Protein 1M40 (pdb70)

Solvent-accessible surface area: 11118 Å² total; per-residue (Å²): 97,83,95,3,47,93,33,0,110,49,0,24,87,103,9,69,8,134,2,0,0,0,8,4,36,14,132,72,28,137,77,69,33,37,42,66,43,140,77,78,3,13,0,0,11,0,0,0,0,0,0,0,0,3,0,0,30,60,36,57,68,63,102,5,97,25,47,96,110,23,125,15,51,124,130,56,36,38,146,94,7,27,35,0,95,159,78,54,123,98,4,5,15,0,108,77,0,0,40,4,0,4,23,48,13,0,19,1,0,0,20,21,0,0,87,28,18,45,4,10,144,58,0,39,50,32,0,99,134,20,45,8,127,46,3,78,2,51,34,93,4,72,94,2,21,72,8,60,81,156,34,86,91,1,4,0,8,0,17,14,0,0,57,0,0,65,62,0,10,65,25,175,63,0,70,118,75,11,44,84,44,0,18,59,16,0,82,48,34,158,45,1,35,70,0,4,59,73,25,38,47,107,57,53,25,7,0,3,2,6,2,40,21,108,138,11,0,17,0,0,0,0,0,2,0,47,134,47,136,22,37,41,0,0,0,0,0,2,35,46,6,187,18,78,81,92,72,17,12,130,24,3,17,89,1,1,43,15,4,28,162,58,84

Organism: Escherichia coli (NCBI:txid562)

B-factor: mean 12.16, std 5.5, range [5.38, 54.33]

Structure (mmCIF, N/CA/C/O backbone):
data_1M40
#
_entry.id   1M40
#
_cell.length_a   41.313
_cell.length_b   61.641
_cell.length_c   89.252
_cell.angle_alpha   90.00
_cell.angle_beta   90.00
_cell.angle_gamma   90.00
#
_symmetry.space_group_name_H-M   'P 21 21 21'
#
loop_
_entity.id
_entity.type
_entity.pdbx_description
1 polymer 'BETA-LACTAMASE TEM'
2 non-polymer 'PHOSPHATE ION'
3 non-polymer 'POTASSIUM ION'
4 non-polymer PINACOL[[2-AMINO-ALPHA-(1-CARBOXY-1-METHYLETHOXYIMINO)-4-THIAZOLEACETYL]AMINO]METHANEBORONATE
5 water water
#
loop_
_atom_site.group_PDB
_atom_site.id
_atom_site.type_symbol
_atom_site.label_atom_id
_atom_site.label_alt_id
_atom_site.label_comp_id
_atom_site.label_asym_id
_atom_site.label_entity_id
_atom_site.label_seq_id
_atom_site.pdbx_PDB_ins_code
_atom_site.Cartn_x
_atom_site.Cartn_y
_atom_site.Cartn_z
_atom_site.occupancy
_atom_site.B_iso_or_equiv
_atom_site.auth_seq_id
_atom_site.auth_comp_id
_atom_site.auth_asym_id
_atom_site.auth_atom_id
_atom_site.pdbx_PDB_model_num
ATOM 1 N N A HIS A 1 1 ? 2.396 0.942 9.440 0.43 9.22 26 HIS A N 1
ATOM 2 N N B HIS A 1 1 ? 2.715 1.029 9.990 0.57 10.65 26 HIS A N 1
ATOM 3 C CA A HIS A 1 1 ? 2.834 1.382 8.094 0.43 8.69 26 HIS A CA 1
ATOM 4 C CA B HIS A 1 1 ? 2.990 1.411 8.588 0.57 9.70 26 HIS A CA 1
ATOM 5 C C A HIS A 1 1 ? 4.331 1.642 8.209 0.43 8.77 26 HIS A C 1
ATOM 6 C C B HIS A 1 1 ? 4.488 1.653 8.431 0.57 9.25 26 HIS A C 1
ATOM 7 O O A HIS A 1 1 ? 4.787 2.222 9.200 0.43 8.93 26 HIS A O 1
ATOM 8 O O B HIS A 1 1 ? 5.095 2.231 9.329 0.57 9.02 26 HIS A O 1
ATOM 31 N N A PRO A 1 2 ? 5.101 1.284 7.178 0.43 8.16 27 PRO A N 1
ATOM 32 N N B PRO A 1 2 ? 5.062 1.281 7.286 0.57 10.18 27 PRO A N 1
ATOM 33 C CA A PRO A 1 2 ? 6.528 1.606 7.242 0.43 11.12 27 PRO A CA 1
ATOM 34 C CA B PRO A 1 2 ? 6.507 1.463 7.110 0.57 8.00 27 PRO A CA 1
ATOM 35 C C A PRO A 1 2 ? 6.867 3.095 7.294 0.43 8.71 27 PRO A C 1
ATOM 36 C C B PRO A 1 2 ? 6.910 2.926 7.205 0.57 8.21 27 PRO A C 1
ATOM 37 O O A PRO A 1 2 ? 8.046 3.364 7.586 0.43 10.17 27 PRO A O 1
ATOM 38 O O B PRO A 1 2 ? 7.998 3.269 7.669 0.57 8.40 27 PRO A O 1
ATOM 59 N N A GLU A 1 3 ? 5.973 4.064 7.039 0.43 8.71 28 GLU A N 1
ATOM 60 N N B GLU A 1 3 ? 6.018 3.835 6.825 0.57 8.04 28 GLU A N 1
ATOM 61 C CA A GLU A 1 3 ? 6.353 5.471 7.136 0.43 9.52 28 GLU A CA 1
ATOM 62 C CA B GLU A 1 3 ? 6.330 5.226 7.019 0.57 8.31 28 GLU A CA 1
ATOM 63 C C A GLU A 1 3 ? 6.778 5.813 8.580 0.43 8.21 28 GLU A C 1
ATOM 64 C C B GLU A 1 3 ? 6.536 5.562 8.493 0.57 8.06 28 GLU A C 1
ATOM 65 O O A GLU A 1 3 ? 7.605 6.671 8.826 0.43 8.59 28 GLU A O 1
ATOM 66 O O B GLU A 1 3 ? 7.262 6.505 8.834 0.57 8.99 28 GLU A O 1
ATOM 89 N N A THR A 1 4 ? 6.181 5.092 9.514 0.43 8.58 29 THR A N 1
ATOM 90 N N B THR A 1 4 ? 5.927 4.872 9.439 0.57 7.05 29 THR A N 1
ATOM 91 C CA A THR A 1 4 ? 6.468 5.266 10.949 0.43 7.84 29 THR A CA 1
ATOM 92 C CA B THR A 1 4 ? 6.248 5.184 10.828 0.57 7.87 29 THR A CA 1
ATOM 93 C C A THR A 1 4 ? 7.841 4.692 11.260 0.43 8.17 29 THR A C 1
ATOM 94 C C B THR A 1 4 ? 7.643 4.714 11.154 0.57 7.23 29 THR A C 1
ATOM 95 O O A THR A 1 4 ? 8.580 5.261 12.084 0.43 6.85 29 THR A O 1
ATOM 96 O O B THR A 1 4 ? 8.302 5.410 11.933 0.57 8.35 29 THR A O 1
ATOM 117 N N A LEU A 1 5 ? 8.239 3.601 10.608 0.43 6.48 30 LEU A N 1
ATOM 118 N N B LEU A 1 5 ? 8.029 3.584 10.572 0.57 8.80 30 LEU A N 1
ATOM 119 C CA A LEU A 1 5 ? 9.599 3.104 10.772 0.43 6.31 30 LEU A CA 1
ATOM 120 C CA B LEU A 1 5 ? 9.403 3.155 10.776 0.57 8.93 30 LEU A CA 1
ATOM 121 C C A LEU A 1 5 ? 10.659 4.114 10.299 0.43 6.77 30 LEU A C 1
ATOM 122 C C B LEU A 1 5 ? 10.425 4.106 10.164 0.57 8.11 30 LEU A C 1
ATOM 123 O O A LEU A 1 5 ? 11.783 4.171 10.848 0.43 8.32 30 LEU A O 1
ATOM 124 O O B LEU A 1 5 ? 11.538 4.209 10.724 0.57 7.25 30 LEU A O 1
ATOM 155 N N A VAL A 1 6 ? 10.357 4.884 9.265 0.43 7.70 31 VAL A N 1
ATOM 156 N N B VAL A 1 6 ? 10.071 4.833 9.096 0.57 7.04 31 VAL A N 1
ATOM 157 C CA A VAL A 1 6 ? 11.216 5.985 8.833 0.43 8.50 31 VAL A CA 1
ATOM 158 C CA B VAL A 1 6 ? 10.967 5.921 8.659 0.57 7.78 31 VAL A CA 1
ATOM 159 C C A VAL A 1 6 ? 11.494 6.906 10.008 0.43 9.09 31 VAL A C 1
ATOM 160 C C B VAL A 1 6 ? 11.259 6.838 9.851 0.57 7.37 31 VAL A C 1
ATOM 161 O O A VAL A 1 6 ? 12.605 7.229 10.319 0.43 7.82 31 VAL A O 1
ATOM 162 O O B VAL A 1 6 ? 12.396 7.213 10.021 0.57 9.21 31 VAL A O 1
ATOM 187 N N A LYS A 1 7 ? 10.388 7.311 10.639 0.43 8.35 32 LYS A N 1
ATOM 188 N N B LYS A 1 7 ? 10.236 7.192 10.631 0.57 7.73 32 LYS A N 1
ATOM 189 C CA A LYS A 1 7 ? 10.571 8.226 11.743 0.43 8.07 32 LYS A CA 1
ATOM 190 C CA B LYS A 1 7 ? 10.435 8.081 11.772 0.57 8.14 32 LYS A CA 1
ATOM 191 C C A LYS A 1 7 ? 11.319 7.567 12.883 0.43 8.10 32 LYS A C 1
ATOM 192 C C B LYS A 1 7 ? 11.128 7.444 12.946 0.57 7.99 32 LYS A C 1
ATOM 193 O O A LYS A 1 7 ? 12.136 8.240 13.478 0.43 8.78 32 LYS A O 1
ATOM 194 O O B LYS A 1 7 ? 11.993 8.015 13.626 0.57 8.41 32 LYS A O 1
ATOM 231 N N A VAL A 1 8 ? 11.048 6.287 13.102 0.43 8.37 33 VAL A N 1
ATOM 232 N N B VAL A 1 8 ? 10.834 6.199 13.315 0.57 6.83 33 VAL A N 1
ATOM 233 C CA A VAL A 1 8 ? 11.774 5.629 14.199 0.43 8.75 33 VAL A CA 1
ATOM 234 C CA B VAL A 1 8 ? 11.489 5.491 14.417 0.57 7.15 33 VAL A CA 1
ATOM 235 C C A VAL A 1 8 ? 13.250 5.627 13.845 0.43 8.56 33 VAL A C 1
ATOM 236 C C B VAL A 1 8 ? 12.998 5.356 14.230 0.57 7.45 33 VAL A C 1
ATOM 237 O O A VAL A 1 8 ? 14.096 5.976 14.669 0.43 9.94 33 VAL A O 1
ATOM 238 O O B VAL A 1 8 ? 13.808 5.604 15.107 0.57 7.85 33 VAL A O 1
ATOM 263 N N A LYS A 1 9 ? 13.580 5.298 12.589 0.43 9.16 34 LYS A N 1
ATOM 264 N N B LYS A 1 9 ? 13.378 4.927 13.004 0.57 7.56 34 LYS A N 1
ATOM 265 C CA A LYS A 1 9 ? 14.975 5.375 12.168 0.43 11.54 34 LYS A CA 1
ATOM 266 C CA B LYS A 1 9 ? 14.796 4.741 12.722 0.57 7.35 34 LYS A CA 1
ATOM 267 C C A LYS A 1 9 ? 15.545 6.763 12.241 0.43 9.54 34 LYS A C 1
ATOM 268 C C B LYS A 1 9 ? 15.503 6.064 12.612 0.57 7.79 34 LYS A C 1
ATOM 269 O O A LYS A 1 9 ? 16.663 7.001 12.681 0.43 10.78 34 LYS A O 1
ATOM 270 O O B LYS A 1 9 ? 16.655 6.210 12.994 0.57 8.33 34 LYS A O 1
ATOM 294 N N A ASP A 1 10 ? 14.736 7.734 11.867 0.43 9.54 35 ASP A N 1
ATOM 295 N N B ASP A 1 10 ? 14.821 7.108 12.117 0.57 7.45 35 ASP A N 1
ATOM 296 C CA A ASP A 1 10 ? 15.223 9.122 11.962 0.43 9.78 35 ASP A CA 1
ATOM 297 C 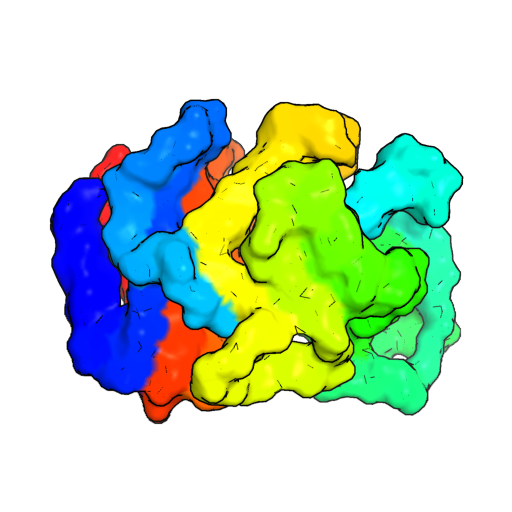CA B ASP A 1 10 ? 15.391 8.454 12.145 0.57 8.32 35 ASP A CA 1
ATOM 298 C C A ASP A 1 10 ? 15.477 9.457 13.428 0.43 10.05 35 ASP A C 1
ATOM 299 C C B ASP A 1 10 ? 15.637 8.887 13.587 0.57 8.10 35 ASP A C 1
ATOM 300 O O A ASP A 1 10 ? 16.433 10.173 13.737 0.43 10.49 35 ASP A O 1
ATOM 301 O O B ASP A 1 10 ? 16.684 9.529 13.838 0.57 8.54 35 ASP A O 1
ATOM 316 N N A ALA A 1 11 ? 14.621 8.972 14.338 0.43 8.84 36 ALA A N 1
ATOM 317 N N B ALA A 1 11 ? 14.734 8.561 14.513 0.57 8.24 36 ALA A N 1
ATOM 318 C CA A ALA A 1 11 ? 14.837 9.267 15.748 0.43 8.54 36 ALA A CA 1
ATOM 319 C CA B ALA A 1 11 ? 14.942 8.924 15.905 0.57 8.00 36 ALA A CA 1
ATOM 320 C C A ALA A 1 11 ? 16.177 8.699 16.179 0.43 9.22 36 ALA A C 1
ATOM 321 C C B ALA A 1 11 ? 16.232 8.312 16.437 0.57 7.53 36 ALA A C 1
ATOM 322 O O A ALA A 1 11 ? 16.874 9.351 16.930 0.43 9.36 36 ALA A O 1
ATOM 323 O O B ALA A 1 11 ? 16.981 8.951 17.135 0.57 7.89 36 ALA A O 1
ATOM 336 N N A GLU A 1 12 ? 16.530 7.469 15.762 0.43 9.53 37 GLU A N 1
ATOM 337 N N B GLU A 1 12 ? 16.441 7.015 16.122 0.57 7.37 37 GLU A N 1
ATOM 338 C CA A GLU A 1 12 ? 17.856 6.986 16.070 0.43 9.68 37 GLU A CA 1
ATOM 339 C CA B GLU A 1 12 ? 17.673 6.386 16.535 0.57 7.21 37 GLU A CA 1
ATOM 340 C C A GLU A 1 12 ? 18.954 7.913 15.521 0.43 11.08 37 GLU A C 1
ATOM 341 C C B GLU A 1 12 ? 18.899 7.087 15.965 0.57 7.39 37 GLU A C 1
ATOM 342 O O A GLU A 1 12 ? 19.960 8.105 16.225 0.43 13.27 37 GLU A O 1
ATOM 343 O O B GLU A 1 12 ? 19.895 7.277 16.675 0.57 7.42 37 GLU A O 1
ATOM 357 N N A ASP A 1 13 ? 18.771 8.396 14.287 0.43 12.00 38 ASP A N 1
ATOM 358 N N B ASP A 1 13 ? 18.848 7.502 14.705 0.57 7.84 38 ASP A N 1
ATOM 359 C CA A ASP A 1 13 ? 19.707 9.316 13.638 0.43 13.00 38 ASP A CA 1
ATOM 360 C CA B ASP A 1 13 ? 19.938 8.260 14.099 0.57 8.82 38 ASP A CA 1
ATOM 361 C C A ASP A 1 13 ? 19.931 10.558 14.542 0.43 12.94 38 ASP A C 1
ATOM 362 C C B ASP A 1 13 ? 20.157 9.596 14.872 0.57 9.15 38 ASP A C 1
ATOM 363 O O A ASP A 1 13 ? 20.978 11.094 14.813 0.43 14.95 38 ASP A O 1
ATOM 364 O O B ASP A 1 13 ? 21.242 9.912 15.286 0.57 10.41 38 ASP A O 1
ATOM 375 N N A GLN A 1 14 ? 18.828 11.109 14.994 0.43 11.00 39 GLN A N 1
ATOM 376 N N B GLN A 1 14 ? 19.066 10.342 15.035 0.57 8.77 39 GLN A N 1
ATOM 377 C CA A GLN A 1 14 ? 18.853 12.325 15.768 0.43 11.27 39 GLN A CA 1
ATOM 378 C CA B GLN A 1 14 ? 19.213 11.654 15.609 0.57 9.82 39 GLN A CA 1
ATOM 379 C C A GLN A 1 14 ? 19.418 12.161 17.163 0.43 11.03 39 GLN A C 1
ATOM 380 C C B GLN A 1 14 ? 19.684 11.577 17.066 0.57 8.45 39 GLN A C 1
ATOM 381 O O A GLN A 1 14 ? 20.131 13.003 17.654 0.43 12.87 39 GLN A O 1
ATOM 382 O O B GLN A 1 14 ? 20.451 12.429 17.495 0.57 9.64 39 GLN A O 1
ATOM 397 N N A LEU A 1 15 ? 19.015 11.062 17.796 0.43 9.92 40 LEU A N 1
ATOM 398 N N B LEU A 1 15 ? 19.181 10.604 17.795 0.57 7.61 40 LEU A N 1
ATOM 399 C CA A LEU A 1 15 ? 19.403 10.854 19.185 0.43 12.36 40 LEU A CA 1
ATOM 400 C CA B LEU A 1 15 ? 19.532 10.496 19.217 0.57 7.53 40 LEU A CA 1
ATOM 401 C C A LEU A 1 15 ? 20.754 10.196 19.331 0.43 11.19 40 LEU A C 1
ATOM 402 C C B LEU A 1 15 ? 20.881 9.842 19.419 0.57 7.67 40 LEU A C 1
ATOM 403 O O A LEU A 1 15 ? 21.310 10.172 20.439 0.43 12.09 40 LEU A O 1
ATOM 404 O O B LEU A 1 15 ? 21.399 9.868 20.548 0.57 8.03 40 LEU A O 1
ATOM 435 N N A GLY A 1 16 ? 21.340 9.644 18.276 0.43 12.71 41 GLY A N 1
ATOM 436 N N B GLY A 1 16 ? 21.456 9.257 18.381 0.57 7.86 41 GLY A N 1
ATOM 437 C CA A GLY A 1 16 ? 22.654 9.000 18.461 0.43 13.58 41 GLY A CA 1
ATOM 438 C CA B GLY A 1 16 ? 22.719 8.566 18.581 0.57 8.01 41 GLY A CA 1
ATOM 439 C C A GLY A 1 16 ? 22.520 7.742 19.296 0.43 11.21 41 GLY A C 1
ATOM 440 C C B GLY A 1 16 ? 22.673 7.407 19.541 0.57 7.85 41 GLY A C 1
ATOM 441 O O A GLY A 1 16 ? 23.439 7.344 20.017 0.43 19.12 41 GLY A O 1
ATOM 442 O O B GLY A 1 16 ? 23.626 7.207 20.291 0.57 8.54 41 GLY A O 1
ATOM 449 N N A ALA A 1 17 ? 21.352 7.080 19.308 0.43 12.63 42 ALA A N 1
ATOM 450 N N B ALA A 1 17 ? 21.544 6.685 19.549 0.57 7.45 42 ALA A N 1
ATOM 451 C CA A ALA A 1 17 ? 21.076 6.025 20.277 0.43 12.10 42 ALA A CA 1
ATOM 452 C CA B ALA A 1 17 ? 21.294 5.668 20.561 0.57 7.80 42 ALA A CA 1
ATOM 453 C C A ALA A 1 17 ? 20.032 5.086 19.710 0.43 10.57 42 ALA A C 1
ATOM 454 C C B ALA A 1 17 ? 20.160 4.773 20.105 0.57 7.20 42 ALA A C 1
ATOM 455 O O A ALA A 1 17 ? 19.310 5.428 18.761 0.43 13.84 42 ALA A O 1
ATOM 456 O O B ALA A 1 17 ? 19.265 5.213 19.364 0.57 7.68 42 ALA A O 1
ATOM 464 N N A ARG A 1 18 ? 19.888 3.942 20.360 0.43 10.71 43 ARG A N 1
ATOM 465 N N B ARG A 1 18 ? 20.177 3.518 20.596 0.57 6.85 43 ARG A N 1
ATOM 466 C CA A ARG A 1 18 ? 18.958 2.925 19.886 0.43 10.58 43 ARG A CA 1
ATOM 467 C CA B ARG A 1 18 ? 19.103 2.588 20.259 0.57 7.16 43 ARG A CA 1
ATOM 468 C C A ARG A 1 18 ? 17.565 3.323 20.370 0.43 9.52 43 ARG A C 1
ATOM 469 C C B ARG A 1 18 ? 17.725 3.119 20.649 0.57 7.16 43 ARG A C 1
ATOM 470 O O A ARG A 1 18 ? 17.382 3.831 21.498 0.43 8.95 43 ARG A O 1
ATOM 471 O O B ARG A 1 18 ? 17.521 3.702 21.737 0.57 7.47 43 ARG A O 1
ATOM 499 N N A VAL A 1 19 ? 16.602 3.060 19.523 0.43 9.12 44 VAL A N 1
ATOM 500 N N B VAL A 1 19 ? 16.771 2.820 19.781 0.57 6.76 44 VAL A N 1
ATOM 501 C CA A VAL A 1 19 ? 15.172 3.234 19.836 0.43 9.84 44 VAL A CA 1
ATOM 502 C CA B VAL A 1 19 ? 15.333 3.009 19.951 0.57 6.54 44 VAL A CA 1
ATOM 503 C C A VAL A 1 19 ? 14.528 1.863 19.603 0.43 8.93 44 VAL A C 1
ATOM 504 C C B VAL A 1 19 ? 14.676 1.636 19.754 0.57 6.81 44 VAL A C 1
ATOM 505 O O A VAL A 1 19 ? 14.788 1.179 18.619 0.43 12.79 44 VAL A O 1
ATOM 506 O O B VAL A 1 19 ? 15.033 0.916 18.818 0.57 8.03 44 VAL A O 1
ATOM 531 N N A GLY A 1 20 ? 13.700 1.512 20.578 0.43 7.52 45 GLY A N 1
ATOM 532 N N B GLY A 1 20 ? 13.724 1.305 20.606 0.57 6.39 45 GLY A N 1
ATOM 533 C CA A GLY A 1 20 ? 12.932 0.259 20.501 0.43 6.29 45 GLY A CA 1
ATOM 534 C CA B GLY A 1 20 ? 12.839 0.132 20.465 0.57 8.10 45 GLY A CA 1
ATOM 535 C C A GLY A 1 20 ? 11.474 0.631 20.342 0.43 7.92 45 GLY A C 1
ATOM 536 C C B GLY A 1 20 ? 11.387 0.596 20.438 0.57 6.73 45 GLY A C 1
ATOM 537 O O A GLY A 1 20 ? 11.006 1.628 20.848 0.43 7.06 45 GLY A O 1
ATOM 538 O O B GLY A 1 20 ? 10.990 1.496 21.162 0.57 7.10 45 GLY A O 1
ATOM 545 N N A TYR A 1 21 ? 10.762 -0.230 19.575 0.43 7.62 46 TYR A N 1
ATOM 546 N N B TYR A 1 21 ? 10.629 -0.051 19.526 0.57 6.81 46 TYR A N 1
ATOM 547 C CA A TYR A 1 21 ? 9.393 0.178 19.284 0.43 7.08 46 TYR A CA 1
ATOM 548 C CA B TYR A 1 21 ? 9.263 0.343 19.190 0.57 6.89 46 TYR A CA 1
ATOM 549 C C A TYR A 1 21 ? 8.558 -1.056 18.991 0.43 6.13 46 TYR A C 1
ATOM 550 C C B TYR A 1 21 ? 8.385 -0.863 18.902 0.57 7.32 46 TYR A C 1
ATOM 551 O O A TYR A 1 21 ? 8.971 -1.989 18.310 0.43 6.65 46 TYR A O 1
ATOM 552 O O B TYR A 1 21 ? 8.820 -1.765 18.167 0.57 8.33 46 TYR A O 1
ATOM 587 N N A ILE A 1 22 ? 7.324 -0.956 19.480 0.43 5.55 47 ILE A N 1
ATOM 588 N N B ILE A 1 22 ? 7.143 -0.908 19.347 0.57 8.26 47 ILE A N 1
ATOM 589 C CA A ILE A 1 22 ? 6.356 -1.872 18.872 0.43 5.96 47 ILE A CA 1
ATOM 590 C CA B ILE A 1 22 ? 6.102 -1.891 19.083 0.57 7.56 47 ILE A CA 1
ATOM 591 C C A ILE A 1 22 ? 4.970 -1.270 18.943 0.43 6.38 47 ILE A C 1
ATOM 592 C C B ILE A 1 22 ? 4.799 -1.106 18.942 0.57 7.26 47 ILE A C 1
ATOM 593 O O A ILE A 1 22 ? 4.613 -0.533 19.869 0.43 6.75 47 ILE A O 1
ATOM 594 O O B ILE A 1 22 ? 4.479 -0.246 19.759 0.57 7.43 47 ILE A O 1
ATOM 617 N N A GLU A 1 23 ? 4.183 -1.677 17.927 0.43 8.53 48 GLU A N 1
ATOM 618 N N B GLU A 1 23 ? 4.029 -1.492 17.910 0.57 6.59 48 GLU A N 1
ATOM 619 C CA A GLU A 1 23 ? 2.782 -1.342 17.769 0.43 8.84 48 GLU A CA 1
ATOM 620 C CA B GLU A 1 23 ? 2.627 -1.161 17.832 0.57 6.41 48 GLU A CA 1
ATOM 621 C C A GLU A 1 23 ? 2.021 -2.684 17.712 0.43 9.00 48 GLU A C 1
ATOM 622 C C B GLU A 1 23 ? 1.875 -2.490 17.750 0.57 6.52 48 GLU A C 1
ATOM 623 O O A GLU A 1 23 ? 2.339 -3.506 16.861 0.43 10.53 48 GLU A O 1
ATOM 624 O O B GLU A 1 23 ? 2.142 -3.280 16.833 0.57 6.46 48 GLU A O 1
ATOM 647 N N A LEU A 1 24 ? 1.063 -2.773 18.626 0.43 7.95 49 LEU A N 1
ATOM 648 N N B LEU A 1 24 ? 0.950 -2.745 18.685 0.57 7.82 49 LEU A N 1
ATOM 649 C CA A LEU A 1 24 ? 0.361 -3.997 18.927 0.43 8.94 49 LEU A CA 1
ATOM 650 C CA B LEU A 1 24 ? 0.244 -4.002 18.742 0.57 8.91 49 LEU A CA 1
ATOM 651 C C A LEU A 1 24 ? -1.156 -3.798 18.866 0.43 7.99 49 LEU A C 1
ATOM 652 C C B LEU A 1 24 ? -1.259 -3.726 18.574 0.57 8.27 49 LEU A C 1
ATOM 653 O O A LEU A 1 24 ? -1.687 -2.932 19.549 0.43 10.12 49 LEU A O 1
ATOM 654 O O B LEU A 1 24 ? -1.730 -2.772 19.182 0.57 8.63 49 LEU A O 1
ATOM 673 N N A ASP A 1 25 ? -1.876 -4.637 18.115 0.43 8.21 50 ASP A N 1
ATOM 674 N N B ASP A 1 25 ? -1.980 -4.616 17.931 0.57 8.48 50 ASP A N 1
ATOM 675 C CA A ASP A 1 25 ? -3.323 -4.577 18.138 0.43 7.32 50 ASP A CA 1
ATOM 676 C CA B ASP A 1 25 ? -3.426 -4.572 17.973 0.57 9.28 50 ASP A CA 1
ATOM 677 C C A ASP A 1 25 ? -3.803 -5.089 19.490 0.43 8.39 50 ASP A C 1
ATOM 678 C C B ASP A 1 25 ? -3.888 -5.051 19.339 0.57 8.29 50 ASP A C 1
ATOM 679 O O A ASP A 1 25 ? -3.471 -6.180 19.949 0.43 8.70 50 ASP A O 1
ATOM 680 O O B ASP A 1 25 ? -3.555 -6.167 19.751 0.57 9.17 50 ASP A O 1
ATOM 697 N N . LEU A 1 26 ? -4.650 -4.250 20.112 1.00 8.14 51 LEU A N 1
ATOM 698 C CA . LEU A 1 26 ? -5.045 -4.578 21.453 1.00 8.36 51 LEU A CA 1
ATOM 699 C C . LEU A 1 26 ? -5.940 -5.823 21.488 1.00 9.05 51 LEU A C 1
ATOM 700 O O . LEU A 1 26 ? -5.806 -6.653 22.373 1.00 10.71 51 LEU A O 1
ATOM 716 N N . ASN A 1 27 ? -6.878 -5.896 20.571 1.00 9.36 52 ASN A N 1
ATOM 717 C CA . ASN A 1 27 ? -7.821 -7.018 20.537 1.00 10.06 52 ASN A CA 1
ATOM 718 C C . ASN A 1 27 ? -7.102 -8.321 20.154 1.00 9.67 52 ASN A C 1
ATOM 719 O O . ASN A 1 27 ? -7.298 -9.323 20.858 1.00 11.40 52 ASN A O 1
ATOM 730 N N . SER A 1 28 ? -6.370 -8.350 19.066 1.00 9.88 53 SER A N 1
ATOM 731 C CA . SER A 1 28 ? -5.868 -9.577 18.508 1.00 10.12 53 SER A CA 1
ATOM 732 C C . SER A 1 28 ? -4.486 -9.981 18.984 1.00 10.27 53 SER A C 1
ATOM 733 O O . SER A 1 28 ? -4.070 -11.112 18.804 1.00 11.31 53 SER A O 1
ATOM 741 N N A GLY A 1 29 ? -3.757 -9.017 19.606 0.38 8.03 54 GLY A N 1
ATOM 742 N N B GLY A 1 29 ? -3.694 -8.989 19.484 0.62 11.28 54 GLY A N 1
ATOM 743 C CA A GLY A 1 29 ? -2.414 -9.301 19.982 0.38 7.44 54 GLY A CA 1
ATOM 744 C CA B GLY A 1 29 ? -2.317 -9.123 19.754 0.62 12.22 54 GLY A CA 1
ATOM 745 C C A GLY A 1 29 ? -1.402 -9.253 18.840 0.38 8.93 54 GLY A C 1
ATOM 746 C C B GLY A 1 29 ? -1.370 -9.106 18.549 0.62 11.14 54 GLY A C 1
ATOM 747 O O A GLY A 1 29 ? -0.244 -9.639 19.030 0.38 8.99 54 GLY A O 1
ATOM 748 O O B GLY A 1 29 ? -0.162 -9.280 18.634 0.62 16.11 54 GLY A O 1
ATOM 755 N N A LYS A 1 30 ? -1.774 -8.801 17.663 0.38 7.51 55 LYS A N 1
ATOM 756 N N B LYS A 1 30 ? -1.927 -8.858 17.391 0.62 9.78 55 LYS A N 1
ATOM 757 C CA A LYS A 1 30 ? -0.865 -8.797 16.514 0.38 8.41 55 LYS A CA 1
ATOM 758 C CA B LYS A 1 30 ? -1.074 -8.844 16.197 0.62 9.49 55 LYS A CA 1
ATOM 759 C C A LYS A 1 30 ? 0.120 -7.623 16.622 0.38 7.15 55 LYS A C 1
ATOM 760 C C B LYS A 1 30 ? -0.007 -7.746 16.307 0.62 8.76 55 LYS A C 1
ATOM 761 O O A LYS A 1 30 ? -0.286 -6.479 16.822 0.38 7.27 55 LYS A O 1
ATOM 762 O O B LYS A 1 30 ? -0.283 -6.592 16.565 0.62 10.52 55 LYS A O 1
ATOM 785 N N A ILE A 1 31 ? 1.412 -7.917 16.395 0.38 8.44 56 ILE A N 1
ATOM 786 N N B ILE A 1 31 ? 1.258 -8.094 16.014 0.62 9.50 56 ILE A N 1
ATOM 787 C CA A ILE A 1 31 ? 2.398 -6.847 16.212 0.38 7.19 56 ILE A CA 1
ATOM 788 C CA B ILE A 1 31 ? 2.322 -7.092 15.897 0.62 8.60 56 ILE A CA 1
ATOM 789 C C A ILE A 1 31 ? 2.223 -6.304 14.791 0.38 8.49 56 ILE A C 1
ATOM 790 C C B ILE A 1 31 ? 2.109 -6.358 14.563 0.62 8.85 56 ILE A C 1
ATOM 791 O O A ILE A 1 31 ? 2.435 -7.058 13.827 0.38 10.01 56 ILE A O 1
ATOM 792 O O B ILE A 1 31 ? 2.211 -6.942 13.477 0.62 11.16 56 ILE A O 1
ATOM 823 N N A LEU A 1 32 ? 1.845 -5.059 14.596 0.38 7.10 57 LEU A N 1
ATOM 824 N N B LEU A 1 32 ? 1.797 -5.068 14.723 0.62 8.74 57 LEU A N 1
ATOM 825 C CA A LEU A 1 32 ? 1.635 -4.335 13.362 0.38 7.97 57 LEU A CA 1
ATOM 826 C CA B LEU A 1 32 ? 1.546 -4.290 13.507 0.62 8.44 57 LEU A CA 1
ATOM 827 C C A LEU A 1 32 ? 2.925 -3.763 12.796 0.38 7.32 57 LEU A C 1
ATOM 828 C C B LEU A 1 32 ? 2.867 -3.748 12.943 0.62 8.82 57 LEU A C 1
ATOM 829 O O A LEU A 1 32 ? 3.234 -3.797 11.599 0.38 8.17 57 LEU A O 1
ATOM 830 O O B LEU A 1 32 ? 2.954 -3.650 11.681 0.62 8.70 57 LEU A O 1
ATOM 861 N N A GLU A 1 33 ? 3.700 -3.094 13.663 0.38 8.21 58 GLU A N 1
ATOM 862 N N B GLU A 1 33 ? 3.817 -3.408 13.782 0.62 7.32 58 GLU A N 1
ATOM 863 C CA A GLU A 1 33 ? 5.042 -2.633 13.319 0.38 8.93 58 GLU A CA 1
ATOM 864 C CA B GLU A 1 33 ? 5.113 -2.825 13.334 0.62 6.80 58 GLU A CA 1
ATOM 865 C C A GLU A 1 33 ? 5.879 -2.818 14.586 0.38 8.20 58 GLU A C 1
ATOM 866 C C B GLU A 1 33 ? 6.078 -2.932 14.509 0.62 6.23 58 GLU A C 1
ATOM 867 O O A GLU A 1 33 ? 5.358 -2.819 15.687 0.38 7.73 58 GLU A O 1
ATOM 868 O O B GLU A 1 33 ? 5.663 -2.874 15.664 0.62 6.53 58 GLU A O 1
ATOM 891 N N A SER A 1 34 ? 7.150 -2.923 14.262 0.38 9.28 59 SER A N 1
ATOM 892 N N B SER A 1 34 ? 7.369 -3.024 14.249 0.62 6.93 59 SER A N 1
ATOM 893 C CA A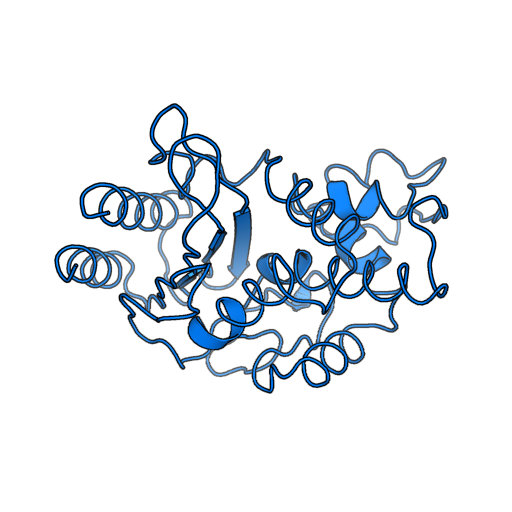 SER A 1 34 ? 8.169 -3.038 15.285 0.38 8.31 59 SER A CA 1
ATOM 894 C CA B SER A 1 34 ? 8.320 -3.066 15.361 0.62 7.22 59 SER A CA 1
ATOM 895 C C A SER A 1 34 ? 9.524 -2.563 14.781 0.38 7.37 59 SER A C 1
ATOM 896 C C B SER A 1 34 ? 9.686 -2.553 14.953 0.62 6.69 59 SER A C 1
ATOM 897 O O A SER A 1 34 ? 9.794 -2.577 13.585 0.38 7.05 59 SER A O 1
ATOM 898 O O B SER A 1 34 ? 10.050 -2.446 13.788 0.62 7.53 59 SER A O 1
ATOM 913 N N A PHE A 1 35 ? 10.345 -2.176 15.752 0.38 8.01 60 PHE A N 1
ATOM 914 N N B PHE A 1 35 ? 10.527 -2.339 15.972 0.62 6.32 60 PHE A N 1
ATOM 915 C CA A PHE A 1 35 ? 11.742 -1.783 15.602 0.38 9.24 60 PHE A CA 1
ATOM 916 C CA B PHE A 1 35 ? 11.946 -2.041 15.693 0.62 6.49 60 PHE A CA 1
ATOM 917 C C A PHE A 1 35 ? 12.471 -2.215 16.875 0.38 8.45 60 PHE A C 1
ATOM 918 C C B PHE A 1 35 ? 12.697 -2.430 16.975 0.62 6.48 60 PHE A C 1
ATOM 919 O O A PHE A 1 35 ? 12.214 -1.754 18.009 0.38 10.05 60 PHE A O 1
ATOM 920 O O B PHE A 1 35 ? 12.254 -2.035 1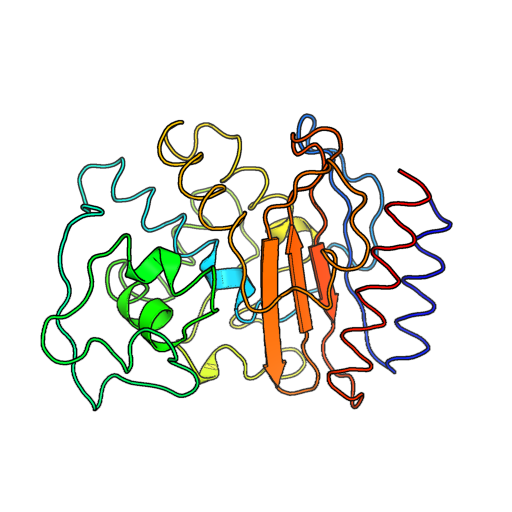8.068 0.62 6.69 60 PHE A O 1
ATOM 945 N N A ARG A 1 36 ? 13.438 -3.099 16.718 0.38 8.51 61 ARG A N 1
ATOM 946 N N B ARG A 1 36 ? 13.740 -3.224 16.846 0.62 6.47 61 ARG A N 1
ATOM 947 C CA A ARG A 1 36 ? 14.211 -3.660 17.840 0.38 8.15 61 ARG A CA 1
ATOM 948 C CA B ARG A 1 36 ? 14.454 -3.801 18.003 0.62 7.10 61 ARG A CA 1
ATOM 949 C C A ARG A 1 36 ? 13.272 -4.325 18.846 0.38 9.60 61 ARG A C 1
ATOM 950 C C B ARG A 1 36 ? 13.476 -4.344 19.058 0.62 7.12 61 ARG A C 1
ATOM 951 O O A ARG A 1 36 ? 13.414 -4.066 20.046 0.38 11.17 61 ARG A O 1
ATOM 952 O O B ARG A 1 36 ? 13.651 -4.135 20.258 0.62 7.51 61 ARG A O 1
ATOM 983 N N A PRO A 1 37 ? 12.333 -5.199 18.458 0.38 9.31 62 PRO A N 1
ATOM 984 N N B PRO A 1 37 ? 12.448 -5.110 18.644 0.62 7.38 62 PRO A N 1
ATOM 985 C CA A PRO A 1 37 ? 11.296 -5.687 19.358 0.38 8.35 62 PRO A CA 1
ATOM 986 C CA B PRO A 1 37 ? 11.421 -5.425 19.629 0.62 8.16 62 PRO A CA 1
ATOM 987 C C A PRO A 1 37 ? 11.780 -6.512 20.539 0.38 8.47 62 PRO A C 1
ATOM 988 C C B PRO A 1 37 ? 11.845 -6.420 20.715 0.62 7.82 62 PRO A C 1
ATOM 989 O O A PRO A 1 37 ? 11.083 -6.552 21.582 0.38 7.62 62 PRO A O 1
ATOM 990 O O B PRO A 1 37 ? 11.160 -6.456 21.760 0.62 8.71 62 PRO A O 1
ATOM 1011 N N . GLU A 1 38 ? 12.917 -7.187 20.464 1.00 8.75 63 GLU A N 1
ATOM 1012 C CA . GLU A 1 38 ? 13.356 -8.138 21.434 1.00 9.06 63 GLU A CA 1
ATOM 1013 C C . GLU A 1 38 ? 14.724 -7.771 22.043 1.00 9.40 63 GLU A C 1
ATOM 1014 O O . GLU A 1 38 ? 15.386 -8.579 22.646 1.00 11.75 63 GLU A O 1
ATOM 1026 N N . GLU A 1 39 ? 15.071 -6.498 21.891 1.00 9.03 64 GLU A N 1
ATOM 1027 C CA . GLU A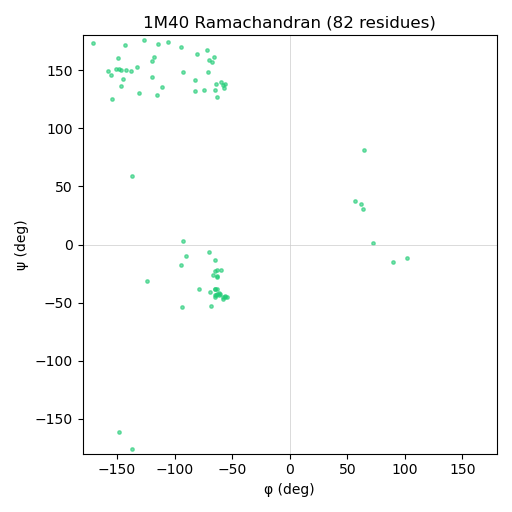 1 39 ? 16.266 -5.977 22.592 1.00 9.51 64 GLU A CA 1
ATOM 1028 C C . GLU A 1 39 ? 15.827 -5.387 23.930 1.00 8.47 64 GLU A C 1
ATOM 1029 O O . GLU A 1 39 ? 14.746 -4.820 24.058 1.00 8.73 64 GLU A O 1
ATOM 1039 N N . ARG A 1 40 ? 16.726 -5.492 24.890 1.00 9.21 65 ARG A N 1
ATOM 1040 C CA . ARG A 1 40 ? 16.441 -4.993 26.240 1.00 8.73 65 ARG A CA 1
ATOM 1041 C C . ARG A 1 40 ? 16.686 -3.505 26.347 1.00 8.04 65 ARG A C 1
ATOM 1042 O O . ARG A 1 40 ? 17.656 -2.947 25.810 1.00 9.43 65 ARG A O 1
ATOM 1063 N N . PHE A 1 41 ? 15.801 -2.865 27.107 1.00 7.46 66 PHE A N 1
ATOM 1064 C CA . PHE A 1 41 ? 15.890 -1.459 27.468 1.00 7.45 66 PHE A CA 1
ATOM 1065 C C . PHE A 1 41 ? 15.514 -1.329 28.949 1.00 7.18 66 PHE A C 1
ATOM 1066 O O . PHE A 1 41 ? 14.646 -2.057 29.433 1.00 7.44 66 PHE A O 1
ATOM 1083 N N . PRO A 1 42 ? 16.086 -0.352 29.635 1.00 7.31 67 PRO A N 1
ATOM 1084 C CA . PRO A 1 42 ? 15.631 -0.037 31.004 1.00 7.33 67 PRO A CA 1
ATOM 1085 C C . PRO A 1 42 ? 14.153 0.347 30.977 1.00 7.12 67 PRO A C 1
ATOM 1086 O O . PRO A 1 42 ? 13.727 1.203 30.207 1.00 7.71 67 PRO A O 1
ATOM 1097 N N A MET A 1 43 ? 13.357 -0.207 31.913 0.77 6.78 68 MET A N 1
ATOM 1098 N N B MET A 1 43 ? 13.407 -0.278 31.871 0.23 7.83 68 MET A N 1
ATOM 1099 C CA A MET A 1 43 ? 11.964 0.162 32.081 0.77 6.54 68 MET A CA 1
ATOM 1100 C CA B MET A 1 43 ? 12.017 0.194 31.785 0.23 7.91 68 MET A CA 1
ATOM 1101 C C A MET A 1 43 ? 11.790 1.594 32.589 0.77 6.44 68 MET A C 1
ATOM 1102 C C B MET A 1 43 ? 11.812 1.462 32.594 0.23 6.39 68 MET A C 1
ATOM 1103 O O A MET A 1 43 ? 10.815 2.293 32.235 0.77 6.15 68 MET A O 1
ATOM 1104 O O B MET A 1 43 ? 10.738 2.062 32.344 0.23 7.73 68 MET A O 1
ATOM 1122 N N . MET A 1 44 ? 12.669 1.965 33.493 1.00 6.72 69 MET A N 1
ATOM 1123 C CA . MET A 1 44 ? 12.462 3.209 34.230 1.00 6.74 69 MET A CA 1
ATOM 1124 C C . MET A 1 44 ? 11.060 3.139 34.851 1.00 6.40 69 MET A C 1
ATOM 1125 O O . MET A 1 44 ? 10.574 2.064 35.213 1.00 6.96 69 MET A O 1
ATOM 1139 N N . SER A 1 45 ? 10.378 4.279 34.947 1.00 6.39 70 SER A N 1
ATOM 1140 C CA . SER A 1 45 ? 9.116 4.323 35.650 1.00 6.49 70 SER A CA 1
ATOM 1141 C C . SER A 1 45 ? 7.967 3.608 34.946 1.00 6.29 70 SER A C 1
ATOM 1142 O O . SER A 1 45 ? 6.899 3.464 35.540 1.00 6.62 70 SER A O 1
ATOM 1149 N N . THR A 1 46 ? 8.173 3.121 33.711 1.00 6.54 71 THR A N 1
ATOM 1150 C CA . THR A 1 46 ? 7.131 2.322 33.099 1.00 6.35 71 THR A CA 1
ATOM 1151 C C . THR A 1 46 ? 6.813 1.066 33.925 1.00 6.44 71 THR A C 1
ATOM 1152 O O . THR A 1 46 ? 5.707 0.536 33.826 1.00 6.96 71 THR A O 1
ATOM 1163 N N . PHE A 1 47 ? 7.757 0.622 34.770 1.00 6.46 72 PHE A N 1
ATOM 1164 C CA . PHE A 1 47 ? 7.463 -0.530 35.613 1.00 6.81 72 PHE A CA 1
ATOM 1165 C C . PHE A 1 47 ? 6.331 -0.272 36.581 1.00 6.51 72 PHE A C 1
ATOM 1166 O O . PHE A 1 47 ? 5.746 -1.234 37.091 1.00 6.90 72 PHE A O 1
ATOM 1183 N N . LYS A 1 48 ? 6.042 0.992 36.898 1.00 6.35 73 LYS A N 1
ATOM 1184 C CA . LYS A 1 48 ? 5.064 1.294 37.931 1.00 6.39 73 LYS A CA 1
ATOM 1185 C C . LYS A 1 48 ? 3.663 0.799 37.572 1.00 6.45 73 LYS A C 1
ATOM 1186 O O . LYS A 1 48 ? 2.864 0.501 38.454 1.00 7.02 73 LYS A O 1
ATOM 1205 N N . VAL A 1 49 ? 3.358 0.698 36.261 1.00 6.37 74 VAL A N 1
ATOM 1206 C CA . VAL A 1 49 ? 2.104 0.067 35.849 1.00 6.61 74 VAL A CA 1
ATOM 1207 C C . VAL A 1 49 ? 2.077 -1.411 36.213 1.00 6.66 74 VAL A C 1
ATOM 1208 O O . VAL A 1 49 ? 1.059 -1.924 36.681 1.00 7.30 74 VAL A O 1
ATOM 1221 N N A LEU A 1 50 ? 3.216 -2.084 35.946 0.57 5.72 75 LEU A N 1
ATOM 1222 N N B LEU A 1 50 ? 3.104 -2.158 35.898 0.43 7.99 75 LEU A N 1
ATOM 1223 C CA A LEU A 1 50 ? 3.301 -3.502 36.286 0.57 6.68 75 LEU A CA 1
ATOM 1224 C CA B LEU A 1 50 ? 3.226 -3.562 36.232 0.43 6.74 75 LEU A CA 1
ATOM 1225 C C A LEU A 1 50 ? 3.109 -3.721 37.785 0.57 7.04 75 LEU A C 1
ATOM 1226 C C B LEU A 1 50 ? 3.188 -3.780 37.748 0.43 6.81 75 LEU A C 1
ATOM 1227 O O A LEU A 1 50 ? 2.359 -4.567 38.260 0.57 8.36 75 LEU A O 1
ATOM 1228 O O B LEU A 1 50 ? 2.580 -4.760 38.196 0.43 5.56 75 LEU A O 1
ATOM 1259 N N . LEU A 1 51 ? 3.802 -2.872 38.543 1.00 6.91 76 LEU A N 1
ATOM 1260 C CA . LEU A 1 51 ? 3.710 -2.891 39.989 1.00 7.01 76 LEU A CA 1
ATOM 1261 C C . LEU A 1 51 ? 2.280 -2.800 40.458 1.00 7.31 76 LEU A C 1
ATOM 1262 O O . LEU A 1 51 ? 1.839 -3.594 41.293 1.00 7.84 76 LEU A O 1
ATOM 1278 N N . CYS A 1 52 ? 1.541 -1.812 39.952 1.00 7.11 77 CYS A N 1
ATOM 1279 C CA . CYS A 1 52 ? 0.164 -1.664 40.381 1.00 7.46 77 CYS A CA 1
ATOM 1280 C C . CYS A 1 52 ? -0.719 -2.795 39.839 1.00 7.78 77 CYS A C 1
ATOM 1281 O O A CYS A 1 52 ? -1.762 -3.106 40.468 0.58 9.06 77 CYS A O 1
ATOM 1282 O O B CYS A 1 52 ? -1.664 -3.169 40.536 0.42 8.51 77 CYS A O 1
ATOM 1289 N N A GLY A 1 53 ? -0.312 -3.465 38.762 0.58 7.52 78 GLY A N 1
ATOM 1290 N N B GLY A 1 53 ? -0.426 -3.293 38.635 0.42 7.30 78 GLY A N 1
ATOM 1291 C CA A GLY A 1 53 ? -0.922 -4.719 38.351 0.58 7.35 78 GLY A CA 1
ATOM 1292 C CA B GLY A 1 53 ? -1.220 -4.448 38.241 0.42 6.81 78 GLY A CA 1
ATOM 1293 C C A GLY A 1 53 ? -0.767 -5.821 39.348 0.58 7.04 78 GLY A C 1
ATOM 1294 C C B GLY A 1 53 ? -1.081 -5.559 39.242 0.42 8.39 78 GLY A C 1
ATOM 1295 O O A GLY A 1 53 ? -1.714 -6.536 39.675 0.58 7.35 78 GLY A O 1
ATOM 1296 O O B GLY A 1 53 ? -2.057 -6.227 39.544 0.42 9.00 78 GLY A O 1
ATOM 1303 N N A ALA A 1 54 ? 0.460 -5.990 39.852 0.58 6.64 79 ALA A N 1
ATOM 1304 N N B ALA A 1 54 ? 0.137 -5.722 39.768 0.42 8.72 79 ALA A N 1
ATOM 1305 C CA A ALA A 1 54 ? 0.736 -6.986 40.864 0.58 6.76 79 ALA A CA 1
ATOM 1306 C CA B ALA A 1 54 ? 0.317 -6.761 40.782 0.42 8.87 79 ALA A CA 1
ATOM 1307 C C A ALA A 1 54 ? -0.020 -6.704 42.156 0.58 7.38 79 ALA A C 1
ATOM 1308 C C B ALA A 1 54 ? -0.400 -6.408 42.078 0.42 8.55 79 ALA A C 1
ATOM 1309 O O A ALA A 1 54 ? -0.546 -7.620 42.818 0.58 8.37 79 ALA A O 1
ATOM 1310 O O B ALA A 1 54 ? -0.963 -7.319 42.716 0.42 9.62 79 ALA A O 1
ATOM 1323 N N A VAL A 1 55 ? -0.111 -5.440 42.546 0.58 7.36 80 VAL A N 1
ATOM 1324 N N B VAL A 1 55 ? -0.423 -5.156 42.508 0.42 8.69 80 VAL A N 1
ATOM 1325 C CA A VAL A 1 55 ? -0.873 -5.048 43.703 0.58 7.58 80 VAL A CA 1
ATOM 1326 C CA B VAL A 1 55 ? -1.204 -4.746 43.649 0.42 8.35 80 VAL A CA 1
ATOM 1327 C C A VAL A 1 55 ? -2.357 -5.417 43.477 0.58 7.33 80 VAL A C 1
ATOM 1328 C C B VAL A 1 55 ? -2.688 -5.078 43.462 0.42 8.98 80 VAL A C 1
ATOM 1329 O O A VAL A 1 55 ? -2.980 -6.010 44.369 0.58 8.43 80 VAL A O 1
ATOM 1330 O O B VAL A 1 55 ? -3.303 -5.651 44.370 0.42 8.62 80 VAL A O 1
ATOM 1355 N N A LEU A 1 56 ? -2.906 -5.086 42.308 0.58 7.31 81 LEU A N 1
ATOM 1356 N N B LEU A 1 56 ? -3.238 -4.755 42.297 0.42 7.63 81 LEU A N 1
ATOM 1357 C CA A LEU A 1 56 ? -4.315 -5.354 42.046 0.58 8.10 81 LEU A CA 1
ATOM 1358 C CA B LEU A 1 56 ? -4.618 -5.062 41.997 0.42 10.03 81 LEU A CA 1
ATOM 1359 C C A LEU A 1 56 ? -4.582 -6.863 42.047 0.58 8.69 81 LEU A C 1
ATOM 1360 C C B LEU A 1 56 ? -4.932 -6.553 41.916 0.42 12.00 81 LEU A C 1
ATOM 1361 O O A LEU A 1 56 ? -5.636 -7.312 42.485 0.58 8.58 81 LEU A O 1
ATOM 1362 O O B LEU A 1 56 ? -6.042 -6.925 42.301 0.42 11.67 81 LEU A O 1
ATOM 1393 N N A SER A 1 57 ? -3.593 -7.651 41.583 0.58 8.37 82 SER A N 1
ATOM 1394 N N B SER A 1 57 ? -3.980 -7.371 41.469 0.42 10.35 82 SER A N 1
ATOM 1395 C CA A SER A 1 57 ? -3.732 -9.113 41.601 0.58 8.79 82 SER A CA 1
ATOM 1396 C CA B SER A 1 57 ? -4.141 -8.830 41.543 0.42 10.43 82 SER A CA 1
ATOM 1397 C C A SER A 1 57 ? -3.849 -9.612 43.029 0.58 8.82 82 SER A C 1
ATOM 1398 C C B SER A 1 57 ? -4.278 -9.286 42.990 0.42 11.09 82 SER A C 1
ATOM 1399 O O A SER A 1 57 ? -4.662 -10.504 43.341 0.58 10.25 82 SER A O 1
ATOM 1400 O O B SER A 1 57 ? -5.066 -10.146 43.369 0.42 14.04 82 SER A O 1
ATOM 1413 N N A ARG A 1 58 ? -3.060 -9.022 43.940 0.58 8.83 83 ARG A N 1
ATOM 1414 N N B ARG A 1 58 ? -3.474 -8.691 43.878 0.42 11.14 83 ARG A N 1
ATOM 1415 C CA A ARG A 1 58 ? -3.187 -9.345 45.360 0.58 9.64 83 ARG A CA 1
ATOM 1416 C CA B ARG A 1 58 ? -3.569 -8.983 45.310 0.42 11.93 83 ARG A CA 1
ATOM 1417 C C A ARG A 1 58 ? -4.526 -8.940 45.923 0.58 9.48 83 ARG A C 1
ATOM 1418 C C B ARG A 1 58 ? -4.892 -8.553 45.898 0.42 11.83 83 ARG A C 1
ATOM 1419 O O A ARG A 1 58 ? -5.170 -9.674 46.683 0.58 11.40 83 ARG A O 1
ATOM 1420 O O B ARG A 1 58 ? -5.530 -9.243 46.695 0.42 13.09 83 ARG A O 1
ATOM 1445 N N A VAL A 1 59 ? -5.018 -7.779 45.544 0.58 10.08 84 VAL A N 1
ATOM 1446 N N B VAL A 1 59 ? -5.352 -7.384 45.495 0.42 11.98 84 VAL A N 1
ATOM 1447 C CA A VAL A 1 59 ? -6.330 -7.355 45.979 0.58 11.27 84 VAL A CA 1
ATOM 1448 C CA B VAL A 1 59 ? -6.682 -6.986 45.881 0.42 10.24 84 VAL A CA 1
ATOM 1449 C C A VAL A 1 59 ? -7.378 -8.393 45.562 0.58 10.63 84 VAL A C 1
ATOM 1450 C C B VAL A 1 59 ? -7.725 -7.998 45.417 0.42 12.62 84 VAL A C 1
ATOM 1451 O O A VAL A 1 59 ? -8.259 -8.783 46.336 0.58 10.74 84 VAL A O 1
ATOM 1452 O O B VAL A 1 59 ? -8.668 -8.322 46.135 0.42 14.27 84 VAL A O 1
ATOM 1477 N N A ASP A 1 60 ? -7.330 -8.810 44.299 0.58 11.31 85 ASP A N 1
ATOM 1478 N N B ASP A 1 60 ? -7.645 -8.465 44.183 0.42 13.02 85 ASP A N 1
ATOM 1479 C CA A ASP A 1 60 ? -8.312 -9.747 43.784 0.58 9.81 85 ASP A CA 1
ATOM 1480 C CA B ASP A 1 60 ? -8.680 -9.326 43.630 0.42 13.09 85 ASP A CA 1
ATOM 1481 C C A ASP A 1 60 ? -8.264 -11.035 44.561 0.58 11.98 85 ASP A C 1
ATOM 1482 C C B ASP A 1 60 ? -8.700 -10.573 44.485 0.42 14.36 85 ASP A C 1
ATOM 1483 O O A ASP A 1 60 ? -9.337 -11.658 44.685 0.58 12.83 85 ASP A O 1
ATOM 1484 O O B ASP A 1 60 ? -9.795 -11.102 44.685 0.42 18.04 85 ASP A O 1
ATOM 1501 N N A ALA A 1 61 ? -7.080 -11.392 45.006 0.58 10.39 86 ALA A N 1
ATOM 1502 N N B ALA A 1 61 ? -7.471 -10.940 44.899 0.42 16.93 86 ALA A N 1
ATOM 1503 C CA A ALA A 1 61 ? -6.855 -12.639 45.720 0.58 12.39 86 ALA A CA 1
ATOM 1504 C CA B ALA A 1 61 ? -7.314 -12.202 45.612 0.42 14.98 86 ALA A CA 1
ATOM 1505 C C A ALA A 1 61 ? -7.172 -12.520 47.217 0.58 11.98 86 ALA A C 1
ATOM 1506 C C B ALA A 1 61 ? -7.646 -12.039 47.099 0.42 18.06 86 ALA A C 1
ATOM 1507 O O A ALA A 1 61 ? -7.005 -13.484 47.951 0.58 13.59 86 ALA A O 1
ATOM 1508 O O B ALA A 1 61 ? -7.640 -13.031 47.841 0.42 20.00 86 ALA A O 1
ATOM 1517 N N A GLY A 1 62 ? -7.628 -11.351 47.683 0.58 12.41 87 GLY A N 1
ATOM 1518 N N B GLY A 1 62 ? -7.909 -10.801 47.507 0.42 17.83 87 GLY A N 1
ATOM 1519 C CA A GLY A 1 62 ? -7.927 -11.139 49.098 0.58 13.49 87 GLY A CA 1
ATOM 1520 C CA B GLY A 1 62 ? -8.244 -10.555 48.911 0.42 18.51 87 GLY A CA 1
ATOM 1521 C C A GLY A 1 62 ? -6.706 -11.021 49.981 0.58 12.15 87 GLY A C 1
ATOM 1522 C C B GLY A 1 62 ? -7.038 -10.482 49.794 0.42 16.52 87 GLY A C 1
ATOM 1523 O O A GLY A 1 62 ? -6.755 -11.267 51.182 0.58 13.97 87 GLY A O 1
ATOM 1524 O O B GLY A 1 62 ? -7.097 -10.630 51.028 0.42 19.98 87 GLY A O 1
ATOM 1530 N N A GLN A 1 63 ? -5.558 -10.611 49.402 0.58 11.55 88 GLN A N 1
ATOM 1531 N N B GLN A 1 63 ? -5.856 -10.268 49.176 0.42 15.25 88 GLN A N 1
ATOM 1532 C CA A GLN A 1 63 ? -4.271 -10.446 50.024 0.58 12.36 88 GLN A CA 1
ATOM 1533 C CA B GLN A 1 63 ? -4.708 -10.036 50.020 0.42 15.47 88 GLN A CA 1
ATOM 1534 C C A GLN A 1 63 ? -3.835 -8.973 50.232 0.58 12.03 88 GLN A C 1
ATOM 1535 C C B GLN A 1 63 ? -4.318 -8.563 50.235 0.42 13.78 88 GLN A C 1
ATOM 1536 O O A GLN A 1 63 ? -2.755 -8.732 50.770 0.58 14.81 88 GLN A O 1
ATOM 1537 O O B GLN A 1 63 ? -3.395 -8.352 51.022 0.42 16.50 88 GLN A O 1
ATOM 1552 N N A GLU A 1 64 ? -4.691 -8.064 49.766 0.58 11.85 89 GLU A N 1
ATOM 1553 N N B GLU A 1 64 ? -5.011 -7.659 49.572 0.42 14.44 89 GLU A N 1
ATOM 1554 C CA A GLU A 1 64 ? -4.420 -6.623 49.854 0.58 9.73 89 GLU A CA 1
ATOM 1555 C CA B GLU A 1 64 ? -4.807 -6.222 49.700 0.42 12.82 89 GLU A CA 1
ATOM 1556 C C A GLU A 1 64 ? -5.745 -5.923 49.738 0.58 9.93 89 GLU A C 1
ATOM 1557 C C B GLU A 1 64 ? -6.146 -5.530 49.615 0.42 12.53 89 GLU A C 1
ATOM 1558 O O A GLU A 1 64 ? -6.700 -6.484 49.198 0.58 9.70 89 GLU A O 1
ATOM 1559 O O B GLU A 1 64 ? -7.125 -6.039 49.066 0.42 12.82 89 GLU A O 1
ATOM 1582 N N A GLN A 1 65 ? -5.766 -4.713 50.235 0.58 10.10 90 GLN A N 1
ATOM 1583 N N B GLN A 1 65 ? -6.131 -4.322 50.154 0.42 11.49 90 GLN A N 1
ATOM 1584 C CA A GLN A 1 65 ? -6.944 -3.860 50.140 0.58 9.84 90 GLN A CA 1
ATOM 1585 C CA B GLN A 1 65 ? -7.291 -3.464 50.056 0.42 11.89 90 GLN A CA 1
ATOM 1586 C C A GLN A 1 65 ? -6.526 -2.511 49.607 0.58 9.69 90 GLN A C 1
ATOM 1587 C C B GLN A 1 65 ? -6.865 -2.101 49.543 0.42 12.15 90 GLN A C 1
ATOM 1588 O O A GLN A 1 65 ? -5.571 -1.933 50.091 0.58 10.20 90 GLN A O 1
ATOM 1589 O O B GLN A 1 65 ? -5.899 -1.576 50.101 0.42 11.01 90 GLN A O 1
ATOM 1604 N N A LEU A 1 66 ? -7.257 -2.025 48.605 0.58 10.39 91 LEU A N 1
ATOM 1605 N N B LEU A 1 66 ? -7.493 -1.582 48.521 0.42 11.96 91 LEU A N 1
ATOM 1606 C CA A LEU A 1 66 ? -6.936 -0.719 48.056 0.58 10.05 91 LEU A CA 1
ATOM 1607 C CA B LEU A 1 66 ? -7.144 -0.264 48.040 0.42 10.72 91 LEU A CA 1
ATOM 1608 C C A LEU A 1 66 ? -7.089 0.381 49.115 0.58 9.26 91 LEU A C 1
ATOM 1609 C C B LEU A 1 66 ? -7.280 0.870 49.084 0.42 10.47 91 LEU A C 1
ATOM 1610 O O A LEU A 1 66 ? -6.374 1.411 49.060 0.58 9.07 91 LEU A O 1
ATOM 1611 O O B LEU A 1 66 ? -6.590 1.909 48.988 0.42 11.00 91 LEU A O 1
ATOM 1636 N N A GLY A 1 67 ? -7.966 0.203 50.093 0.58 9.63 92 GLY A N 1
ATOM 1637 N N B GLY A 1 67 ? -8.208 0.699 50.034 0.42 11.34 92 GLY A N 1
ATOM 1638 C CA A GLY A 1 67 ? -8.166 1.235 51.116 0.58 9.84 92 GLY A CA 1
ATOM 1639 C CA B GLY A 1 67 ? -8.366 1.728 51.078 0.42 15.07 92 GLY A CA 1
ATOM 1640 C C A GLY A 1 67 ? -7.216 1.138 52.282 0.58 9.49 92 GLY A C 1
ATOM 1641 C C B GLY A 1 67 ? -7.455 1.600 52.274 0.42 13.09 92 GLY A C 1
ATOM 1642 O O A GLY A 1 67 ? -7.301 1.948 53.208 0.58 10.04 92 GLY A O 1
ATOM 1643 O O B GLY A 1 67 ? -7.454 2.458 53.164 0.42 16.51 92 GLY A O 1
ATOM 1647 N N A ARG A 1 68 ? -6.287 0.191 52.282 0.58 9.07 93 ARG A N 1
ATOM 1648 N N B ARG A 1 68 ? -6.633 0.564 52.390 0.42 13.87 93 ARG A N 1
ATOM 1649 C CA A ARG A 1 68 ? -5.385 -0.007 53.414 0.58 8.44 93 ARG A CA 1
ATOM 1650 C CA B ARG A 1 68 ? -5.668 0.395 53.476 0.42 11.45 93 ARG A CA 1
ATOM 1651 C C A ARG A 1 68 ? -4.399 1.146 53.483 0.58 8.49 93 ARG A C 1
ATOM 1652 C C B ARG A 1 68 ? -4.651 1.533 53.435 0.42 10.71 93 ARG A C 1
ATOM 1653 O O A ARG A 1 68 ? -3.849 1.559 52.447 0.58 9.24 93 ARG A O 1
ATOM 1654 O O B ARG A 1 68 ? -4.081 1.917 52.406 0.42 10.45 93 ARG A O 1
ATOM 1682 N N A ARG A 1 69 ? -4.171 1.682 54.671 0.58 8.50 94 ARG A N 1
ATOM 1683 N N B ARG A 1 69 ? -4.388 2.139 54.579 0.42 12.57 94 ARG A N 1
ATOM 1684 C CA A ARG A 1 69 ? -3.321 2.868 54.858 0.58 8.37 94 ARG A CA 1
ATOM 1685 C CA B ARG A 1 69 ? -3.495 3.259 54.821 0.42 10.49 94 ARG A CA 1
ATOM 1686 C C A ARG A 1 69 ? -1.917 2.469 55.249 0.58 8.09 94 ARG A C 1
ATOM 1687 C C B ARG A 1 69 ? -2.077 2.843 55.151 0.42 12.45 94 ARG A C 1
ATOM 1688 O O A ARG A 1 69 ? -1.721 1.657 56.169 0.58 9.68 94 ARG A O 1
ATOM 1689 O O B ARG A 1 69 ? -1.833 1.977 56.021 0.42 13.65 94 ARG A O 1
ATOM 1723 N N A ILE A 1 70 ? -0.973 3.106 54.541 0.58 8.62 95 ILE A N 1
ATOM 1724 N N B ILE A 1 70 ? -1.118 3.432 54.421 0.42 11.32 95 ILE A N 1
ATOM 1725 C CA A ILE A 1 70 ? 0.428 2.963 54.863 0.58 9.09 95 ILE A CA 1
ATOM 1726 C CA B ILE A 1 70 ? 0.315 3.194 54.570 0.42 11.55 95 ILE A CA 1
ATOM 1727 C C A ILE A 1 70 ? 0.958 4.307 55.371 0.58 9.75 95 ILE A C 1
ATOM 1728 C C B ILE A 1 70 ? 0.986 4.340 55.319 0.42 8.96 95 ILE A C 1
ATOM 1729 O O A ILE A 1 70 ? 0.710 5.349 54.794 0.58 10.21 95 ILE A O 1
ATOM 1730 O O B ILE A 1 70 ? 0.945 5.464 54.801 0.42 8.15 95 ILE A O 1
ATOM 1748 N N . HIS A 1 71 ? 1.626 4.197 56.503 1.00 10.38 96 HIS A N 1
ATOM 1749 C CA . HIS A 1 71 ? 2.302 5.293 57.186 1.00 10.12 96 HIS A CA 1
ATOM 1750 C C . HIS A 1 71 ? 3.786 5.208 56.930 1.00 10.18 96 HIS A C 1
ATOM 1751 O O . HIS A 1 71 ? 4.401 4.146 57.126 1.00 11.70 96 HIS A O 1
ATOM 1763 N N . TYR A 1 72 ? 4.380 6.333 56.585 1.00 9.00 97 TYR A N 1
ATOM 1764 C CA . TYR A 1 72 ? 5.783 6.433 56.239 1.00 8.96 97 TYR A CA 1
ATOM 1765 C C . TYR A 1 72 ? 6.345 7.738 56.798 1.00 8.99 97 TYR A C 1
ATOM 1766 O O A TYR A 1 72 ? 5.583 8.453 57.424 0.50 20.45 97 TYR A O 1
ATOM 1767 O O B TYR A 1 72 ? 5.632 8.544 57.375 0.50 9.00 97 TYR A O 1
ATOM 1785 N N A SER A 1 73 ? 7.620 8.034 56.569 0.50 7.60 98 SER A N 1
ATOM 1786 N N B SER A 1 73 ? 7.679 7.822 56.707 0.50 9.55 98 SER A N 1
ATOM 1787 C CA A SER A 1 73 ? 8.226 9.188 57.226 0.50 9.07 98 SER A CA 1
ATOM 1788 C CA B SER A 1 73 ? 8.375 8.912 57.354 0.50 8.65 98 SER A CA 1
ATOM 1789 C C A SER A 1 73 ? 9.355 9.761 56.394 0.50 8.65 98 SER A C 1
ATOM 1790 C C B SER A 1 73 ? 9.188 9.610 56.305 0.50 9.75 98 SER A C 1
ATOM 1791 O O A SER A 1 73 ? 9.611 9.282 55.265 0.50 7.39 98 SER A O 1
ATOM 1792 O O B SER A 1 73 ? 9.405 9.109 55.187 0.50 14.06 98 SER A O 1
ATOM 1804 N N A GLN A 1 74 ? 10.001 10.806 56.910 0.50 8.41 99 GLN A N 1
ATOM 1805 N N B GLN A 1 74 ? 9.721 10.728 56.763 0.50 9.85 99 GLN A N 1
ATOM 1806 C CA A GLN A 1 74 ? 10.952 11.579 56.115 0.50 8.91 99 GLN A CA 1
ATOM 1807 C CA B GLN A 1 74 ? 10.805 11.374 56.010 0.50 10.70 99 GLN A CA 1
ATOM 1808 C C A GLN A 1 74 ? 12.057 10.761 55.480 0.50 9.02 99 GLN A C 1
ATOM 1809 C C B GLN A 1 74 ? 11.886 10.345 55.721 0.50 9.32 99 GLN A C 1
ATOM 1810 O O A GLN A 1 74 ? 12.431 10.945 54.319 0.50 9.08 99 GLN A O 1
ATOM 1811 O O B GLN A 1 74 ? 12.548 10.515 54.683 0.50 9.81 99 GLN A O 1
ATOM 1826 N N A ASN A 1 75 ? 12.629 9.852 56.296 0.50 8.65 100 ASN A N 1
ATOM 1827 N N B ASN A 1 75 ? 12.101 9.287 56.488 0.50 9.02 100 ASN A N 1
ATOM 1828 C CA A ASN A 1 75 ? 13.752 9.080 55.791 0.50 8.58 100 ASN A CA 1
ATOM 1829 C CA B ASN A 1 75 ? 13.148 8.340 56.218 0.50 9.28 100 ASN A CA 1
ATOM 1830 C C A ASN A 1 75 ? 13.336 8.165 54.617 0.50 7.88 100 ASN A C 1
ATOM 1831 C C B ASN A 1 75 ? 12.892 7.531 54.944 0.50 9.29 100 ASN A C 1
ATOM 1832 O O A ASN A 1 75 ? 14.229 7.778 53.855 0.50 9.06 100 ASN A O 1
ATOM 1833 O O B ASN A 1 75 ? 13.851 7.033 54.340 0.50 10.48 100 ASN A O 1
ATOM 1847 N N A ASP A 1 76 ? 12.060 7.764 54.538 0.50 7.59 101 ASP A N 1
ATOM 1848 N N B ASP A 1 76 ? 11.653 7.387 54.499 0.50 8.72 101 ASP A N 1
ATOM 1849 C CA A ASP A 1 76 ? 11.620 6.898 53.440 0.50 7.95 101 ASP A CA 1
ATOM 1850 C CA B ASP A 1 76 ? 11.325 6.672 53.258 0.50 8.63 101 ASP A CA 1
ATOM 1851 C C A ASP A 1 76 ? 11.719 7.607 52.098 0.50 8.24 101 ASP A C 1
ATOM 1852 C C B ASP A 1 76 ? 11.418 7.570 52.022 0.50 7.91 101 ASP A C 1
ATOM 1853 O O A ASP A 1 76 ? 11.869 6.987 51.058 0.50 8.29 101 ASP A O 1
ATOM 1854 O O B ASP A 1 76 ? 11.352 7.014 50.906 0.50 8.80 101 ASP A O 1
ATOM 1867 N N . LEU A 1 77 ? 11.513 8.897 52.120 1.00 7.86 102 LEU A N 1
ATOM 1868 C CA . LEU A 1 77 ? 11.410 9.691 50.909 1.00 7.73 102 LEU A CA 1
ATOM 1869 C C . LEU A 1 77 ? 12.706 9.559 50.102 1.00 8.12 102 LEU A C 1
ATOM 1870 O O . LEU A 1 77 ? 13.823 9.697 50.611 1.00 10.50 102 LEU A O 1
ATOM 1886 N N . VAL A 1 78 ? 12.533 9.275 48.815 1.00 7.84 103 VAL A N 1
ATOM 1887 C CA . VAL A 1 78 ? 13.602 9.269 47.829 1.00 7.97 103 VAL A CA 1
ATOM 1888 C C . VAL A 1 78 ? 13.350 10.390 46.831 1.00 8.14 103 VAL A C 1
ATOM 1889 O O . VAL A 1 78 ? 12.314 11.067 46.832 1.00 9.29 103 VAL A O 1
ATOM 1902 N N . GLU A 1 79 ? 14.313 10.623 45.949 1.00 8.60 104 GLU A N 1
ATOM 1903 C CA . GLU A 1 79 ? 14.244 11.737 45.014 1.00 8.87 104 GLU A CA 1
ATOM 1904 C C . GLU A 1 79 ? 12.994 11.605 44.131 1.00 7.97 104 GLU A C 1
ATOM 1905 O O . GLU A 1 79 ? 12.704 10.523 43.636 1.00 8.26 104 GLU A O 1
ATOM 1917 N N . TYR A 1 80 ? 12.359 12.739 43.899 1.00 8.75 105 TYR A N 1
ATOM 1918 C CA . TYR A 1 80 ? 11.191 12.934 43.071 1.00 8.51 105 TYR A CA 1
ATOM 1919 C C . TYR A 1 80 ? 9.985 12.172 43.668 1.00 8.54 105 TYR A C 1
ATOM 1920 O O . TYR A 1 80 ? 9.608 11.095 43.279 1.00 8.89 105 TYR A O 1
ATOM 1938 N N . SER A 1 81 ? 9.400 12.864 44.666 1.00 8.60 106 SER A N 1
ATOM 1939 C CA . SER A 1 81 ? 8.287 12.343 45.464 1.00 8.80 106 SER A CA 1
ATOM 1940 C C . SER A 1 81 ? 7.237 13.454 45.654 1.00 8.95 106 SER A C 1
ATOM 1941 O O . SER A 1 81 ? 6.912 13.835 46.768 1.00 9.62 106 SER A O 1
ATOM 1948 N N . PRO A 1 82 ? 6.696 13.971 44.551 1.00 9.47 107 PRO A N 1
ATOM 1949 C CA . PRO A 1 82 ? 5.898 15.196 44.626 1.00 10.69 107 PRO A CA 1
ATOM 1950 C C . PRO A 1 82 ? 4.584 15.013 45.392 1.00 10.28 107 PRO A C 1
ATOM 1951 O O . PRO A 1 82 ? 4.080 16.013 45.915 1.00 12.03 107 PRO A O 1
ATOM 1962 N N . VAL A 1 83 ? 4.054 13.826 45.429 1.00 9.20 108 VAL A N 1
ATOM 1963 C CA . VAL A 1 83 ? 2.831 13.555 46.158 1.00 9.23 108 VAL A CA 1
ATOM 1964 C C . VAL A 1 83 ? 3.161 13.073 47.574 1.00 8.61 108 VAL A C 1
ATOM 1965 O O . VAL A 1 83 ? 2.663 13.638 48.565 1.00 9.45 108 VAL A O 1
ATOM 1978 N N . THR A 1 84 ? 3.980 12.038 47.680 1.00 8.31 109 THR A N 1
ATOM 1979 C CA . THR A 1 84 ? 4.214 11.452 48.984 1.00 7.82 109 THR A CA 1
ATOM 1980 C C . THR A 1 84 ? 4.883 12.415 49.957 1.00 8.03 109 THR A C 1
ATOM 1981 O O . THR A 1 84 ? 4.640 12.315 51.159 1.00 8.56 109 THR A O 1
ATOM 1992 N N . GLU A 1 85 ? 5.667 13.366 49.481 1.00 8.47 110 GLU A N 1
ATOM 1993 C CA . GLU A 1 85 ? 6.285 14.310 50.421 1.00 9.43 110 GLU A CA 1
ATOM 1994 C C . GLU A 1 85 ? 5.271 15.190 51.109 1.00 9.24 110 GLU A C 1
ATOM 1995 O O A GLU A 1 85 ? 5.666 15.774 52.121 0.63 10.77 110 GLU A O 1
ATOM 1996 O O B GLU A 1 85 ? 5.540 15.821 52.140 0.37 11.88 110 GLU A O 1
ATOM 2008 N N A LYS A 1 86 ? 4.029 15.270 50.647 0.63 9.01 111 LYS A N 1
ATOM 2009 N N B LYS A 1 86 ? 4.036 15.217 50.596 0.37 8.83 111 LYS A N 1
ATOM 2010 C CA A LYS A 1 86 ? 2.927 16.066 51.172 0.63 9.74 111 LYS A CA 1
ATOM 2011 C CA B LYS A 1 86 ? 3.034 16.059 51.237 0.37 9.28 111 LYS A CA 1
ATOM 2012 C C A LYS A 1 86 ? 2.083 15.308 52.195 0.63 9.67 111 LYS A C 1
ATOM 2013 C C B LYS A 1 86 ? 2.152 15.334 52.248 0.37 9.83 111 LYS A C 1
ATOM 2014 O O A LYS A 1 86 ? 1.183 15.900 52.783 0.63 9.58 111 LYS A O 1
ATOM 2015 O O B LYS A 1 86 ? 1.330 16.029 52.853 0.37 13.58 111 LYS A O 1
ATOM 2034 N N . HIS A 1 87 ? 2.321 14.019 52.409 1.00 9.10 112 HIS A N 1
ATOM 2035 C CA . HIS A 1 87 ? 1.441 13.180 53.203 1.00 9.32 112 HIS A CA 1
ATOM 2036 C C . HIS A 1 87 ? 2.170 12.409 54.293 1.00 9.12 112 HIS A C 1
ATOM 2037 O O . HIS A 1 87 ? 1.742 11.350 54.742 1.00 9.60 112 HIS A O 1
ATOM 2049 N N . LEU A 1 88 ? 3.263 12.971 54.806 1.00 8.90 113 LEU A N 1
ATOM 2050 C CA . LEU A 1 88 ? 4.018 12.317 55.852 1.00 8.64 113 LEU A CA 1
ATOM 2051 C C . LEU A 1 88 ? 3.239 12.132 57.135 1.00 8.75 113 LEU A C 1
ATOM 2052 O O . LEU A 1 88 ? 3.384 11.128 57.812 1.00 9.83 113 LEU A O 1
ATOM 2068 N N . THR A 1 89 ? 2.413 13.119 57.503 1.00 9.28 114 THR A N 1
ATOM 2069 C CA . THR A 1 89 ? 1.794 13.065 58.819 1.00 9.74 114 THR A CA 1
ATOM 2070 C C . THR A 1 89 ? 0.756 11.943 58.929 1.00 9.49 114 THR A C 1
ATOM 2071 O O A THR A 1 89 ? 0.749 11.149 59.894 0.40 12.27 114 THR A O 1
ATOM 2072 O O B THR A 1 89 ? 0.688 11.308 59.953 0.60 9.79 114 THR A O 1
ATOM 2082 N N A ASP A 1 90 ? -0.138 11.761 57.949 0.40 7.63 115 ASP A N 1
ATOM 2083 N N B ASP A 1 90 ? -0.062 11.875 57.876 0.60 11.33 115 ASP A N 1
ATOM 2084 C CA A ASP A 1 90 ? -1.291 10.861 58.021 0.40 11.03 115 ASP A CA 1
ATOM 2085 C CA B ASP A 1 90 ? -1.195 10.977 57.989 0.60 9.37 115 ASP A CA 1
ATOM 2086 C C A ASP A 1 90 ? -1.208 9.707 57.031 0.40 9.32 115 ASP A C 1
ATOM 2087 C C B ASP A 1 90 ? -1.224 9.845 56.962 0.60 10.14 115 ASP A C 1
ATOM 2088 O O A ASP A 1 90 ? -2.053 8.805 56.995 0.40 9.50 115 ASP A O 1
ATOM 2089 O O B ASP A 1 90 ? -2.234 9.138 56.968 0.60 12.49 115 ASP A O 1
ATOM 2106 N N . GLY A 1 91 ? -0.171 9.704 56.175 1.00 9.87 116 GLY A N 1
ATOM 2107 C CA . GLY A 1 91 ? -0.020 8.562 55.280 1.00 10.69 116 GLY A CA 1
ATOM 2108 C C . GLY A 1 91 ? -0.921 8.602 54.067 1.00 8.88 116 GLY A C 1
ATOM 2109 O O . GLY A 1 91 ? -1.587 9.597 53.794 1.00 9.57 116 GLY A O 1
ATOM 2113 N N . MET A 1 92 ? -0.900 7.502 53.308 1.00 9.00 117 MET A N 1
ATOM 2114 C CA . MET A 1 92 ? -1.647 7.387 52.075 1.00 9.27 117 MET A CA 1
ATOM 2115 C C . MET A 1 92 ? -2.186 5.968 51.971 1.00 9.01 117 MET A C 1
ATOM 2116 O O . MET A 1 92 ? -1.555 5.014 52.424 1.00 9.86 117 MET A O 1
ATOM 2130 N N . THR A 1 93 ? -3.332 5.835 51.303 1.00 9.86 118 THR A N 1
ATOM 2131 C CA . THR A 1 93 ? -3.860 4.498 51.041 1.00 9.51 118 THR A CA 1
ATOM 2132 C C . THR A 1 93 ? -3.156 3.853 49.836 1.00 9.45 118 THR A C 1
ATOM 2133 O O . THR A 1 93 ? -2.531 4.535 49.020 1.00 9.22 118 THR A O 1
ATOM 2144 N N . VAL A 1 94 ? -3.320 2.541 49.717 1.00 9.74 119 VAL A N 1
ATOM 2145 C CA . VAL A 1 94 ? -2.771 1.829 48.562 1.00 9.59 119 VAL A CA 1
ATOM 2146 C C . VAL A 1 94 ? -3.258 2.434 47.250 1.00 9.57 119 VAL A C 1
ATOM 2147 O O A VAL A 1 94 ? -2.502 2.574 46.302 0.55 9.05 119 VAL A O 1
ATOM 2148 O O B VAL A 1 94 ? -2.459 2.739 46.383 0.45 9.53 119 VAL A O 1
ATOM 2160 N N A ARG A 1 95 ? -4.564 2.810 47.096 0.55 10.03 120 ARG A N 1
ATOM 2161 N N B ARG A 1 95 ? -4.566 2.554 47.245 0.45 9.48 120 ARG A N 1
ATOM 2162 C CA A ARG A 1 95 ? -5.038 3.398 45.821 0.55 9.98 120 ARG A CA 1
ATOM 2163 C CA B ARG A 1 95 ? -5.111 3.249 46.081 0.45 9.88 120 ARG A CA 1
ATOM 2164 C C A ARG A 1 95 ? -4.429 4.772 45.590 0.55 9.82 120 ARG A C 1
ATOM 2165 C C B ARG A 1 95 ? -4.426 4.571 45.768 0.45 8.50 120 ARG A C 1
ATOM 2166 O O A ARG A 1 95 ? -4.159 5.199 44.434 0.55 9.32 120 ARG A O 1
ATOM 2167 O O B ARG A 1 95 ? -3.986 4.782 44.619 0.45 8.58 120 ARG A O 1
ATOM 2197 N N . GLU A 1 96 ? -4.271 5.498 46.719 1.00 9.28 121 GLU A N 1
ATOM 2198 C CA . GLU A 1 96 ? -3.659 6.793 46.553 1.00 9.31 121 GLU A CA 1
ATOM 2199 C C . GLU A 1 96 ? -2.198 6.649 46.110 1.00 8.87 121 GLU A C 1
ATOM 2200 O O . GLU A 1 96 ? -1.689 7.491 45.334 1.00 8.70 121 GLU A O 1
ATOM 2212 N N . LEU A 1 97 ? -1.512 5.631 46.612 1.00 8.30 122 LEU A N 1
ATOM 2213 C CA . LEU A 1 97 ? -0.124 5.423 46.221 1.00 7.98 122 LEU A CA 1
ATOM 2214 C C . LEU A 1 97 ? -0.012 4.973 44.762 1.00 7.94 122 LEU A C 1
ATOM 2215 O O . LEU A 1 97 ? 0.875 5.426 44.057 1.00 7.94 122 LEU A O 1
ATOM 2231 N N . CYS A 1 98 ? -0.917 4.068 44.309 1.00 7.91 123 CYS A N 1
ATOM 2232 C CA . CYS A 1 98 ? -0.870 3.740 42.890 1.00 7.94 123 CYS A CA 1
ATOM 2233 C C . CYS A 1 98 ? -1.211 4.940 42.009 1.00 7.93 123 CYS A C 1
ATOM 2234 O O . CYS A 1 98 ? -0.606 5.129 40.972 1.00 8.13 123 CYS A O 1
ATOM 2241 N N . SER A 1 99 ? -2.200 5.769 42.445 1.00 8.22 124 SER A N 1
ATOM 2242 C CA . SER A 1 99 ? -2.478 6.960 41.705 1.00 8.41 124 SER A CA 1
ATOM 2243 C C . SER A 1 99 ? -1.220 7.837 41.609 1.00 8.39 124 SER A C 1
ATOM 2244 O O . SER A 1 99 ? -0.880 8.348 40.537 1.00 9.32 124 SER A O 1
ATOM 2254 N N . ALA A 1 100 ? -0.531 8.043 42.724 1.00 8.60 125 ALA A N 1
ATOM 2255 C CA . ALA A 1 100 ? 0.655 8.881 42.720 1.00 8.66 125 ALA A CA 1
ATOM 2256 C C . ALA A 1 100 ? 1.774 8.269 41.855 1.00 8.37 125 ALA A C 1
ATOM 2257 O O A ALA A 1 100 ? 2.500 8.958 41.141 0.35 7.62 125 ALA A O 1
ATOM 2258 O O B ALA A 1 100 ? 2.412 9.035 41.091 0.65 9.15 125 ALA A O 1
ATOM 2265 N N A ALA A 1 101 ? 1.867 6.946 41.923 0.35 7.73 126 ALA A N 1
ATOM 2266 N N B ALA A 1 101 ? 2.029 6.984 42.010 0.65 8.02 126 ALA A N 1
ATOM 2267 C CA A ALA A 1 101 ? 2.935 6.366 41.120 0.35 7.99 126 ALA A CA 1
ATOM 2268 C CA B ALA A 1 101 ? 3.064 6.264 41.275 0.65 7.53 126 ALA A CA 1
ATOM 2269 C C A ALA A 1 101 ? 2.702 6.491 39.613 0.35 9.64 126 ALA A C 1
ATOM 2270 C C B ALA A 1 101 ? 2.819 6.330 39.790 0.65 7.58 126 ALA A C 1
ATOM 2271 O O A ALA A 1 101 ? 3.749 6.419 38.933 0.35 7.22 126 ALA A O 1
ATOM 2272 O O B ALA A 1 101 ? 3.721 6.633 38.962 0.65 9.47 126 ALA A O 1
ATOM 2285 N N A ILE A 1 102 ? 1.454 6.615 39.161 0.35 6.65 127 ILE A N 1
ATOM 2286 N N B ILE A 1 102 ? 1.543 6.063 39.370 0.65 7.09 127 ILE A N 1
ATOM 2287 C CA A ILE A 1 102 ? 1.113 6.598 37.732 0.35 6.52 127 ILE A CA 1
ATOM 2288 C CA B ILE A 1 102 ? 1.277 6.048 37.921 0.65 6.72 127 ILE A CA 1
ATOM 2289 C C A ILE A 1 102 ? 0.851 7.996 37.169 0.35 7.53 127 ILE A C 1
ATOM 2290 C C B ILE A 1 102 ? 1.071 7.465 37.380 0.65 7.22 127 ILE A C 1
ATOM 2291 O O A ILE A 1 102 ? 1.375 8.301 36.091 0.35 8.98 127 ILE A O 1
ATOM 2292 O O B ILE A 1 102 ? 1.668 7.827 36.377 0.65 9.11 127 ILE A O 1
ATOM 2321 N N A THR A 1 103 ? 0.138 8.854 37.874 0.35 6.66 128 THR A N 1
ATOM 2322 N N B THR A 1 103 ? 0.206 8.256 38.029 0.65 7.70 128 THR A N 1
ATOM 2323 C CA A THR A 1 103 ? -0.153 10.234 37.384 0.35 8.69 128 THR A CA 1
ATOM 2324 C CA B THR A 1 103 ? -0.157 9.526 37.436 0.65 8.13 128 THR A CA 1
ATOM 2325 C C A THR A 1 103 ? 1.085 11.110 37.326 0.35 7.01 128 THR A C 1
ATOM 2326 C C B THR A 1 103 ? 0.882 10.608 37.586 0.65 7.61 128 THR A C 1
ATOM 2327 O O A THR A 1 103 ? 1.332 11.839 36.350 0.35 8.78 128 THR A O 1
ATOM 2328 O O B THR A 1 103 ? 0.993 11.523 36.741 0.65 10.03 128 THR A O 1
ATOM 2339 N N A MET A 1 104 ? 1.799 11.071 38.448 0.35 9.15 129 MET A N 1
ATOM 2340 N N B MET A 1 104 ? 1.712 10.559 38.648 0.65 7.78 129 MET A N 1
ATOM 2341 C CA A MET A 1 104 ? 2.934 11.868 38.737 0.35 10.08 129 MET A CA 1
ATOM 2342 C CA B MET A 1 104 ? 2.746 11.543 38.904 0.65 8.37 129 MET A CA 1
ATOM 2343 C C . MET A 1 104 ? 4.175 10.999 38.778 1.00 8.87 129 MET A C 1
ATOM 2344 O O . MET A 1 104 ? 5.196 11.693 38.870 1.00 11.27 129 MET A O 1
ATOM 2371 N N . SER A 1 105 ? 4.252 9.683 38.645 1.00 7.80 130 SER A N 1
ATOM 2372 C CA . SER A 1 105 ? 5.541 8.976 38.658 1.00 7.23 130 SER A CA 1
ATOM 2373 C C . SER A 1 105 ? 6.272 9.098 39.989 1.00 7.51 130 SER A C 1
ATOM 2374 O O . SER A 1 105 ? 7.492 8.991 40.052 1.00 7.97 130 SER A O 1
ATOM 2382 N N . ASP A 1 106 ? 5.528 9.224 41.094 1.00 7.58 131 ASP A N 1
ATOM 2383 C CA . ASP A 1 106 ? 6.143 9.427 42.401 1.00 7.30 131 ASP A CA 1
ATOM 2384 C C . ASP A 1 106 ? 7.008 8.217 42.780 1.00 7.09 131 ASP A C 1
ATOM 2385 O O . ASP A 1 106 ? 6.540 7.059 42.798 1.00 8.01 131 ASP A O 1
ATOM 2394 N N . ASN A 1 107 ? 8.274 8.476 43.121 1.00 6.73 132 ASN A N 1
ATOM 2395 C CA . ASN A 1 107 ? 9.209 7.397 43.373 1.00 6.60 132 ASN A CA 1
ATOM 2396 C C . ASN A 1 107 ? 9.064 6.761 44.744 1.00 6.72 132 ASN A C 1
ATOM 2397 O O . ASN A 1 107 ? 9.194 5.545 44.883 1.00 7.24 132 ASN A O 1
ATOM 2408 N N . THR A 1 108 ? 8.796 7.560 45.795 1.00 6.66 133 THR A N 1
ATOM 2409 C CA . THR A 1 108 ? 8.552 6.938 47.094 1.00 6.70 133 THR A CA 1
ATOM 2410 C C . THR A 1 108 ? 7.287 6.093 47.039 1.00 6.73 133 THR A C 1
ATOM 2411 O O . THR A 1 108 ? 7.244 5.012 47.631 1.00 6.98 133 THR A O 1
ATOM 2422 N N . ALA A 1 109 ? 6.262 6.569 46.333 1.00 6.86 134 ALA A N 1
ATOM 2423 C CA . ALA A 1 109 ? 5.051 5.753 46.232 1.00 7.09 134 ALA A CA 1
ATOM 2424 C C . ALA A 1 109 ? 5.385 4.385 45.662 1.00 6.74 134 ALA A C 1
ATOM 2425 O O . ALA A 1 109 ? 4.890 3.356 46.141 1.00 7.23 134 ALA A O 1
ATOM 2432 N N . ALA A 1 110 ? 6.214 4.357 44.610 1.00 6.80 135 ALA A N 1
ATOM 2433 C CA . ALA A 1 110 ? 6.607 3.085 44.039 1.00 6.97 135 ALA A CA 1
ATOM 2434 C C . ALA A 1 110 ? 7.349 2.197 45.025 1.00 6.82 135 ALA A C 1
ATOM 2435 O O . ALA A 1 110 ? 7.071 1.004 45.107 1.00 7.19 135 ALA A O 1
ATOM 2442 N N . ASN A 1 111 ? 8.280 2.765 45.811 1.00 6.74 136 ASN A N 1
ATOM 2443 C CA . ASN A 1 111 ? 8.953 1.949 46.806 1.00 6.74 136 ASN A CA 1
ATOM 2444 C C . ASN A 1 111 ? 7.984 1.414 47.849 1.00 6.70 136 ASN A C 1
ATOM 2445 O O . ASN A 1 111 ? 8.109 0.261 48.271 1.00 7.24 136 ASN A O 1
ATOM 2456 N N . LEU A 1 112 ? 7.055 2.252 48.318 1.00 6.57 137 LEU A N 1
ATOM 2457 C CA . LEU A 1 112 ? 6.107 1.782 49.322 1.00 6.82 137 LEU A CA 1
ATOM 2458 C C . LEU A 1 112 ? 5.278 0.622 48.762 1.00 6.99 137 LEU A C 1
ATOM 2459 O O . LEU A 1 112 ? 5.030 -0.369 49.457 1.00 7.42 137 LEU A O 1
ATOM 2475 N N . LEU A 1 113 ? 4.822 0.760 47.525 1.00 7.09 138 LEU A N 1
ATOM 2476 C CA . LEU A 1 113 ? 4.049 -0.293 46.900 1.00 7.39 138 LEU A CA 1
ATOM 2477 C C A LEU A 1 113 ? 4.860 -1.567 46.662 0.51 8.38 138 LEU A C 1
ATOM 2478 C C B LEU A 1 113 ? 4.904 -1.549 46.667 0.49 6.88 138 LEU A C 1
ATOM 2479 O O A LEU A 1 113 ? 4.327 -2.643 46.971 0.51 10.35 138 LEU A O 1
ATOM 2480 O O B LEU A 1 113 ? 4.428 -2.700 46.818 0.49 6.36 138 LEU A O 1
ATOM 2496 N N A LEU A 1 114 ? 6.067 -1.387 46.175 0.51 6.34 139 LEU A N 1
ATOM 2497 N N B LEU A 1 114 ? 6.195 -1.410 46.341 0.49 7.99 139 LEU A N 1
ATOM 2498 C CA A LEU A 1 114 ? 6.994 -2.508 46.038 0.51 7.86 139 LEU A CA 1
ATOM 2499 C CA B LEU A 1 114 ? 7.014 -2.611 46.173 0.49 7.72 139 LEU A CA 1
ATOM 2500 C C A LEU A 1 114 ? 7.106 -3.203 47.381 0.51 8.68 139 LEU A C 1
ATOM 2501 C C B LEU A 1 114 ? 7.179 -3.421 47.439 0.49 7.23 139 LEU A C 1
ATOM 2502 O O A LEU A 1 114 ? 6.982 -4.391 47.432 0.51 10.18 139 LEU A O 1
ATOM 2503 O O B LEU A 1 114 ? 7.294 -4.617 47.474 0.49 7.05 139 LEU A O 1
ATOM 2528 N N A THR A 1 115 ? 7.274 -2.506 48.487 0.51 8.10 140 THR A N 1
ATOM 2529 N N B THR A 1 115 ? 7.132 -2.637 48.525 0.49 8.17 140 THR A N 1
ATOM 2530 C CA A THR A 1 115 ? 7.408 -3.233 49.768 0.51 7.97 140 THR A CA 1
ATOM 2531 C CA B THR A 1 115 ? 7.229 -3.181 49.892 0.49 9.37 140 THR A CA 1
ATOM 2532 C C A THR A 1 115 ? 6.218 -4.173 50.038 0.51 7.54 140 THR A C 1
ATOM 2533 C C B THR A 1 115 ? 5.942 -3.942 50.211 0.49 10.06 140 THR A C 1
ATOM 2534 O O A THR A 1 115 ? 6.370 -5.248 50.567 0.51 8.16 140 THR A O 1
ATOM 2535 O O B THR A 1 115 ? 5.990 -5.012 50.768 0.49 11.89 140 THR A O 1
ATOM 2552 N N A THR A 1 116 ? 4.976 -3.760 49.626 0.51 6.91 141 THR A N 1
ATOM 2553 N N B THR A 1 116 ? 4.787 -3.390 49.869 0.49 11.58 141 THR A N 1
ATOM 2554 C CA A THR A 1 116 ? 3.753 -4.499 49.923 0.51 7.26 141 THR A CA 1
ATOM 2555 C CA B THR A 1 116 ? 3.530 -4.043 50.188 0.49 11.74 141 THR A CA 1
ATOM 2556 C C A THR A 1 116 ? 3.766 -5.878 49.255 0.51 7.91 141 THR A C 1
ATOM 2557 C C B THR A 1 116 ? 3.514 -5.394 49.490 0.49 13.01 141 THR A C 1
ATOM 2558 O O A THR A 1 116 ? 3.116 -6.791 49.767 0.51 9.08 141 THR A O 1
ATOM 2559 O O B THR A 1 116 ? 2.868 -6.301 50.055 0.49 14.69 141 THR A O 1
ATOM 2573 N N A ILE A 1 117 ? 4.436 -6.014 48.110 0.51 7.40 142 ILE A N 1
ATOM 2574 N N B ILE A 1 117 ? 4.107 -5.556 48.301 0.49 10.54 142 ILE A N 1
ATOM 2575 C CA A ILE A 1 117 ? 4.391 -7.259 47.381 0.51 8.04 142 ILE A CA 1
ATOM 2576 C CA B ILE A 1 117 ? 4.017 -6.820 47.580 0.49 10.95 142 ILE A CA 1
ATOM 2577 C C A ILE A 1 117 ? 5.633 -8.121 47.617 0.51 8.47 142 ILE A C 1
ATOM 2578 C C B ILE A 1 117 ? 5.179 -7.750 47.810 0.49 10.46 142 ILE A C 1
ATOM 2579 O O A ILE A 1 117 ? 5.729 -9.232 47.095 0.51 9.73 142 ILE A O 1
ATOM 2580 O O B ILE A 1 117 ? 5.210 -8.885 47.339 0.49 13.05 142 ILE A O 1
ATOM 2601 N N A GLY A 1 118 ? 6.568 -7.633 48.415 0.51 7.56 143 GLY A N 1
ATOM 2602 N N B GLY A 1 118 ? 6.170 -7.298 48.571 0.49 9.80 143 GLY A N 1
ATOM 2603 C CA A GLY A 1 118 ? 7.757 -8.406 48.671 0.51 7.99 143 GLY A CA 1
ATOM 2604 C CA B GLY A 1 118 ? 7.307 -8.108 48.863 0.49 10.38 143 GLY A CA 1
ATOM 2605 C C A GLY A 1 118 ? 9.002 -7.961 47.946 0.51 9.37 143 GLY A C 1
ATOM 2606 C C B GLY A 1 118 ? 8.589 -7.869 48.094 0.49 10.02 143 GLY A C 1
ATOM 2607 O O A GLY A 1 118 ? 10.011 -8.689 47.939 0.51 11.94 143 GLY A O 1
ATOM 2608 O O B GLY A 1 118 ? 9.546 -8.647 48.234 0.49 11.26 143 GLY A O 1
ATOM 2612 N N A GLY A 1 119 ? 9.032 -6.814 47.294 0.51 8.43 144 GLY A N 1
ATOM 2613 N N B GLY A 1 119 ? 8.593 -6.816 47.288 0.49 8.36 144 GLY A N 1
ATOM 2614 C CA A GLY A 1 119 ? 10.249 -6.310 46.636 0.51 8.51 144 GLY A CA 1
ATOM 2615 C CA B GLY A 1 119 ? 9.800 -6.281 46.671 0.49 8.14 144 GLY A CA 1
A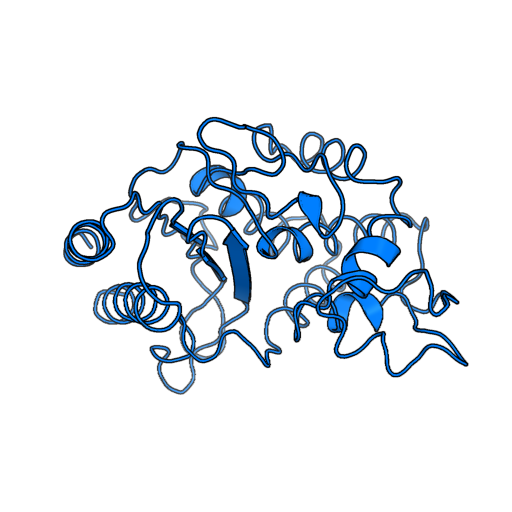TOM 2616 C C A GLY A 1 119 ? 10.235 -6.695 45.179 0.51 8.51 144 GLY A C 1
ATOM 2617 C C B GLY A 1 119 ? 9.968 -6.643 45.231 0.49 9.22 144 GLY A C 1
ATOM 2618 O O A GLY A 1 119 ? 9.401 -7.420 44.635 0.51 8.43 144 GLY A O 1
ATOM 2619 O O B GLY A 1 119 ? 9.173 -7.407 44.639 0.49 11.04 144 GLY A O 1
ATOM 2626 N N A PRO A 1 120 ? 11.290 -6.195 44.537 0.51 9.15 145 PRO A N 1
ATOM 2627 N N B PRO A 1 120 ? 11.038 -6.156 44.584 0.49 9.47 145 PRO A N 1
ATOM 2628 C CA A PRO A 1 120 ? 11.521 -6.424 43.118 0.51 8.99 145 PRO A CA 1
ATOM 2629 C CA B PRO A 1 120 ? 11.306 -6.504 43.176 0.49 10.42 145 PRO A CA 1
ATOM 2630 C C A PRO A 1 120 ? 11.398 -7.896 42.718 0.51 10.33 145 PRO A C 1
ATOM 2631 C C B PRO A 1 120 ? 11.335 -7.999 42.833 0.49 10.13 145 PRO A C 1
ATOM 2632 O O A PRO A 1 120 ? 10.668 -8.096 41.738 0.51 11.90 145 PRO A O 1
ATOM 2633 O O B PRO A 1 120 ? 10.987 -8.421 41.701 0.49 7.99 145 PRO A O 1
ATOM 2652 N N A LYS A 1 121 ? 12.034 -8.776 43.521 0.51 9.45 146 LYS A N 1
ATOM 2653 N N B LYS A 1 121 ? 11.656 -8.908 43.777 0.49 10.65 146 LYS A N 1
ATOM 2654 C CA A LYS A 1 121 ? 12.071 -10.191 43.202 0.51 11.07 146 LYS A CA 1
ATOM 2655 C CA B LYS A 1 121 ? 11.678 -10.324 43.398 0.49 11.50 146 LYS A CA 1
ATOM 2656 C C A LYS A 1 121 ? 10.661 -10.723 43.039 0.51 10.16 146 LYS A C 1
ATOM 2657 C C B LYS A 1 121 ? 10.215 -10.799 43.244 0.49 10.43 146 LYS A C 1
ATOM 2658 O O A LYS A 1 121 ? 10.411 -11.613 42.188 0.51 9.84 146 LYS A O 1
ATOM 2659 O O B LYS A 1 121 ? 9.952 -11.683 42.411 0.49 10.78 146 LYS A O 1
ATOM 2674 N N A GLU A 1 122 ? 9.740 -10.290 43.828 0.51 9.97 147 GLU A N 1
ATOM 2675 N N B GLU A 1 122 ? 9.335 -10.219 43.996 0.49 10.33 147 GLU A N 1
ATOM 2676 C CA A GLU A 1 122 ? 8.370 -10.756 43.758 0.51 9.68 147 GLU A CA 1
ATOM 2677 C CA B GLU A 1 122 ? 7.940 -10.623 43.881 0.49 10.59 147 GLU A CA 1
ATOM 2678 C C A GLU A 1 122 ? 7.620 -10.164 42.584 0.51 8.38 147 GLU A C 1
ATOM 2679 C C B GLU A 1 122 ? 7.237 -9.972 42.708 0.49 10.03 147 GLU A C 1
ATOM 2680 O O A GLU A 1 122 ? 6.738 -10.804 42.034 0.51 8.93 147 GLU A O 1
ATOM 2681 O O B GLU A 1 122 ? 6.349 -10.612 42.138 0.49 9.70 147 GLU A O 1
ATOM 2701 N N A LEU A 1 123 ? 7.980 -8.958 42.180 0.51 8.82 148 LEU A N 1
ATOM 2702 N N B LEU A 1 123 ? 7.607 -8.778 42.273 0.49 8.92 148 LEU A N 1
ATOM 2703 C CA A LEU A 1 123 ? 7.417 -8.411 40.940 0.51 8.36 148 LEU A CA 1
ATOM 2704 C CA B LEU A 1 123 ? 7.041 -8.274 41.009 0.49 8.92 148 LEU A CA 1
ATOM 2705 C C A LEU A 1 123 ? 7.875 -9.290 39.792 0.51 7.69 148 LEU A C 1
ATOM 2706 C C B LEU A 1 123 ? 7.503 -9.149 39.858 0.49 8.81 148 LEU A C 1
ATOM 2707 O O A LEU A 1 123 ? 7.057 -9.647 38.922 0.51 7.54 148 LEU A O 1
ATOM 2708 O O B LEU A 1 123 ? 6.703 -9.491 38.959 0.49 8.50 148 LEU A O 1
ATOM 2738 N N A THR A 1 124 ? 9.171 -9.663 39.777 0.51 8.27 149 THR A N 1
ATOM 2739 N N B THR A 1 124 ? 8.791 -9.538 39.854 0.49 8.20 149 THR A N 1
ATOM 2740 C CA A THR A 1 124 ? 9.658 -10.554 38.732 0.51 7.98 149 THR A CA 1
ATOM 2741 C CA B THR A 1 124 ? 9.306 -10.368 38.762 0.49 8.61 149 THR A CA 1
ATOM 2742 C C A THR A 1 124 ? 8.951 -11.908 38.730 0.51 7.84 149 THR A C 1
ATOM 2743 C C B THR A 1 124 ? 8.626 -11.738 38.776 0.49 7.60 149 THR A C 1
ATOM 2744 O O A THR A 1 124 ? 8.619 -12.418 37.662 0.51 7.65 149 THR A O 1
ATOM 2745 O O B THR A 1 124 ? 8.249 -12.248 37.724 0.49 7.49 149 THR A O 1
ATOM 2763 N N A ALA A 1 125 ? 8.729 -12.452 39.931 0.51 8.10 150 ALA A N 1
ATOM 2764 N N B ALA A 1 125 ? 8.427 -12.319 39.962 0.49 8.81 150 ALA A N 1
ATOM 2765 C CA A ALA A 1 125 ? 8.004 -13.710 39.997 0.51 9.02 150 A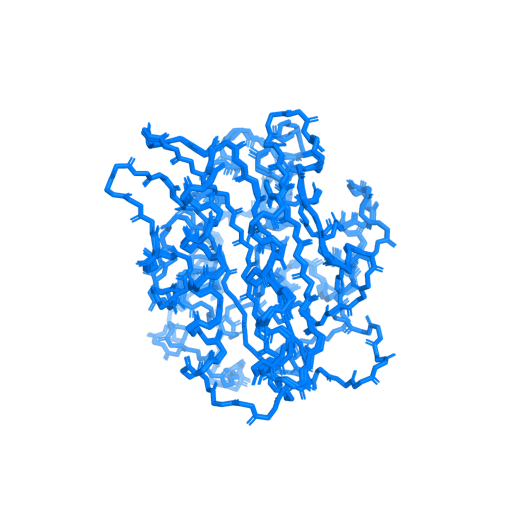LA A CA 1
ATOM 2766 C CA B ALA A 1 125 ? 7.695 -13.579 40.028 0.49 9.82 150 ALA A CA 1
ATOM 2767 C C A ALA A 1 125 ? 6.585 -13.553 39.460 0.51 7.79 150 ALA A C 1
ATOM 2768 C C B ALA A 1 125 ? 6.266 -13.465 39.509 0.49 9.25 150 ALA A C 1
ATOM 2769 O O A ALA A 1 125 ? 6.093 -14.462 38.793 0.51 9.26 150 ALA A O 1
ATOM 2770 O O B ALA A 1 125 ? 5.823 -14.406 38.840 0.49 8.74 150 ALA A O 1
ATOM 2783 N N A PHE A 1 126 ? 5.952 -12.425 39.778 0.51 7.32 151 PHE A N 1
ATOM 2784 N N B PHE A 1 126 ? 5.549 -12.394 39.834 0.49 8.06 151 PHE A N 1
ATOM 2785 C CA A PHE A 1 126 ? 4.595 -12.182 39.284 0.51 7.46 151 PHE A CA 1
ATOM 2786 C CA B PHE A 1 126 ? 4.239 -12.118 39.301 0.49 8.82 151 PHE A CA 1
ATOM 2787 C C A PHE A 1 126 ? 4.573 -12.157 37.745 0.51 6.51 151 PHE A C 1
ATOM 2788 C C B PHE A 1 126 ? 4.240 -12.123 37.769 0.49 9.45 151 PHE A C 1
ATOM 2789 O O A PHE A 1 126 ? 3.713 -12.778 37.109 0.51 7.07 151 PHE A O 1
ATOM 2790 O O B PHE A 1 126 ? 3.371 -12.649 37.091 0.49 8.95 151 PHE A O 1
ATOM 2821 N N A LEU A 1 127 ? 5.498 -11.422 37.167 0.51 6.32 152 LEU A N 1
ATOM 2822 N N B LEU A 1 127 ? 5.243 -11.443 37.244 0.49 10.85 152 LEU A N 1
ATOM 2823 C CA A LEU A 1 127 ? 5.648 -11.378 35.706 0.51 6.91 152 LEU A CA 1
ATOM 2824 C CA B LEU A 1 127 ? 5.363 -11.285 35.781 0.49 8.19 152 LEU A CA 1
ATOM 2825 C C A LEU A 1 127 ? 5.871 -12.749 35.112 0.51 6.04 152 LEU A C 1
ATOM 2826 C C B LEU A 1 127 ? 5.590 -12.624 35.105 0.49 8.57 152 LEU A C 1
ATOM 2827 O O A LEU A 1 127 ? 5.169 -13.142 34.179 0.51 6.51 152 LEU A O 1
ATOM 2828 O O B LEU A 1 127 ? 4.949 -12.987 34.122 0.49 8.76 152 LEU A O 1
ATOM 2859 N N A HIS A 1 128 ? 6.832 -13.510 35.658 0.51 6.53 153 HIS A N 1
ATOM 2860 N N B HIS A 1 128 ? 6.514 -13.394 35.687 0.49 8.84 153 HIS A N 1
ATOM 2861 C CA A HIS A 1 128 ? 7.100 -14.846 35.095 0.51 7.04 153 HIS A CA 1
ATOM 2862 C CA B HIS A 1 128 ? 6.829 -14.721 35.122 0.49 8.12 153 HIS A CA 1
ATOM 2863 C C A HIS A 1 128 ? 5.832 -15.685 35.119 0.51 7.50 153 HIS A C 1
ATOM 2864 C C B HIS A 1 128 ? 5.570 -15.580 35.160 0.49 8.81 153 HIS A C 1
ATOM 2865 O O A HIS A 1 128 ? 5.490 -16.357 34.143 0.51 8.17 153 HIS A O 1
ATOM 2866 O O B HIS A 1 128 ? 5.274 -16.331 34.233 0.49 9.17 153 HIS A O 1
ATOM 2891 N N A ASN A 1 129 ? 5.127 -15.648 36.264 0.51 7.09 154 ASN A N 1
ATOM 2892 N N B ASN A 1 129 ? 4.811 -15.466 36.259 0.49 8.81 154 ASN A N 1
ATOM 2893 C CA A ASN A 1 129 ? 3.899 -16.423 36.443 0.51 8.24 154 ASN A CA 1
ATOM 2894 C CA B ASN A 1 129 ? 3.624 -16.320 36.410 0.49 10.38 154 ASN A CA 1
ATOM 2895 C C A ASN A 1 129 ? 2.751 -16.032 35.524 0.51 7.21 154 ASN A C 1
ATOM 2896 C C B ASN A 1 129 ? 2.488 -15.918 35.501 0.49 11.38 154 ASN A C 1
ATOM 2897 O O A ASN A 1 129 ? 1.843 -16.872 35.319 0.51 8.08 154 ASN A O 1
ATOM 2898 O O B ASN A 1 129 ? 1.547 -16.681 35.242 0.49 18.03 154 ASN A O 1
ATOM 2913 N N A MET A 1 130 ? 2.769 -14.832 34.946 0.51 8.07 155 MET A N 1
ATOM 2914 N N B MET A 1 130 ? 2.545 -14.722 34.918 0.49 8.98 155 MET A N 1
ATOM 2915 C CA A MET A 1 130 ? 1.779 -14.418 33.943 0.51 8.17 155 MET A CA 1
ATOM 2916 C CA B MET A 1 130 ? 1.509 -14.416 33.936 0.49 9.27 155 MET A CA 1
ATOM 2917 C C A MET A 1 130 ? 2.303 -14.583 32.507 0.51 7.62 155 MET A C 1
ATOM 2918 C C B MET A 1 130 ? 2.068 -14.468 32.519 0.49 8.43 155 MET A C 1
ATOM 291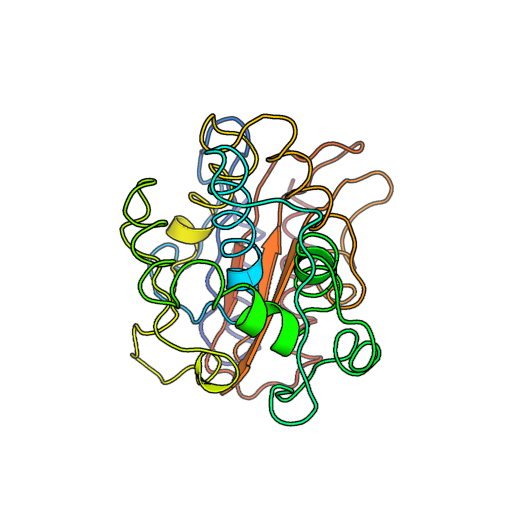9 O O A MET A 1 130 ? 1.590 -14.260 31.562 0.51 7.93 155 MET A O 1
ATOM 2920 O O B MET A 1 130 ? 1.445 -13.963 31.607 0.49 10.91 155 MET A O 1
ATOM 2935 N N A GLY A 1 131 ? 3.472 -15.181 32.367 0.51 6.56 156 GLY A N 1
ATOM 2936 N N B GLY A 1 131 ? 3.183 -15.113 32.321 0.49 9.07 156 GLY A N 1
ATOM 2937 C CA A GLY A 1 131 ? 3.940 -15.560 31.038 0.51 6.76 156 GLY A CA 1
ATOM 2938 C CA B GLY A 1 131 ? 3.731 -15.472 31.058 0.49 9.77 156 GLY A CA 1
ATOM 2939 C C A GLY A 1 131 ? 4.921 -14.570 30.390 0.51 7.35 156 GLY A C 1
ATOM 2940 C C B GLY A 1 131 ? 4.835 -14.560 30.528 0.49 8.30 156 GLY A C 1
ATOM 2941 O O A GLY A 1 131 ? 5.273 -14.738 29.211 0.51 7.89 156 GLY A O 1
ATOM 2942 O O B GLY A 1 131 ? 5.224 -14.770 29.360 0.49 8.84 156 GLY A O 1
ATOM 2949 N N A ASP A 1 132 ? 5.395 -13.594 31.180 0.51 6.50 157 ASP A N 1
ATOM 2950 N N B ASP A 1 132 ? 5.279 -13.598 31.318 0.49 8.29 157 ASP A N 1
ATOM 2951 C CA A ASP A 1 132 ? 6.461 -12.671 30.761 0.51 7.44 157 ASP A CA 1
ATOM 2952 C CA B ASP A 1 132 ? 6.321 -12.670 30.855 0.49 6.97 157 ASP A CA 1
ATOM 2953 C C A ASP A 1 132 ? 7.774 -13.223 31.340 0.51 6.96 157 ASP A C 1
ATOM 2954 C C B ASP A 1 132 ? 7.620 -13.183 31.485 0.49 7.10 157 ASP A C 1
ATOM 2955 O O A ASP A 1 132 ? 8.107 -13.031 32.500 0.51 7.52 157 ASP A O 1
ATOM 2956 O O B ASP A 1 132 ? 7.872 -13.037 32.665 0.49 7.00 157 ASP A O 1
ATOM 2973 N N A HIS A 1 133 ? 8.497 -13.949 30.483 0.51 6.85 158 HIS A N 1
ATOM 2974 N N B HIS A 1 133 ? 8.396 -13.860 30.650 0.49 8.22 158 HIS A N 1
ATOM 2975 C CA A HIS A 1 133 ? 9.778 -14.534 30.895 0.51 8.35 158 HIS A CA 1
ATOM 2976 C CA B HIS A 1 133 ? 9.652 -14.528 31.037 0.49 7.66 158 HIS A CA 1
ATOM 2977 C C A HIS A 1 133 ? 10.970 -13.620 30.551 0.51 9.22 158 HIS A C 1
ATOM 2978 C C B HIS A 1 133 ? 10.876 -13.617 30.733 0.49 7.35 158 HIS A C 1
ATOM 2979 O O A HIS A 1 133 ? 12.123 -14.018 30.485 0.51 11.91 158 HIS A O 1
ATOM 2980 O O B HIS A 1 133 ? 12.025 -14.088 30.864 0.49 7.82 158 HIS A O 1
ATOM 3003 N N . VAL A 1 134 ? 10.641 -12.376 30.355 1.00 7.56 159 VAL A N 1
ATOM 3004 C CA . VAL A 1 134 ? 11.673 -11.414 29.915 1.00 7.69 159 VAL A CA 1
ATOM 3005 C C . VAL A 1 134 ? 11.845 -10.300 30.940 1.00 7.53 159 VAL A C 1
ATOM 3006 O O . VAL A 1 134 ? 12.948 -10.020 31.390 1.00 8.61 159 VAL A O 1
ATOM 3019 N N . THR A 1 135 ? 10.756 -9.594 31.240 1.00 7.51 160 THR A N 1
ATOM 3020 C CA . THR A 1 135 ? 10.804 -8.416 32.080 1.00 7.55 160 THR A CA 1
ATOM 3021 C C . THR A 1 135 ? 11.262 -8.794 33.492 1.00 7.90 160 THR A C 1
ATOM 3022 O O . THR A 1 135 ? 10.797 -9.775 34.058 1.00 9.22 160 THR A O 1
ATOM 3033 N N . ARG A 1 136 ? 12.126 -7.960 34.044 1.00 7.59 161 ARG A N 1
ATOM 3034 C CA . ARG A 1 136 ? 12.620 -8.222 35.389 1.00 7.64 161 ARG A CA 1
ATOM 3035 C C . ARG A 1 136 ? 12.852 -6.889 36.103 1.00 7.52 161 ARG A C 1
ATOM 3036 O O . ARG A 1 136 ? 13.426 -5.959 35.546 1.00 8.25 161 ARG A O 1
ATOM 3057 N N . LEU A 1 137 ? 12.423 -6.853 37.354 1.00 8.12 162 LEU A N 1
ATOM 3058 C CA . LEU A 1 137 ? 12.790 -5.778 38.267 1.00 7.72 162 LEU A CA 1
ATOM 3059 C C . LEU A 1 137 ? 13.716 -6.371 39.321 1.00 7.92 162 LEU A C 1
ATOM 3060 O O . LEU A 1 137 ? 13.462 -7.433 39.887 1.00 9.25 162 LEU A O 1
ATOM 3076 N N . ASP A 1 138 ? 14.786 -5.645 39.598 1.00 8.14 163 ASP A N 1
ATOM 3077 C CA . ASP A 1 138 ? 15.865 -6.074 40.468 1.00 8.34 163 ASP A CA 1
ATOM 3078 C C . ASP A 1 138 ? 16.140 -5.124 41.619 1.00 8.29 163 ASP A C 1
ATOM 3079 O O . ASP A 1 138 ? 16.605 -5.581 42.663 1.00 10.08 163 ASP A O 1
ATOM 3088 N N . ARG A 1 139 ? 15.907 -3.849 41.408 1.00 7.99 164 ARG A N 1
ATOM 3089 C CA . ARG A 1 139 ? 16.263 -2.807 42.341 1.00 7.92 164 ARG A CA 1
ATOM 3090 C C . ARG A 1 139 ? 15.053 -1.939 42.661 1.00 7.38 164 ARG A C 1
ATOM 3091 O O . ARG A 1 139 ? 13.973 -2.082 42.095 1.00 8.37 164 ARG A O 1
ATOM 3112 N N . TRP A 1 140 ? 15.302 -1.018 43.584 1.00 7.66 165 TRP A N 1
ATOM 3113 C CA . TRP A 1 140 ? 14.330 -0.069 44.094 1.00 7.48 165 TRP A CA 1
ATOM 3114 C C . TRP A 1 140 ? 14.613 1.308 43.515 1.00 7.14 165 TRP A C 1
ATOM 3115 O O . TRP A 1 140 ? 15.629 1.519 42.858 1.00 7.54 165 TRP A O 1
ATOM 3136 N N . GLU A 1 141 ? 13.740 2.285 43.787 1.00 7.08 166 GLU A N 1
ATOM 3137 C CA . GLU A 1 141 ? 14.081 3.664 43.473 1.00 7.03 166 GLU A CA 1
ATOM 3138 C C . GLU A 1 141 ? 15.113 4.147 44.506 1.00 7.37 166 GLU A C 1
ATOM 3139 O O . GLU A 1 141 ? 14.907 3.923 45.695 1.00 8.04 166 GLU A O 1
ATOM 3151 N N . PRO A 1 142 ? 16.211 4.790 44.107 1.00 7.87 167 PRO A N 1
ATOM 3152 C CA . PRO A 1 142 ? 16.463 5.349 42.764 1.00 8.09 167 PRO A CA 1
ATOM 3153 C C . PRO A 1 142 ? 17.229 4.441 41.816 1.00 7.57 167 PRO A C 1
ATOM 3154 O O . PRO A 1 142 ? 17.304 4.768 40.615 1.00 8.15 167 PRO A O 1
ATOM 3165 N N . GLU A 1 143 ? 17.902 3.416 42.314 1.00 7.67 168 GLU A N 1
ATOM 3166 C CA . GLU A 1 143 ? 18.911 2.745 41.516 1.00 8.27 168 GLU A CA 1
ATOM 3167 C C . GLU A 1 143 ? 18.382 2.041 40.288 1.00 7.84 168 GLU A C 1
ATOM 3168 O O . GLU A 1 143 ? 19.133 1.819 39.345 1.00 8.43 168 GLU A O 1
ATOM 3180 N N . LEU A 1 144 ? 17.080 1.687 40.261 1.00 7.34 169 LEU A N 1
ATOM 3181 C CA . LEU A 1 144 ? 16.555 0.961 39.117 1.00 7.27 169 LEU A CA 1
ATOM 3182 C C . LEU A 1 144 ? 16.595 1.779 37.831 1.00 7.29 169 LEU A C 1
ATOM 3183 O O . LEU A 1 144 ? 16.409 1.181 36.764 1.00 7.96 169 LEU A O 1
ATOM 3199 N N . ASN A 1 145 ? 16.816 3.084 37.904 1.00 7.29 170 ASN A N 1
ATOM 3200 C CA . ASN A 1 145 ? 16.929 3.929 36.711 1.00 7.77 170 ASN A CA 1
ATOM 3201 C C . ASN A 1 145 ? 18.365 4.084 36.187 1.00 8.06 170 ASN A C 1
ATOM 3202 O O A ASN A 1 145 ? 18.567 4.878 35.261 0.49 8.17 170 ASN A O 1
ATOM 3203 O O B ASN A 1 145 ? 18.591 4.974 35.367 0.51 9.85 170 ASN A O 1
ATOM 3214 N N A GLU A 1 146 ? 19.386 3.400 36.711 0.49 8.88 171 GLU A N 1
ATOM 3215 N N B GLU A 1 146 ? 19.278 3.248 36.657 0.51 7.86 171 GLU A N 1
ATOM 3216 C CA A GLU A 1 146 ? 20.794 3.503 36.379 0.49 8.16 171 GLU A CA 1
ATOM 3217 C CA B GLU A 1 146 ? 20.654 3.612 36.299 0.51 9.58 171 GLU A CA 1
ATOM 3218 C C A GLU A 1 146 ? 21.050 3.322 34.892 0.49 9.17 171 GLU A C 1
ATOM 3219 C C B GLU A 1 146 ? 21.064 3.291 34.888 0.51 8.78 171 GLU A C 1
ATOM 3220 O O A GLU A 1 146 ? 21.943 3.997 34.350 0.49 7.88 171 GLU A O 1
ATOM 3221 O O B GLU A 1 146 ? 22.085 3.799 34.450 0.51 9.81 171 GLU A O 1
ATOM 3238 N N . ALA A 1 147 ? 20.346 2.414 34.216 1.00 8.64 172 ALA A N 1
ATOM 3239 C CA . ALA A 1 147 ? 20.499 2.271 32.759 1.00 8.82 172 ALA A CA 1
ATOM 3240 C C . ALA A 1 147 ? 21.904 1.928 32.343 1.00 9.15 172 ALA A C 1
ATOM 3241 O O . ALA A 1 147 ? 22.420 2.394 31.323 1.00 10.39 172 ALA A O 1
ATOM 3248 N N . ILE A 1 148 ? 22.565 1.043 33.090 1.00 9.66 173 ILE A N 1
ATOM 3249 C CA . ILE A 1 148 ? 23.932 0.647 32.744 1.00 9.86 173 ILE A CA 1
ATOM 3250 C C . ILE A 1 148 ? 23.938 -0.087 31.420 1.00 9.60 173 ILE A C 1
ATOM 3251 O O . ILE A 1 148 ? 23.147 -1.019 31.218 1.00 9.54 173 ILE A O 1
ATOM 3269 N N . PRO A 1 149 ? 24.846 0.263 30.512 1.00 10.48 174 PRO A N 1
ATOM 3270 C CA . PRO A 1 149 ? 24.896 -0.461 29.245 1.00 11.25 174 PRO A CA 1
ATOM 3271 C C . PRO A 1 149 ? 25.094 -1.960 29.462 1.00 10.85 174 PRO A C 1
ATOM 3272 O O . PRO A 1 149 ? 25.918 -2.390 30.285 1.00 11.71 174 PRO A O 1
ATOM 3279 N N . ASN A 1 150 ? 24.333 -2.779 28.747 1.00 11.45 175 ASN A N 1
ATOM 3280 C CA . ASN A 1 150 ? 24.437 -4.232 28.769 1.00 11.82 175 ASN A CA 1
ATOM 3281 C C . ASN A 1 150 ? 23.921 -4.869 30.032 1.00 12.30 175 ASN A C 1
ATOM 3282 O O . ASN A 1 150 ? 23.988 -6.078 30.137 1.00 16.89 175 ASN A O 1
ATOM 3297 N N . ASP A 1 151 ? 23.403 -4.071 30.967 1.00 10.34 176 ASP A N 1
ATOM 3298 C CA . ASP A 1 151 ? 22.853 -4.631 32.185 1.00 10.00 176 ASP A CA 1
ATOM 3299 C C . ASP A 1 151 ? 21.432 -5.101 31.917 1.00 9.33 176 ASP A C 1
ATOM 3300 O O . ASP A 1 151 ? 20.636 -4.349 31.386 1.00 10.31 176 ASP A O 1
ATOM 3309 N N . GLU A 1 152 ? 21.107 -6.311 32.336 1.00 9.69 177 GLU A N 1
ATOM 3310 C CA . GLU A 1 152 ? 19.741 -6.793 32.222 1.00 9.62 177 GLU A CA 1
ATOM 3311 C C . GLU A 1 152 ? 18.895 -6.466 33.442 1.00 8.57 177 GLU A C 1
ATOM 3312 O O . GLU A 1 152 ? 17.670 -6.642 33.392 1.00 8.72 177 GLU A O 1
ATOM 3328 N N . ARG A 1 153 ? 19.474 -5.990 34.532 1.00 8.48 178 ARG A N 1
ATOM 3329 C CA . ARG A 1 153 ? 18.661 -5.596 35.659 1.00 8.31 178 ARG A CA 1
ATOM 3330 C C . ARG A 1 153 ? 17.639 -4.554 35.246 1.00 7.67 178 ARG A C 1
ATOM 3331 O O . ARG A 1 153 ? 17.962 -3.595 34.529 1.00 8.09 178 ARG A O 1
ATOM 3352 N N . ASP A 1 154 ? 16.413 -4.682 35.735 1.00 7.22 179 ASP A N 1
ATOM 3353 C CA . ASP A 1 154 ? 15.420 -3.612 35.613 1.00 7.13 179 ASP A CA 1
ATOM 3354 C C . ASP A 1 154 ? 15.092 -3.298 34.147 1.00 7.04 179 ASP A C 1
ATOM 3355 O O . ASP A 1 154 ? 14.804 -2.163 33.781 1.00 7.97 179 ASP A O 1
ATOM 3364 N N . THR A 1 155 ? 15.095 -4.335 33.299 1.00 6.89 180 THR A N 1
ATOM 3365 C CA . THR A 1 155 ? 14.837 -4.193 31.872 1.00 6.83 180 THR A CA 1
ATOM 3366 C C . THR A 1 155 ? 13.592 -4.971 31.441 1.00 6.81 180 THR A C 1
ATOM 3367 O O . THR A 1 155 ? 13.117 -5.904 32.069 1.00 7.72 180 THR A O 1
ATOM 3378 N N . THR A 1 156 ? 13.130 -4.544 30.261 1.00 6.85 181 THR A N 1
ATOM 3379 C CA . THR A 1 156 ? 12.129 -5.260 29.489 1.00 6.88 181 THR A CA 1
ATOM 3380 C C . THR A 1 156 ? 12.577 -5.244 28.025 1.00 6.93 181 THR A C 1
ATOM 3381 O O . THR A 1 156 ? 13.636 -4.724 27.701 1.00 7.96 181 THR A O 1
ATOM 3392 N N . THR A 1 157 ? 11.735 -5.792 27.157 1.00 7.31 182 THR A N 1
ATOM 3393 C CA . THR A 1 157 ? 11.874 -5.576 25.723 1.00 7.41 182 THR A CA 1
ATOM 3394 C C . THR A 1 157 ? 10.584 -4.906 25.246 1.00 7.04 182 THR A C 1
ATOM 3395 O O . THR A 1 157 ? 9.533 -5.050 25.880 1.00 7.22 182 THR A O 1
ATOM 3406 N N . PRO A 1 158 ? 10.595 -4.207 24.100 1.00 7.21 183 PRO A N 1
ATOM 3407 C CA . PRO A 1 158 ? 9.339 -3.631 23.630 1.00 7.18 183 PRO A CA 1
ATOM 3408 C C . PRO A 1 158 ? 8.236 -4.692 23.511 1.00 6.92 183 PRO A C 1
ATOM 3409 O O . PRO A 1 158 ? 7.103 -4.464 23.910 1.00 7.37 183 PRO A O 1
ATOM 3420 N N . ALA A 1 159 ? 8.586 -5.845 22.923 1.00 7.05 184 ALA A N 1
ATOM 3421 C CA . ALA A 1 159 ? 7.594 -6.882 22.734 1.00 7.22 184 ALA A CA 1
ATOM 3422 C C . ALA A 1 159 ? 7.069 -7.442 24.050 1.00 7.07 184 ALA A C 1
ATOM 3423 O O . ALA A 1 159 ? 5.865 -7.674 24.193 1.00 7.44 184 ALA A O 1
ATOM 3430 N N . ALA A 1 160 ? 7.959 -7.693 24.996 1.00 6.94 185 ALA A N 1
ATOM 3431 C CA . ALA A 1 160 ? 7.492 -8.271 26.266 1.00 7.22 185 ALA A CA 1
ATOM 3432 C C . ALA A 1 160 ? 6.581 -7.303 26.994 1.00 6.96 185 ALA A C 1
ATOM 3433 O O . ALA A 1 160 ? 5.542 -7.680 27.519 1.00 7.41 185 ALA A O 1
ATOM 3440 N N . MET A 1 161 ? 6.996 -6.030 27.046 1.00 6.85 186 MET A N 1
ATOM 3441 C CA . MET A 1 161 ? 6.202 -5.028 27.740 1.00 6.86 186 MET A CA 1
ATOM 3442 C C . MET A 1 161 ? 4.848 -4.844 27.068 1.00 6.71 186 MET A C 1
ATOM 3443 O O . MET A 1 161 ? 3.821 -4.734 27.733 1.00 7.04 186 MET A O 1
ATOM 3468 N N . ALA A 1 162 ? 4.829 -4.780 25.730 1.00 7.01 187 ALA A N 1
ATOM 3469 C CA . ALA A 1 162 ? 3.558 -4.573 25.041 1.00 7.11 187 ALA A CA 1
ATOM 3470 C C A ALA A 1 162 ? 2.624 -5.767 25.319 0.67 6.95 187 ALA A C 1
ATOM 3471 C C B ALA A 1 162 ? 2.530 -5.664 25.285 0.33 7.53 187 ALA A C 1
ATOM 3472 O O A ALA A 1 162 ? 1.427 -5.616 25.506 0.67 7.10 187 ALA A O 1
ATOM 3473 O O B ALA A 1 162 ? 1.363 -5.388 25.565 0.33 7.34 187 ALA A O 1
ATOM 3480 N N A THR A 1 163 ? 3.174 -6.992 25.286 0.67 6.83 188 THR A N 1
ATOM 3481 N N B THR A 1 163 ? 3.006 -6.898 25.154 0.33 8.07 188 THR A N 1
ATOM 3482 C CA A THR A 1 163 ? 2.399 -8.220 25.512 0.67 7.93 188 THR A CA 1
ATOM 3483 C CA B THR A 1 163 ? 2.144 -8.039 25.394 0.33 6.91 188 THR A CA 1
ATOM 3484 C C A THR A 1 163 ? 1.820 -8.214 26.944 0.67 7.69 188 THR A C 1
ATOM 3485 C C B THR A 1 163 ? 1.802 -8.193 26.886 0.33 6.94 188 THR A C 1
ATOM 3486 O O A THR A 1 163 ? 0.665 -8.544 27.174 0.67 7.11 188 THR A O 1
ATOM 3487 O O B THR A 1 163 ? 0.639 -8.565 27.121 0.33 9.57 188 THR A O 1
ATOM 3496 N N . THR A 1 164 ? 2.680 -7.871 27.868 1.00 6.99 189 THR A N 1
ATOM 3497 C CA . THR A 1 164 ? 2.273 -7.839 29.260 1.00 6.98 189 THR A CA 1
ATOM 3498 C C . THR A 1 164 ? 1.202 -6.771 29.502 1.00 6.81 189 THR A C 1
ATOM 3499 O O . THR A 1 164 ? 0.226 -7.035 30.208 1.00 7.49 189 THR A O 1
ATOM 3510 N N . LEU A 1 165 ? 1.390 -5.587 28.925 1.00 6.85 190 LEU A N 1
ATOM 3511 C CA . LEU A 1 165 ? 0.382 -4.550 29.105 1.00 7.04 190 LEU A CA 1
ATOM 3512 C C . LEU A 1 165 ? -0.957 -5.000 28.524 1.00 7.02 190 LEU A C 1
ATOM 3513 O O . LEU A 1 165 ? -2.010 -4.795 29.128 1.00 7.97 190 LEU A O 1
ATOM 3529 N N . ARG A 1 166 ? -0.929 -5.639 27.339 1.00 7.41 191 ARG A N 1
ATOM 3530 C CA . ARG A 1 166 ? -2.174 -6.141 26.772 1.00 8.37 191 ARG A CA 1
ATOM 3531 C C . ARG A 1 166 ? -2.856 -7.114 27.733 1.00 8.43 191 ARG A C 1
ATOM 3532 O O . ARG A 1 166 ? -4.085 -7.034 27.913 1.00 9.51 191 ARG A O 1
ATOM 3564 N N . LYS A 1 167 ? -2.111 -8.020 28.314 1.00 8.14 192 LYS A N 1
ATOM 3565 C CA A LYS A 1 167 ? -2.653 -8.963 29.287 0.57 8.08 192 LYS A CA 1
ATOM 3566 C CA B LYS A 1 167 ? -2.790 -8.968 29.173 0.43 9.48 192 LYS A CA 1
ATOM 3567 C C A LYS A 1 167 ? -3.254 -8.240 30.506 0.57 9.18 192 LYS A C 1
ATOM 3568 C C B LYS A 1 167 ? -3.347 -8.321 30.437 0.43 9.19 192 LYS A C 1
ATOM 3569 O O A LYS A 1 167 ? -4.394 -8.531 30.898 0.57 9.45 192 LYS A O 1
ATOM 3570 O O B LYS A 1 167 ? -4.339 -8.817 30.998 0.43 12.78 192 LYS A O 1
ATOM 3594 N N A LEU A 1 168 ? -2.495 -7.333 31.128 0.57 7.33 193 LEU A N 1
ATOM 3595 N N B LEU A 1 168 ? -2.691 -7.247 30.861 0.43 7.92 193 LEU A N 1
ATOM 3596 C CA A LEU A 1 168 ? -2.996 -6.691 32.336 0.57 8.47 193 LEU A CA 1
ATOM 3597 C CA B LEU A 1 168 ? -3.231 -6.508 31.978 0.43 8.77 193 LEU A CA 1
ATOM 3598 C C A LEU A 1 168 ? -4.289 -5.914 32.065 0.57 8.12 193 LEU A C 1
ATOM 3599 C C B LEU A 1 168 ? -4.523 -5.770 31.595 0.43 9.44 193 LEU A C 1
ATOM 3600 O O A LEU A 1 168 ? -5.215 -5.934 32.884 0.57 9.89 193 LEU A O 1
ATOM 3601 O O B LEU A 1 168 ? -5.410 -5.636 32.448 0.43 11.08 193 LEU A O 1
ATOM 3632 N N A LEU A 1 169 ? -4.366 -5.220 30.931 0.57 7.29 194 LEU A N 1
ATOM 3633 N N B LEU A 1 169 ? -4.620 -5.323 30.365 0.43 8.53 194 LEU A N 1
ATOM 3634 C CA A LEU A 1 169 ? -5.509 -4.354 30.688 0.57 8.23 194 LEU A CA 1
ATOM 3635 C CA B LEU A 1 169 ? -5.734 -4.493 29.961 0.43 9.78 194 LEU A CA 1
ATOM 3636 C C A LEU A 1 169 ? -6.741 -5.092 30.167 0.57 8.41 194 LEU A C 1
ATOM 3637 C C B LEU A 1 169 ? -6.872 -5.278 29.298 0.43 10.21 194 LEU A C 1
ATOM 3638 O O A LEU A 1 169 ? -7.823 -4.601 30.398 0.57 10.19 194 LEU A O 1
ATOM 3639 O O B LEU A 1 169 ? -7.922 -4.678 29.072 0.43 13.03 194 LEU A O 1
ATOM 3666 N N A THR A 1 170 ? -6.555 -6.251 29.558 0.57 8.86 195 THR A N 1
ATOM 3667 N N B THR A 1 170 ? -6.665 -6.575 29.025 0.43 11.59 195 THR A N 1
ATOM 3668 C CA A THR A 1 170 ? -7.696 -6.876 28.859 0.57 9.13 195 THR A CA 1
ATOM 3669 C CA B THR A 1 170 ? -7.654 -7.406 28.360 0.43 10.02 195 THR A CA 1
ATOM 3670 C C A THR A 1 170 ? -7.889 -8.355 29.130 0.57 9.65 195 THR A C 1
ATOM 3671 C C B THR A 1 170 ? -7.705 -8.801 28.956 0.43 13.85 195 THR A C 1
ATOM 3672 O O A THR A 1 170 ? -8.942 -8.893 28.749 0.57 11.15 195 THR A O 1
ATOM 3673 O O B THR A 1 170 ? -6.905 -9.151 29.834 0.43 18.06 195 THR A O 1
ATOM 3686 N N A GLY A 1 171 ? -6.965 -9.063 29.780 0.57 9.07 196 GLY A N 1
ATOM 3687 N N B GLY A 1 171 ? -8.639 -9.655 28.539 0.43 12.47 196 GLY A N 1
ATOM 3688 C CA A GLY A 1 171 ? -7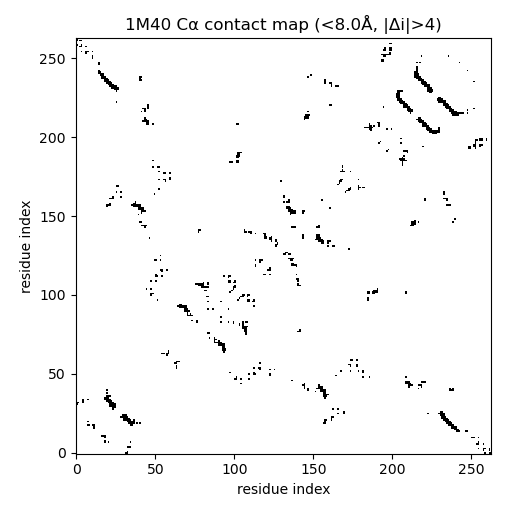.050 -10.504 30.016 0.57 9.73 196 GLY A CA 1
ATOM 3689 C CA B GLY A 1 171 ? -8.671 -10.936 29.162 0.43 14.27 196 GLY A CA 1
ATOM 3690 C C A GLY A 1 171 ? -7.768 -10.812 31.323 0.57 8.79 196 GLY A C 1
ATOM 3691 C C B GLY A 1 171 ? -8.881 -10.993 30.659 0.43 14.70 196 GLY A C 1
ATOM 3692 O O A GLY A 1 171 ? -8.219 -9.892 31.982 0.57 10.95 196 GLY A O 1
ATOM 3693 O O B GLY A 1 171 ? -9.541 -10.118 31.230 0.43 21.28 196 GLY A O 1
ATOM 3698 N N A GLU A 1 172 ? -7.807 -12.105 31.638 0.57 9.49 197 GLU A N 1
ATOM 3699 N N B GLU A 1 172 ? -8.422 -12.030 31.376 0.43 12.43 197 GLU A N 1
ATOM 3700 C CA A GLU A 1 172 ? -8.578 -12.569 32.820 0.57 11.21 197 GLU A CA 1
ATOM 3701 C CA B GLU A 1 172 ? -8.691 -12.432 32.750 0.43 14.47 197 GLU A CA 1
ATOM 3702 C C A GLU A 1 172 ? -7.586 -12.428 33.967 0.57 13.67 197 GLU A C 1
ATOM 3703 C C B GLU A 1 172 ? -7.822 -12.449 34.001 0.43 16.33 197 GLU A C 1
ATOM 3704 O O A GLU A 1 172 ? -7.979 -12.735 35.095 0.57 12.56 197 GLU A O 1
ATOM 3705 O O B GLU A 1 172 ? -8.441 -12.907 35.014 0.43 17.66 197 GLU A O 1
ATOM 3724 N N A LEU A 1 173 ? -6.377 -11.896 33.680 0.57 13.13 198 LEU A N 1
ATOM 3725 N N B LEU A 1 173 ? -6.576 -12.068 34.143 0.43 13.65 198 LEU A N 1
ATOM 3726 C CA A LEU A 1 173 ? -5.385 -11.818 34.741 0.57 15.82 198 LEU A CA 1
ATOM 3727 C CA B LEU A 1 173 ? -5.762 -12.098 35.372 0.43 14.64 198 LEU A CA 1
ATOM 3728 C C A LEU A 1 173 ? -5.903 -11.116 35.979 0.57 12.85 198 LEU A C 1
ATOM 3729 C C B LEU A 1 173 ? -6.312 -11.020 36.305 0.43 13.15 198 LEU A C 1
ATOM 3730 O O A LEU A 1 173 ? -5.639 -11.585 37.062 0.57 14.76 198 LEU A O 1
ATOM 3731 O O B LEU A 1 173 ? -6.050 -11.165 37.485 0.43 18.49 198 LEU A O 1
ATOM 3742 N N A LEU A 1 174 ? -6.504 -9.970 35.808 0.57 10.70 199 LEU A N 1
ATOM 3743 N N B LEU A 1 174 ? -7.034 -9.981 35.853 0.43 15.04 199 LEU A N 1
ATOM 3744 C CA A LEU A 1 174 ? -7.135 -9.166 36.849 0.57 10.17 199 LEU A CA 1
ATOM 3745 C CA B LEU A 1 174 ? -7.677 -8.975 36.719 0.43 12.46 199 LEU A CA 1
ATOM 3746 C C A LEU A 1 174 ? -8.648 -9.256 36.669 0.57 9.83 199 LEU A C 1
ATOM 3747 C C B LEU A 1 174 ? -9.209 -8.992 36.526 0.43 13.71 199 LEU A C 1
ATOM 3748 O O A LEU A 1 174 ? -9.103 -9.447 35.513 0.57 10.51 199 LEU A O 1
ATOM 3749 O O B LEU A 1 174 ? -9.663 -9.291 35.396 0.43 13.92 199 LEU A O 1
ATOM 3772 N N A THR A 1 175 ? -9.435 -9.076 37.735 0.57 9.53 200 THR A N 1
ATOM 3773 N N B THR A 1 175 ? -9.964 -8.674 37.563 0.43 13.24 200 THR A N 1
ATOM 3774 C CA A THR A 1 175 ? -10.869 -8.906 37.542 0.57 9.44 200 THR A CA 1
ATOM 3775 C CA B THR A 1 175 ? -11.398 -8.414 37.412 0.43 11.85 200 THR A CA 1
ATOM 3776 C C A THR A 1 175 ? -11.160 -7.698 36.644 0.57 9.24 200 THR A C 1
ATOM 3777 C C B THR A 1 175 ? -11.652 -7.172 36.544 0.43 13.05 200 THR A C 1
ATOM 3778 O O A THR A 1 175 ? -10.296 -6.795 36.517 0.57 9.43 200 THR A O 1
ATOM 3779 O O B THR A 1 175 ? -10.729 -6.355 36.375 0.43 11.84 200 THR A O 1
ATOM 3795 N N A LEU A 1 176 ? -12.386 -7.645 36.095 0.57 9.71 201 LEU A N 1
ATOM 3796 N N B LEU A 1 176 ? -12.861 -7.001 36.007 0.43 12.69 201 LEU A N 1
ATOM 3797 C CA A LEU A 1 176 ? -12.767 -6.461 35.297 0.57 10.17 201 LEU A CA 1
ATOM 3798 C CA B LEU A 1 176 ? -13.149 -5.778 35.240 0.43 12.94 201 LEU A CA 1
ATOM 3799 C C A LEU A 1 176 ? -12.574 -5.214 36.138 0.57 9.72 201 LEU A C 1
ATOM 3800 C C B LEU A 1 176 ? -12.985 -4.557 36.116 0.43 12.15 201 LEU A C 1
ATOM 3801 O O A LEU A 1 176 ? -12.048 -4.205 35.639 0.57 9.52 201 LEU A O 1
ATOM 3802 O O B LEU A 1 176 ? -12.464 -3.518 35.683 0.43 12.82 201 LEU A O 1
ATOM 3812 N N A ALA A 1 177 ? -13.049 -5.193 37.410 0.57 11.75 202 ALA A N 1
ATOM 3813 N N B ALA A 1 177 ? -13.416 -4.674 37.393 0.43 11.80 202 ALA A N 1
ATOM 3814 C CA A ALA A 1 177 ? -13.103 -3.857 37.999 0.57 10.74 202 ALA A CA 1
ATOM 3815 C CA B ALA A 1 177 ? -13.017 -3.738 38.434 0.43 13.82 202 ALA A CA 1
ATOM 3816 C C A ALA A 1 177 ? -11.709 -3.269 38.265 0.57 13.03 202 ALA A C 1
ATOM 3817 C C B ALA A 1 177 ? -11.487 -3.596 38.482 0.43 10.50 202 ALA A C 1
ATOM 3818 O O A ALA A 1 177 ? -11.389 -2.082 38.202 0.57 11.83 202 ALA A O 1
ATOM 3819 O O B ALA A 1 177 ? -11.073 -2.416 38.427 0.43 9.67 202 ALA A O 1
ATOM 3830 N N A SER A 1 178 ? -10.842 -4.220 38.610 0.57 11.36 203 SER A N 1
ATOM 3831 N N B SER A 1 178 ? -10.596 -4.566 38.559 0.43 11.79 203 SER A N 1
ATOM 3832 C CA A SER A 1 178 ? -9.435 -3.936 38.785 0.57 10.30 203 SER A CA 1
ATOM 3833 C CA B SER A 1 178 ? -9.170 -4.229 38.728 0.43 10.17 203 SER A CA 1
ATOM 3834 C C A SER A 1 178 ? -8.733 -3.611 37.483 0.57 12.03 203 SER A C 1
ATOM 3835 C C B SER A 1 178 ? -8.612 -3.666 37.416 0.43 9.67 203 SER A C 1
ATOM 3836 O O A SER A 1 178 ? -7.970 -2.601 37.442 0.57 10.19 203 SER A O 1
ATOM 3837 O O B SER A 1 178 ? -7.704 -2.816 37.463 0.43 9.92 203 SER A O 1
ATOM 3850 N N A ARG A 1 179 ? -8.861 -4.381 36.399 0.57 9.55 204 ARG A N 1
ATOM 3851 N N B ARG A 1 179 ? -9.161 -4.096 36.286 0.43 11.17 204 ARG A N 1
ATOM 3852 C CA A ARG A 1 179 ? -8.200 -3.967 35.153 0.57 10.01 204 ARG A CA 1
ATOM 3853 C CA B ARG A 1 179 ? -8.674 -3.686 34.971 0.43 10.18 204 ARG A CA 1
ATOM 3854 C C A ARG A 1 179 ? -8.684 -2.599 34.733 0.57 9.08 204 ARG A C 1
ATOM 3855 C C B ARG A 1 179 ? -8.971 -2.215 34.772 0.43 9.10 204 ARG A C 1
ATOM 3856 O O A ARG A 1 179 ? -7.934 -1.791 34.173 0.57 8.72 204 ARG A O 1
ATOM 3857 O O B ARG A 1 179 ? -8.168 -1.352 34.405 0.43 9.02 204 ARG A O 1
ATOM 3872 N N A GLN A 1 180 ? -9.946 -2.299 35.029 0.57 10.27 205 GLN A N 1
ATOM 3873 N N B GLN A 1 180 ? -10.224 -1.859 35.058 0.43 9.30 205 GLN A N 1
ATOM 3874 C CA A GLN A 1 180 ? -10.430 -0.933 34.771 0.57 9.05 205 GLN A CA 1
ATOM 3875 C CA B GLN A 1 180 ? -10.623 -0.470 34.900 0.43 9.64 205 GLN A CA 1
ATOM 3876 C C A GLN A 1 180 ? -9.740 0.073 35.665 0.57 8.71 205 GLN A C 1
ATOM 3877 C C B GLN A 1 180 ? -9.936 0.475 35.848 0.43 9.83 205 GLN A C 1
ATOM 3878 O O A GLN A 1 180 ? -9.378 1.179 35.252 0.57 8.86 205 GLN A O 1
ATOM 3879 O O B GLN A 1 180 ? -9.643 1.611 35.453 0.43 9.52 205 GLN A O 1
ATOM 3892 N N A GLN A 1 181 ? -9.502 -0.254 36.939 0.57 8.45 206 GLN A N 1
ATOM 3893 N N B GLN A 1 181 ? -9.714 0.021 37.082 0.43 10.34 206 GLN A N 1
ATOM 3894 C CA A GLN A 1 181 ? -8.815 0.741 37.792 0.57 8.60 206 GLN A CA 1
ATOM 3895 C CA B GLN A 1 181 ? -8.959 0.877 38.022 0.43 11.20 206 GLN A CA 1
ATOM 3896 C C A GLN A 1 181 ? -7.401 0.969 37.305 0.57 7.32 206 GLN A C 1
ATOM 3897 C C B GLN A 1 181 ? -7.627 1.227 37.416 0.43 10.01 206 GLN A C 1
ATOM 3898 O O A GLN A 1 181 ? -6.861 2.078 37.359 0.57 7.49 206 GLN A O 1
ATOM 3899 O O B GLN A 1 181 ? -7.142 2.360 37.467 0.43 8.80 206 GLN A O 1
ATOM 3924 N N A LEU A 1 182 ? -6.712 -0.071 36.813 0.57 6.94 207 LEU A N 1
ATOM 3925 N N B LEU A 1 182 ? -6.978 0.208 36.839 0.43 9.63 207 LEU A N 1
ATOM 3926 C CA A LEU A 1 182 ? -5.355 0.109 36.255 0.57 6.38 207 LEU A CA 1
ATOM 3927 C CA B LEU A 1 182 ? -5.638 0.432 36.290 0.43 7.45 207 LEU A CA 1
ATOM 3928 C C A LEU A 1 182 ? -5.379 1.058 35.084 0.57 6.69 207 LEU A C 1
ATOM 3929 C C B LEU A 1 182 ? -5.697 1.391 35.128 0.43 7.64 207 LEU A C 1
ATOM 3930 O O A LEU A 1 182 ? -4.577 2.006 35.000 0.57 6.97 207 LEU A O 1
ATOM 3931 O O B LEU A 1 182 ? -4.884 2.316 34.989 0.43 8.43 207 LEU A O 1
ATOM 3962 N N A ILE A 1 183 ? -6.315 0.867 34.132 0.57 7.37 208 ILE A N 1
ATOM 3963 N N B ILE A 1 183 ? -6.677 1.157 34.256 0.43 9.05 208 ILE A N 1
ATOM 3964 C CA A ILE A 1 183 ? -6.338 1.751 32.964 0.57 7.80 208 ILE A CA 1
ATOM 3965 C CA B ILE A 1 183 ? -6.851 2.066 33.124 0.43 8.52 208 ILE A CA 1
ATOM 3966 C C A ILE A 1 183 ? -6.804 3.135 33.372 0.57 7.66 208 ILE A C 1
ATOM 3967 C C B ILE A 1 183 ? -7.144 3.454 33.637 0.43 8.98 208 ILE A C 1
ATOM 3968 O O A ILE A 1 183 ? -6.341 4.119 32.774 0.57 7.73 208 ILE A O 1
ATOM 3969 O O B ILE A 1 183 ? -6.563 4.440 33.126 0.43 9.06 208 ILE A O 1
ATOM 3991 N N A ASP A 1 184 ? -7.670 3.248 34.370 0.57 7.69 209 ASP A N 1
ATOM 3992 N N B ASP A 1 184 ? -7.984 3.621 34.652 0.43 8.65 209 ASP A N 1
ATOM 3993 C CA A ASP A 1 184 ? -8.087 4.568 34.822 0.57 7.90 209 ASP A CA 1
ATOM 3994 C CA B ASP A 1 184 ? -8.262 4.937 35.217 0.43 9.72 209 ASP A CA 1
ATOM 3995 C C A ASP A 1 184 ? -6.930 5.365 35.401 0.57 8.46 209 ASP A C 1
ATOM 3996 C C B ASP A 1 184 ? -6.955 5.614 35.632 0.43 9.63 209 ASP A C 1
ATOM 3997 O O A ASP A 1 184 ? -6.784 6.578 35.137 0.57 8.71 209 ASP A O 1
ATOM 3998 O O B ASP A 1 184 ? -6.830 6.834 35.402 0.43 10.25 209 ASP A O 1
ATOM 4013 N N . TRP A 1 185 ? -6.072 4.801 36.235 1.00 9.12 210 TRP A N 1
ATOM 4014 C CA . TRP A 1 185 ? -4.856 5.470 36.706 1.00 8.58 210 TRP A CA 1
ATOM 4015 C C . TRP A 1 185 ? -4.008 5.907 35.526 1.00 7.89 210 TRP A C 1
ATOM 4016 O O . TRP A 1 185 ? -3.486 7.019 35.479 1.00 8.76 210 TRP A O 1
ATOM 4037 N N . MET A 1 186 ? -3.848 5.033 34.526 1.00 8.01 211 MET A N 1
ATOM 4038 C CA . MET A 1 186 ? -3.050 5.364 33.350 1.00 7.65 211 MET A CA 1
ATOM 4039 C C . MET A 1 186 ? -3.656 6.496 32.514 1.00 7.30 211 MET A C 1
ATOM 4040 O O A MET A 1 186 ? -2.924 7.263 31.878 0.56 7.56 211 MET A O 1
ATOM 4041 O O B MET A 1 186 ? -2.948 7.323 31.942 0.44 8.30 211 MET A O 1
ATOM 4055 N N A GLU A 1 187 ? -4.979 6.642 32.480 0.56 8.85 212 GLU A N 1
ATOM 4056 N N B GLU A 1 187 ? -4.983 6.518 32.411 0.44 7.52 212 GLU A N 1
ATOM 4057 C CA A GLU A 1 187 ? -5.653 7.682 31.731 0.56 7.38 212 GLU A CA 1
ATOM 4058 C CA B GLU A 1 187 ? -5.544 7.615 31.619 0.44 9.14 212 GLU A CA 1
ATOM 4059 C C A GLU A 1 187 ? -5.308 9.044 32.348 0.56 7.62 212 GLU A C 1
ATOM 4060 C C B GLU A 1 187 ? -5.359 8.948 32.333 0.44 9.29 212 GLU A C 1
ATOM 4061 O O A GLU A 1 187 ? -5.199 9.984 31.574 0.56 7.99 212 GLU A O 1
ATOM 4062 O O B GLU A 1 187 ? -5.330 10.011 31.732 0.44 10.22 212 GLU A O 1
ATOM 4077 N N A ALA A 1 188 ? -5.124 9.164 33.663 0.56 8.32 213 ALA A N 1
ATOM 4078 N N B ALA A 1 188 ? -5.307 8.871 33.673 0.44 7.93 213 ALA A N 1
ATOM 4079 C CA A ALA A 1 188 ? -4.714 10.410 34.351 0.56 8.77 213 ALA A CA 1
ATOM 4080 C CA B ALA A 1 188 ? -5.161 10.078 34.458 0.44 7.97 213 ALA A CA 1
ATOM 4081 C C A ALA A 1 188 ? -3.227 10.654 34.156 0.56 8.74 213 ALA A C 1
ATOM 4082 C C B ALA A 1 188 ? -3.705 10.515 34.569 0.44 7.85 213 ALA A C 1
ATOM 4083 O O A ALA A 1 188 ? -2.418 9.751 34.027 0.56 10.85 213 ALA A O 1
ATOM 4084 O O B ALA A 1 188 ? -3.349 11.445 35.323 0.44 9.10 213 ALA A O 1
ATOM 4092 N N A ASP A 1 189 ? -2.847 11.930 34.048 0.56 9.49 214 ASP A N 1
ATOM 4093 N N B ASP A 1 189 ? -2.784 9.923 33.802 0.44 7.89 214 ASP A N 1
ATOM 4094 C CA A ASP A 1 189 ? -1.465 12.236 33.764 0.56 8.24 214 ASP A CA 1
ATOM 4095 C CA B ASP A 1 189 ? -1.353 10.316 33.802 0.44 7.90 214 ASP A CA 1
ATOM 4096 C C A ASP A 1 189 ? -1.159 13.739 34.051 0.56 9.65 214 ASP A C 1
ATOM 4097 C C B ASP A 1 189 ? -1.199 11.814 33.613 0.44 8.47 214 ASP A C 1
ATOM 4098 O O A ASP A 1 189 ? -1.916 14.609 33.720 0.56 10.92 214 ASP A O 1
ATOM 4099 O O B ASP A 1 189 ? -1.717 12.374 32.631 0.44 8.50 214 ASP A O 1
ATOM 4113 N N A LYS A 1 190 ? 0.001 13.916 34.667 0.56 9.03 215 LYS A N 1
ATOM 4114 N N B LYS A 1 190 ? -0.515 12.478 34.524 0.44 7.92 215 LYS A N 1
ATOM 4115 C CA A LYS A 1 190 ? 0.603 15.224 34.859 0.56 9.11 215 LYS A CA 1
ATOM 4116 C CA B LYS A 1 190 ? -0.323 13.912 34.502 0.44 9.08 215 LYS A CA 1
ATOM 4117 C C A LYS A 1 190 ? 2.029 15.343 34.362 0.56 9.06 215 LYS A C 1
ATOM 4118 C C B LYS A 1 190 ? 1.052 14.352 33.993 0.44 8.88 215 LYS A C 1
ATOM 4119 O O A LYS A 1 190 ? 2.668 16.401 34.596 0.56 10.55 215 LYS A O 1
ATOM 4120 O O B LYS A 1 190 ? 1.265 15.531 33.754 0.44 9.94 215 LYS A O 1
ATOM 4132 N N A VAL A 1 191 ? 2.554 14.290 33.741 0.56 8.29 216 VAL A N 1
ATOM 4133 N N B VAL A 1 191 ? 2.005 13.424 33.832 0.44 8.25 216 VAL A N 1
ATOM 4134 C CA A VAL A 1 191 ? 3.974 14.330 33.377 0.56 8.45 216 VAL A CA 1
ATOM 4135 C CA B VAL A 1 191 ? 3.422 13.761 33.647 0.44 9.14 216 VAL A CA 1
ATOM 4136 C C A VAL A 1 191 ? 4.247 13.891 31.923 0.56 8.10 216 VAL A C 1
ATOM 4137 C C B VAL A 1 191 ? 3.945 13.143 32.370 0.44 9.55 216 VAL A C 1
ATOM 4138 O O A VAL A 1 191 ? 5.339 14.193 31.454 0.56 9.68 216 VAL A O 1
ATOM 4139 O O B VAL A 1 191 ? 5.145 12.859 32.256 0.44 13.39 216 VAL A O 1
ATOM 4157 N N A ALA A 1 192 ? 3.356 13.194 31.240 0.56 8.02 217 ALA A N 1
ATOM 4158 N N B ALA A 1 192 ? 3.091 12.999 31.368 0.44 8.36 217 ALA A N 1
ATOM 4159 C CA A ALA A 1 192 ? 3.670 12.706 29.874 0.56 9.49 217 ALA A CA 1
ATOM 4160 C CA B ALA A 1 192 ? 3.517 12.543 30.040 0.44 6.27 217 ALA A CA 1
ATOM 4161 C C A ALA A 1 192 ? 3.077 13.537 28.749 0.56 8.61 217 ALA A C 1
ATOM 4162 C C B ALA A 1 192 ? 3.038 13.469 28.912 0.44 7.07 217 ALA A C 1
ATOM 4163 O O A ALA A 1 192 ? 3.076 13.104 27.608 0.56 8.56 217 ALA A O 1
ATOM 4164 O O B ALA A 1 192 ? 2.921 13.060 27.764 0.44 7.23 217 ALA A O 1
ATOM 4177 N N A GLY A 1 193 ? 2.645 14.716 29.071 0.56 8.41 218 GLY A N 1
ATOM 4178 N N B GLY A 1 193 ? 2.784 14.709 29.236 0.44 7.74 218 GLY A N 1
ATOM 4179 C CA A GLY A 1 193 ? 2.089 15.627 28.106 0.56 7.09 218 GLY A CA 1
ATOM 4180 C CA B GLY A 1 193 ? 2.329 15.705 28.300 0.44 11.60 218 GLY A CA 1
ATOM 4181 C C A GLY A 1 193 ? 2.967 15.859 26.893 0.56 7.53 218 GLY A C 1
ATOM 4182 C C B GLY A 1 193 ? 3.034 15.810 26.984 0.44 10.23 218 GLY A C 1
ATOM 4183 O O A GLY A 1 193 ? 2.454 15.927 25.748 0.56 10.49 218 GLY A O 1
ATOM 4184 O O B GLY A 1 193 ? 2.406 15.875 25.903 0.44 8.71 218 GLY A O 1
ATOM 4189 N N A PRO A 1 194 ? 4.274 16.014 27.031 0.56 8.88 219 PRO A N 1
ATOM 4190 N N B PRO A 1 194 ? 4.349 15.918 26.983 0.44 7.08 219 PRO A N 1
ATOM 4191 C CA A PRO A 1 194 ? 5.138 16.230 25.846 0.56 7.21 219 PRO A CA 1
ATOM 4192 C CA B PRO A 1 194 ? 5.098 16.187 25.744 0.44 10.80 219 PRO A CA 1
ATOM 4193 C C A PRO A 1 194 ? 5.296 15.050 24.932 0.56 8.03 219 PRO A C 1
ATOM 4194 C C B PRO A 1 194 ? 5.425 14.975 24.918 0.44 8.38 219 PRO A C 1
ATOM 4195 O O A PRO A 1 194 ? 5.933 15.197 23.902 0.56 8.66 219 PRO A O 1
ATOM 4196 O O B PRO A 1 194 ? 6.235 14.991 24.008 0.44 10.31 219 PRO A O 1
ATOM 4215 N N . LEU A 1 195 ? 4.792 13.852 25.293 1.00 7.64 220 LEU A N 1
ATOM 4216 C CA . LEU A 1 195 ? 5.054 12.609 24.597 1.00 7.56 220 LEU A CA 1
ATOM 4217 C C . LEU A 1 195 ? 3.909 12.303 23.644 1.00 7.65 220 LEU A C 1
ATOM 4218 O O . LEU A 1 195 ? 3.531 13.146 22.822 1.00 9.06 220 LEU A O 1
ATOM 4234 N N . LEU A 1 196 ? 3.338 11.084 23.678 1.00 7.49 221 LEU A N 1
ATOM 4235 C CA . LEU A 1 196 ? 2.278 10.732 22.762 1.00 7.77 221 LEU A CA 1
ATOM 4236 C C . LEU A 1 196 ? 1.054 11.637 22.869 1.00 8.39 221 LEU A C 1
ATOM 4237 O O A LEU A 1 196 ? 0.430 11.913 21.839 0.64 9.05 221 LEU A O 1
ATOM 4238 O O B LEU A 1 196 ? 0.359 11.832 21.887 0.36 9.53 221 LEU A O 1
ATOM 4254 N N A ARG A 1 197 ? 0.683 12.080 24.082 0.64 7.65 222 ARG A N 1
ATOM 4255 N N B ARG A 1 197 ? 0.901 12.213 24.046 0.36 9.15 222 ARG A N 1
ATOM 4256 C CA A ARG A 1 197 ? -0.478 12.922 24.324 0.64 8.10 222 ARG A CA 1
ATOM 4257 C CA B ARG A 1 197 ? -0.222 13.171 24.112 0.36 8.13 222 ARG A CA 1
ATOM 4258 C C A ARG A 1 197 ? -0.421 14.188 23.483 0.64 7.80 222 ARG A C 1
ATOM 4259 C C B ARG A 1 197 ? -0.037 14.361 23.189 0.36 7.89 222 ARG A C 1
ATOM 4260 O O A ARG A 1 197 ? -1.460 14.700 23.067 0.64 9.24 222 ARG A O 1
ATOM 4261 O O B ARG A 1 197 ? -1.059 14.957 22.808 0.36 8.60 222 ARG A O 1
ATOM 4302 N N A SER A 1 198 ? 0.784 14.732 23.231 0.64 8.21 223 SER A N 1
ATOM 4303 N N B SER A 1 198 ? 1.186 14.684 22.792 0.36 7.54 223 SER A N 1
ATOM 4304 C CA A SER A 1 198 ? 0.902 15.966 22.467 0.64 8.85 223 SER A CA 1
ATOM 4305 C CA B SER A 1 198 ? 1.377 15.855 21.928 0.36 8.48 223 SER A CA 1
ATOM 4306 C C A SER A 1 198 ? 0.551 15.718 20.999 0.64 9.49 223 SER A C 1
ATOM 4307 C C B SER A 1 198 ? 0.911 15.594 20.506 0.36 7.95 223 SER A C 1
ATOM 4308 O O A SER A 1 198 ? 0.301 16.675 20.250 0.64 12.20 223 SER A O 1
ATOM 4309 O O B SER A 1 198 ? 0.798 16.586 19.772 0.36 12.90 223 SER A O 1
ATOM 4317 N N A ALA A 1 199 ? 0.471 14.484 20.538 0.64 8.95 224 ALA A N 1
ATOM 4318 N N B ALA A 1 199 ? 0.713 14.341 20.145 0.36 7.49 224 ALA A N 1
ATOM 4319 C CA A ALA A 1 199 ? 0.170 14.151 19.136 0.64 9.30 224 ALA A CA 1
ATOM 4320 C CA B ALA A 1 199 ? 0.235 13.824 18.885 0.36 8.63 224 ALA A CA 1
ATOM 4321 C C A ALA A 1 199 ? -1.248 13.592 18.978 0.64 9.85 224 ALA A C 1
ATOM 4322 C C B ALA A 1 199 ? -1.185 13.277 18.967 0.36 8.52 224 ALA A C 1
ATOM 4323 O O A ALA A 1 199 ? -1.743 13.265 17.877 0.64 10.31 224 ALA A O 1
ATOM 4324 O O B ALA A 1 199 ? -1.590 12.715 17.951 0.36 14.87 224 ALA A O 1
ATOM 4335 N N . LEU A 1 200 ? -1.920 13.362 20.065 1.00 8.87 225 LEU A N 1
ATOM 4336 C CA . LEU A 1 200 ? -3.181 12.623 20.129 1.00 8.84 225 LEU A CA 1
ATOM 4337 C C . LEU A 1 200 ? -4.327 13.496 19.623 1.00 8.71 225 LEU A C 1
ATOM 4338 O O . LEU A 1 200 ? -4.523 14.606 20.121 1.00 10.29 225 LEU A O 1
ATOM 4354 N N . PRO A 1 201 ? -5.118 13.023 18.661 1.00 7.87 226 PRO A N 1
ATOM 4355 C CA . PRO A 1 201 ? -6.247 13.830 18.201 1.00 7.71 226 PRO A CA 1
ATOM 4356 C C . PRO A 1 201 ? -7.338 13.983 19.254 1.00 7.75 226 PRO A C 1
ATOM 4357 O O . PRO A 1 201 ? -7.514 13.149 20.132 1.00 8.49 226 PRO A O 1
ATOM 4368 N N . ALA A 1 202 ? -8.110 15.043 19.082 1.00 8.17 227 ALA A N 1
ATOM 4369 C CA . ALA A 1 202 ? -9.280 15.278 19.917 1.00 8.47 227 ALA A CA 1
ATOM 4370 C C . ALA A 1 202 ? -10.239 14.095 19.810 1.00 8.33 227 ALA A C 1
ATOM 4371 O O . ALA A 1 202 ? -10.488 13.603 18.733 1.00 10.04 227 ALA A O 1
ATOM 4378 N N . GLY A 1 203 ? -10.770 13.693 20.950 1.00 9.04 228 GLY A N 1
ATOM 4379 C CA . GLY A 1 203 ? -11.717 12.587 21.025 1.00 10.27 228 GLY A CA 1
ATOM 4380 C C . GLY A 1 203 ? -11.054 11.247 21.220 1.00 8.81 228 GLY A C 1
ATOM 4381 O O . GLY A 1 203 ? -11.759 10.276 21.561 1.00 9.74 228 GLY A O 1
ATOM 4385 N N . TRP A 1 204 ? -9.767 11.134 21.003 1.00 7.88 229 TRP A N 1
ATOM 4386 C CA . TRP A 1 204 ? -9.085 9.858 21.191 1.00 7.73 229 TRP A CA 1
ATOM 4387 C C . TRP A 1 204 ? -8.828 9.597 22.679 1.00 8.02 229 TRP A C 1
ATOM 4388 O O A TRP A 1 204 ? -8.683 10.513 23.474 0.68 10.28 229 TRP A O 1
ATOM 4389 O O B TRP A 1 204 ? -8.802 10.496 23.483 0.32 10.07 229 TRP A O 1
ATOM 4410 N N A PHE A 1 205 ? -8.793 8.320 22.998 0.68 7.78 230 PHE A N 1
ATOM 4411 N N B PHE A 1 205 ? -8.687 8.299 22.921 0.32 8.44 230 PHE A N 1
ATOM 4412 C CA A PHE A 1 205 ? -8.413 7.857 24.316 0.68 7.10 230 PHE A CA 1
ATOM 4413 C CA B PHE A 1 205 ? -8.311 7.641 24.164 0.32 8.91 230 PHE A CA 1
ATOM 4414 C C A PHE A 1 205 ? -6.924 7.620 24.400 0.68 7.34 230 PHE A C 1
ATOM 4415 C C B PHE A 1 205 ? -6.795 7.491 24.233 0.32 7.25 230 PHE A C 1
ATOM 4416 O O A PHE A 1 205 ? -6.335 7.029 23.456 0.68 6.37 230 PHE A O 1
ATOM 4417 O O B PHE A 1 205 ? -6.139 7.077 23.274 0.32 9.08 230 PHE A O 1
ATOM 4445 N N A ILE A 1 206 ? -6.332 7.909 25.560 0.68 6.75 231 ILE A N 1
ATOM 4446 N N B ILE A 1 206 ? -6.243 7.722 25.415 0.32 8.39 231 ILE A N 1
ATOM 4447 C CA A ILE A 1 206 ? -5.023 7.352 25.868 0.68 7.49 231 ILE A CA 1
ATOM 4448 C CA B ILE A 1 206 ? -4.888 7.388 25.797 0.32 6.43 231 ILE A CA 1
ATOM 4449 C C A ILE A 1 206 ? -4.906 7.035 27.346 0.68 7.72 231 ILE A C 1
ATOM 4450 C C B ILE A 1 206 ? -4.845 7.068 27.299 0.32 7.16 231 ILE A C 1
ATOM 4451 O O A ILE A 1 206 ? -5.347 7.747 28.261 0.68 9.15 231 ILE A O 1
ATOM 4452 O O B ILE A 1 206 ? -5.375 7.864 28.087 0.32 6.81 231 ILE A O 1
ATOM 4483 N N . ALA A 1 207 ? -4.210 5.938 27.588 1.00 7.47 232 ALA A N 1
ATOM 4484 C CA . ALA A 1 207 ? -3.829 5.520 28.940 1.00 7.76 232 ALA A CA 1
ATOM 4485 C C . ALA A 1 207 ? -2.346 5.188 28.829 1.00 6.84 232 ALA A C 1
ATOM 4486 O O . ALA A 1 207 ? -1.967 4.339 28.030 1.00 7.96 232 ALA A O 1
ATOM 4493 N N . ASP A 1 208 ? -1.491 5.882 29.601 1.00 6.62 233 ASP A N 1
ATOM 4494 C CA . ASP A 1 208 ? -0.055 5.781 29.361 1.00 6.43 233 ASP A CA 1
ATOM 4495 C C . ASP A 1 208 ? 0.719 5.816 30.677 1.00 6.50 233 ASP A C 1
ATOM 4496 O O . ASP A 1 208 ? 0.205 6.066 31.762 1.00 7.15 233 ASP A O 1
ATOM 4505 N N . LYS A 1 209 ? 2.024 5.556 30.512 1.00 6.52 234 LYS A N 1
ATOM 4506 C CA . LYS A 1 209 ? 2.985 5.720 31.592 1.00 6.35 234 LYS A CA 1
ATOM 4507 C C . LYS A 1 209 ? 4.345 5.970 30.945 1.00 6.32 234 LYS A C 1
ATOM 4508 O O . LYS A 1 209 ? 4.800 5.169 30.120 1.00 6.70 234 LYS A O 1
ATOM 4527 N N . SER A 1 210 ? 4.976 7.076 31.327 1.00 6.61 235 SER A N 1
ATOM 4528 C CA . SER A 1 210 ? 6.286 7.431 30.826 1.00 6.69 235 SER A CA 1
ATOM 4529 C C . SER A 1 210 ? 7.398 6.958 31.763 1.00 6.30 235 SER A C 1
ATOM 4530 O O . SER A 1 210 ? 7.169 6.553 32.903 1.00 7.14 235 SER A O 1
ATOM 4537 N N . GLY A 1 211 ? 8.619 7.061 31.267 1.00 6.65 236 GLY A N 1
ATOM 4538 C CA . GLY A 1 211 ? 9.790 6.820 32.078 1.00 7.22 236 GLY A CA 1
ATOM 4539 C C . GLY A 1 211 ? 10.954 7.681 31.614 1.00 6.34 236 GLY A C 1
ATOM 4540 O O . GLY A 1 211 ? 11.068 7.997 30.424 1.00 6.68 236 GLY A O 1
ATOM 4544 N N . ALA A 1 212 ? 11.817 8.014 32.550 1.00 6.70 237 ALA A N 1
ATOM 4545 C CA . ALA A 1 212 ? 13.079 8.691 32.278 1.00 6.90 237 ALA A CA 1
ATOM 4546 C C . ALA A 1 212 ? 14.108 8.163 33.268 1.00 6.88 237 ALA A C 1
ATOM 4547 O O . ALA A 1 212 ? 13.795 7.945 34.435 1.00 8.59 237 ALA A O 1
ATOM 4554 N N . GLY A 1 213 ? 15.340 7.986 32.814 1.00 7.20 238 GLY A N 1
ATOM 4555 C CA . GLY A 1 213 ? 16.367 7.538 33.691 1.00 7.30 238 GLY A CA 1
ATOM 4556 C C . GLY A 1 213 ? 17.733 8.103 33.303 1.00 7.50 238 GLY A C 1
ATOM 4557 O O . GLY A 1 213 ? 17.833 9.099 32.587 1.00 8.49 238 GLY A O 1
ATOM 4561 N N . GLU A 1 214 ? 18.786 7.459 33.796 1.00 7.92 240 GLU A N 1
ATOM 4562 C CA . GLU A 1 214 ? 20.146 7.873 33.519 1.00 7.95 240 GLU A CA 1
ATOM 4563 C C . GLU A 1 214 ? 20.483 7.546 32.056 1.00 8.04 240 GLU A C 1
ATOM 4564 O O . GLU A 1 214 ? 19.792 6.794 31.363 1.00 8.02 240 GLU A O 1
ATOM 4582 N N . ARG A 1 215 ? 21.597 8.106 31.595 1.00 8.59 241 ARG A N 1
ATOM 4583 C CA . ARG A 1 215 ? 22.176 7.783 30.285 1.00 9.07 241 ARG A CA 1
ATOM 4584 C C . ARG A 1 215 ? 21.197 8.018 29.153 1.00 8.53 241 ARG A C 1
ATOM 4585 O O . ARG A 1 215 ? 21.178 7.300 28.166 1.00 9.26 241 ARG A O 1
ATOM 4617 N N . GLY A 1 216 ? 20.398 9.072 29.270 1.00 8.05 242 GLY A N 1
ATOM 4618 C CA . GLY A 1 216 ? 19.488 9.410 28.202 1.00 8.50 242 GLY A CA 1
ATOM 4619 C C . GLY A 1 216 ? 18.269 8.533 28.094 1.00 7.47 242 GLY A C 1
ATOM 4620 O O A GLY A 1 216 ? 17.483 8.708 27.141 0.63 8.06 242 GLY A O 1
ATOM 4621 O O B GLY A 1 216 ? 17.525 8.585 27.109 0.37 7.50 242 GLY A O 1
ATOM 4625 N N A SER A 1 217 ? 18.078 7.601 28.997 0.63 7.55 243 SER A N 1
ATOM 4626 N N B SER A 1 217 ? 18.029 7.709 29.094 0.37 6.70 243 SER A N 1
ATOM 4627 C CA A SER A 1 217 ? 16.969 6.659 28.891 0.63 6.85 243 SER A CA 1
ATOM 4628 C CA B SER A 1 217 ? 16.910 6.781 28.973 0.37 7.14 243 SER A CA 1
ATOM 4629 C C A SER A 1 217 ? 15.618 7.378 29.001 0.63 7.20 243 SER A C 1
ATOM 4630 C C B SER A 1 217 ? 15.579 7.522 29.010 0.37 5.75 243 SER A C 1
ATOM 4631 O O A SER A 1 217 ? 15.464 8.270 29.830 0.63 7.73 243 SER A O 1
ATOM 4632 O O B SER A 1 217 ? 15.350 8.476 29.748 0.37 5.68 243 SER A O 1
ATOM 4647 N N . ARG A 1 218 ? 14.684 6.997 28.153 1.00 6.66 244 ARG A N 1
ATOM 4648 C CA . ARG A 1 218 ? 13.379 7.613 28.044 1.00 6.69 244 ARG A CA 1
ATOM 4649 C C . ARG A 1 218 ? 12.434 6.593 27.429 1.00 6.62 244 ARG A C 1
ATOM 4650 O O . ARG A 1 218 ? 12.842 5.815 26.586 1.00 7.39 244 ARG A O 1
ATOM 4671 N N . GLY A 1 219 ? 11.158 6.623 27.818 1.00 6.57 245 GLY A N 1
ATOM 4672 C CA . GLY A 1 219 ? 10.238 5.689 27.209 1.00 7.00 245 GLY A CA 1
ATOM 4673 C C . GLY A 1 219 ? 8.807 5.995 27.576 1.00 6.24 245 GLY A C 1
ATOM 4674 O O . GLY A 1 219 ? 8.508 6.838 28.418 1.00 6.67 245 GLY A O 1
ATOM 4678 N N . ILE A 1 220 ? 7.915 5.245 26.919 1.00 6.31 246 ILE A N 1
ATOM 4679 C CA . ILE A 1 220 ? 6.494 5.339 27.213 1.00 6.11 246 ILE A CA 1
ATOM 4680 C C . ILE A 1 220 ? 5.835 4.024 26.803 1.00 6.12 246 ILE A C 1
ATOM 4681 O O . ILE A 1 220 ? 6.201 3.402 25.805 1.00 6.73 246 ILE A O 1
ATOM 4697 N N . ILE A 1 221 ? 4.828 3.653 27.585 1.00 6.05 247 ILE A N 1
ATOM 4698 C CA . ILE A 1 221 ? 3.900 2.576 27.238 1.00 6.12 247 ILE A CA 1
ATOM 4699 C C . ILE A 1 221 ? 2.501 3.208 27.177 1.00 6.32 247 ILE A C 1
ATOM 4700 O O . ILE A 1 221 ? 2.176 4.081 27.984 1.00 6.66 247 ILE A O 1
ATOM 4716 N N . ALA A 1 222 ? 1.670 2.731 26.240 1.00 6.52 248 ALA A N 1
ATOM 4717 C CA . ALA A 1 222 ? 0.359 3.354 26.089 1.00 6.71 248 ALA A CA 1
ATOM 4718 C C . ALA A 1 222 ? -0.606 2.410 25.419 1.00 6.71 248 ALA A C 1
ATOM 4719 O O . ALA A 1 222 ? -0.244 1.609 24.556 1.00 7.61 248 ALA A O 1
ATOM 4726 N N . ALA A 1 223 ? -1.882 2.581 25.790 1.00 6.83 249 ALA A N 1
ATOM 4727 C CA . ALA A 1 223 ? -3.017 2.044 25.067 1.00 7.13 249 ALA A CA 1
ATOM 4728 C C . ALA A 1 223 ? -3.800 3.254 24.549 1.00 6.99 249 ALA A C 1
ATOM 4729 O O . ALA A 1 223 ? -4.126 4.135 25.326 1.00 7.99 249 ALA A O 1
ATOM 4736 N N . LEU A 1 224 ? -4.104 3.279 23.257 1.00 7.07 250 LEU A N 1
ATOM 4737 C CA . LEU A 1 224 ? -4.726 4.464 22.672 1.00 6.97 250 LEU A CA 1
ATOM 4738 C C . LEU A 1 224 ? -5.629 4.057 21.523 1.00 6.95 250 LEU A C 1
ATOM 4739 O O . LEU A 1 224 ? -5.510 2.966 20.956 1.00 7.26 250 LEU A O 1
ATOM 4755 N N . GLY A 1 225 ? -6.545 4.959 21.167 1.00 7.23 251 GLY A N 1
ATOM 4756 C CA . GLY A 1 225 ? -7.377 4.723 19.988 1.00 7.51 251 GLY A CA 1
ATOM 4757 C C . GLY A 1 225 ? -8.442 5.794 19.847 1.00 7.34 251 GLY A C 1
ATOM 4758 O O A GLY A 1 225 ? -8.595 6.647 20.721 0.62 7.23 251 GLY A O 1
ATOM 4759 O O B GLY A 1 225 ? -8.718 6.645 20.671 0.38 8.54 251 GLY A O 1
ATOM 4763 N N A PRO A 1 226 ? -9.157 5.713 18.737 0.62 7.43 252 PRO A N 1
ATOM 4764 N N B PRO A 1 226 ? -9.112 5.768 18.654 0.38 9.41 252 PRO A N 1
ATOM 4765 C CA A PRO A 1 226 ? -10.067 6.780 18.508 0.62 8.69 252 PRO A CA 1
ATOM 4766 C CA B PRO A 1 226 ? -10.156 6.706 18.250 0.38 7.06 252 PRO A CA 1
ATOM 4767 C C A PRO A 1 226 ? -11.399 6.634 19.288 0.62 7.17 252 PRO A C 1
ATOM 4768 C C B PRO A 1 226 ? -11.487 6.538 19.003 0.38 11.03 252 PRO A C 1
ATOM 4769 O O A PRO A 1 226 ? -11.726 5.594 19.869 0.62 8.64 252 PRO A O 1
ATOM 4770 O O B PRO A 1 226 ? -11.746 5.500 19.587 0.38 9.75 252 PRO A O 1
ATOM 4791 N N A ASP A 1 227 ? -12.166 7.719 19.274 0.62 7.48 254 ASP A N 1
ATOM 4792 N N B ASP A 1 227 ? -12.301 7.588 18.959 0.38 15.15 254 ASP A N 1
ATOM 4793 C CA A ASP A 1 227 ? -13.443 7.792 19.928 0.62 10.74 254 ASP A CA 1
ATOM 4794 C CA B ASP A 1 227 ? -13.602 7.570 19.628 0.38 7.69 254 ASP A CA 1
ATOM 4795 C C A ASP A 1 227 ? -13.601 7.171 21.265 0.62 9.01 254 ASP A C 1
ATOM 4796 C C B ASP A 1 227 ? -13.615 7.023 21.011 0.38 9.14 254 ASP A C 1
ATOM 4797 O O A ASP A 1 227 ? -14.491 6.369 21.602 0.62 9.24 254 ASP A O 1
ATOM 4798 O O B ASP A 1 227 ? -14.562 6.329 21.425 0.38 15.45 254 ASP A O 1
ATOM 4812 N N A GLY A 1 228 ? -12.655 7.589 22.073 0.62 7.68 255 GLY A N 1
ATOM 4813 N N B GLY A 1 228 ? -12.557 7.332 21.771 0.38 12.34 255 GLY A N 1
ATOM 4814 C CA A GLY A 1 228 ? -12.723 7.310 23.467 0.62 8.48 255 GLY A CA 1
ATOM 4815 C CA B GLY A 1 228 ? -12.719 7.067 23.176 0.38 12.03 255 GLY A CA 1
ATOM 4816 C C A GLY A 1 228 ? -12.428 5.911 23.920 0.62 8.17 255 GLY A C 1
ATOM 4817 C C B GLY A 1 228 ? -12.399 5.683 23.650 0.38 10.42 255 GLY A C 1
ATOM 4818 O O A GLY A 1 228 ? -12.608 5.631 25.101 0.62 8.92 255 GLY A O 1
ATOM 4819 O O B GLY A 1 228 ? -12.660 5.355 24.816 0.38 14.97 255 GLY A O 1
ATOM 4823 N N A LYS A 1 229 ? -11.956 5.060 22.996 0.62 7.61 256 LYS A N 1
ATOM 4824 N N B LYS A 1 229 ? -11.820 4.864 22.753 0.38 10.81 256 LYS A N 1
ATOM 4825 C CA A LYS A 1 229 ? -11.754 3.664 23.289 0.62 9.55 256 LYS A CA 1
ATOM 4826 C CA B LYS A 1 229 ? -11.546 3.504 23.173 0.38 10.74 256 LYS A CA 1
ATOM 4827 C C A LYS A 1 229 ? -10.371 3.278 22.856 0.62 7.89 256 LYS A C 1
ATOM 4828 C C B LYS A 1 229 ? -10.205 3.055 22.621 0.38 9.72 256 LYS A C 1
ATOM 4829 O O A LYS A 1 229 ? -9.984 3.603 21.745 0.62 10.40 256 LYS A O 1
ATOM 4830 O O B LYS A 1 229 ? -9.916 3.326 21.473 0.38 9.08 256 LYS A O 1
ATOM 4849 N N A PRO A 1 230 ? -9.576 2.628 23.708 0.62 7.89 257 PRO A N 1
ATOM 4850 N N B PRO A 1 230 ? -9.414 2.353 23.425 0.38 8.00 257 PRO A N 1
ATOM 4851 C CA A PRO A 1 230 ? -8.270 2.187 23.203 0.62 7.61 257 PRO A CA 1
ATOM 4852 C CA B PRO A 1 230 ? -8.110 1.900 22.932 0.38 8.89 257 PRO A CA 1
ATOM 4853 C C A PRO A 1 230 ? -8.431 1.011 22.266 0.62 7.33 257 PRO A C 1
ATOM 4854 C C B PRO A 1 230 ? -8.313 0.806 21.921 0.38 7.47 257 PRO A C 1
ATOM 4855 O O A PRO A 1 230 ? -9.244 0.096 22.436 0.62 8.03 257 PRO A O 1
ATOM 4856 O O B PRO A 1 230 ? -9.177 -0.069 21.983 0.38 10.91 257 PRO A O 1
ATOM 4877 N N A SER A 1 231 ? -7.562 0.932 21.268 0.62 7.39 258 SER A N 1
ATOM 4878 N N B SER A 1 231 ? -7.409 0.789 20.933 0.38 7.73 258 SER A N 1
ATOM 4879 C CA A SER A 1 231 ? -7.528 -0.160 20.315 0.62 7.52 258 SER A CA 1
ATOM 4880 C CA B SER A 1 231 ? -7.352 -0.332 19.997 0.38 7.64 258 SER A CA 1
ATOM 4881 C C A SER A 1 231 ? -6.134 -0.628 19.932 0.62 6.45 258 SER A C 1
ATOM 4882 C C B SER A 1 231 ? -5.958 -0.844 19.677 0.38 7.36 258 SER A C 1
ATOM 4883 O O A SER A 1 231 ? -5.991 -1.679 19.299 0.62 7.32 258 SER A O 1
ATOM 4884 O O B SER A 1 231 ? -5.864 -1.895 19.044 0.38 8.10 258 SER A O 1
ATOM 4897 N N A ARG A 1 232 ? -5.049 0.051 20.330 0.62 6.20 259 ARG A N 1
ATOM 4898 N N B ARG A 1 232 ? -4.898 -0.175 20.135 0.38 7.87 259 ARG A N 1
ATOM 4899 C CA A ARG A 1 232 ? -3.705 -0.407 20.098 0.62 6.08 259 ARG A CA 1
ATOM 4900 C CA B ARG A 1 232 ? -3.530 -0.558 19.886 0.38 7.88 259 ARG A CA 1
ATOM 4901 C C A ARG A 1 232 ? -2.883 -0.078 21.346 0.62 5.92 259 ARG A C 1
ATOM 4902 C C B ARG A 1 232 ? -2.723 -0.281 21.147 0.38 6.80 259 ARG A C 1
ATOM 4903 O O A ARG A 1 232 ? -3.255 0.809 22.103 0.62 6.61 259 ARG A O 1
ATOM 4904 O O B ARG A 1 232 ? -2.960 0.644 21.904 0.38 7.27 259 ARG A O 1
ATOM 4945 N N A ILE A 1 233 ? -1.779 -0.776 21.465 0.62 6.81 260 ILE A N 1
ATOM 4946 N N B ILE A 1 233 ? -1.694 -1.066 21.386 0.38 5.91 260 ILE A N 1
ATOM 4947 C CA A ILE A 1 233 ? -0.698 -0.493 22.392 0.62 6.70 260 ILE A CA 1
ATOM 4948 C CA B ILE A 1 233 ? -0.674 -0.817 22.389 0.38 6.92 260 ILE A CA 1
ATOM 4949 C C A ILE A 1 233 ? 0.551 -0.110 21.637 0.62 7.00 260 ILE A C 1
ATOM 4950 C C B ILE A 1 233 ? 0.503 -0.205 21.623 0.38 8.10 260 ILE A C 1
ATOM 4951 O O A ILE A 1 233 ? 0.944 -0.752 20.643 0.62 7.50 260 ILE A O 1
ATOM 4952 O O B ILE A 1 233 ? 0.815 -0.648 20.514 0.38 8.05 260 ILE A O 1
ATOM 4983 N N A VAL A 1 234 ? 1.167 0.957 22.129 0.62 6.47 261 VAL A N 1
ATOM 4984 N N B VAL A 1 234 ? 1.171 0.788 22.212 0.38 7.07 261 VAL A N 1
ATOM 4985 C CA A VAL A 1 234 ? 2.444 1.422 21.608 0.62 7.15 261 VAL A CA 1
ATOM 4986 C CA B VAL A 1 234 ? 2.399 1.389 21.694 0.38 6.72 261 VAL A CA 1
ATOM 4987 C C A VAL A 1 234 ? 3.421 1.378 22.785 0.62 6.73 261 VAL A C 1
ATOM 4988 C C B VAL A 1 234 ? 3.434 1.416 22.802 0.38 6.55 261 VAL A C 1
ATOM 4989 O O A VAL A 1 234 ? 3.078 1.810 23.911 0.62 7.69 261 VAL A O 1
ATOM 4990 O O B VAL A 1 234 ? 3.156 1.919 23.914 0.38 6.00 261 VAL A O 1
ATOM 5015 N N . VAL A 1 235 ? 4.626 0.899 22.517 1.00 6.37 262 VAL A N 1
ATOM 5016 C CA . VAL A 1 235 ? 5.738 0.938 23.448 1.00 6.33 262 VAL A CA 1
ATOM 5017 C C . VAL A 1 235 ? 6.935 1.525 22.718 1.00 6.44 262 VAL A C 1
ATOM 5018 O O . VAL A 1 235 ? 7.263 1.077 21.622 1.00 7.07 262 VAL A O 1
ATOM 5031 N N . ILE A 1 236 ? 7.550 2.558 23.327 1.00 6.44 263 ILE A N 1
ATOM 5032 C CA . ILE A 1 236 ? 8.752 3.172 22.791 1.00 6.57 263 ILE A CA 1
ATOM 5033 C C . ILE A 1 236 ? 9.769 3.277 23.932 1.00 6.59 263 ILE A C 1
ATOM 5034 O O . ILE A 1 236 ? 9.454 3.796 24.984 1.00 7.21 263 ILE A O 1
ATOM 5050 N N . TYR A 1 237 ? 10.996 2.828 23.667 1.00 6.54 264 TYR A N 1
ATOM 5051 C CA . TYR A 1 237 ? 12.098 3.011 24.598 1.00 6.54 264 TYR A CA 1
ATOM 5052 C C . TYR A 1 237 ? 13.319 3.536 23.854 1.00 6.70 264 TYR A C 1
ATOM 5053 O O . TYR A 1 237 ? 13.524 3.229 22.677 1.00 7.35 264 TYR A O 1
ATOM 5071 N N . THR A 1 238 ? 14.172 4.255 24.569 1.00 6.98 265 THR A N 1
ATOM 5072 C CA . THR A 1 238 ? 15.499 4.583 24.089 1.00 7.40 265 THR A CA 1
ATOM 5073 C C . THR A 1 238 ? 16.423 4.631 25.288 1.00 7.20 265 THR A C 1
ATOM 5074 O O . THR A 1 238 ? 16.014 4.982 26.391 1.00 7.38 265 THR A O 1
ATOM 5085 N N . THR A 1 239 ? 17.711 4.302 25.055 1.00 7.92 266 THR A N 1
ATOM 5086 C CA . THR A 1 239 ? 18.712 4.491 26.097 1.00 7.96 266 THR A CA 1
ATOM 5087 C C . THR A 1 239 ? 20.046 4.755 25.415 1.00 8.16 266 THR A C 1
ATOM 5088 O O . THR A 1 239 ? 20.275 4.308 24.301 1.00 9.07 266 THR A O 1
ATOM 5099 N N . GLY A 1 240 ? 20.893 5.512 26.099 1.00 8.22 267 GLY A N 1
ATOM 5100 C CA . GLY A 1 240 ? 22.235 5.815 25.650 1.00 8.42 267 GLY A CA 1
ATOM 5101 C C . GLY A 1 240 ? 22.436 7.200 25.028 1.00 8.40 267 GLY A C 1
ATOM 5102 O O . GLY A 1 240 ? 23.576 7.589 24.817 1.00 10.09 267 GLY A O 1
ATOM 5106 N N . SER A 1 241 ? 21.367 7.923 24.731 1.00 8.39 268 SER A N 1
ATOM 5107 C CA . SER A 1 241 ? 21.532 9.208 24.071 1.00 8.79 268 SER A CA 1
ATOM 5108 C C . SER A 1 241 ? 22.128 10.263 24.999 1.00 8.17 268 SER A C 1
ATOM 5109 O O . SER A 1 241 ? 21.817 10.269 26.200 1.00 8.78 268 SER A O 1
ATOM 5117 N N . GLN A 1 242 ? 22.885 11.171 24.429 1.00 8.79 269 GLN A N 1
ATOM 5118 C CA . GLN A 1 242 ? 23.342 12.363 25.108 1.00 9.35 269 GLN A CA 1
ATOM 5119 C C . GLN A 1 242 ? 22.423 13.549 24.910 1.00 9.07 269 GLN A C 1
ATOM 5120 O O . GLN A 1 242 ? 22.711 14.662 25.411 1.00 11.09 269 GLN A O 1
ATOM 5134 N N . ALA A 1 243 ? 21.295 13.379 24.220 1.00 8.68 270 ALA A N 1
ATOM 5135 C CA . ALA A 1 243 ? 20.393 14.464 23.906 1.00 8.95 270 ALA A CA 1
ATOM 5136 C C . ALA A 1 243 ? 19.660 14.993 25.150 1.00 8.44 270 ALA A C 1
ATOM 5137 O O . ALA A 1 243 ? 19.468 14.306 26.145 1.00 8.91 270 ALA A O 1
ATOM 5144 N N . THR A 1 244 ? 19.189 16.226 25.017 1.00 8.61 271 THR A N 1
ATOM 5145 C CA . THR A 1 244 ? 18.403 16.847 26.061 1.00 8.51 271 THR A CA 1
ATOM 5146 C C . THR A 1 244 ? 17.060 16.128 26.246 1.00 7.73 271 THR A C 1
ATOM 5147 O O . THR A 1 244 ? 16.578 15.420 25.355 1.00 8.05 271 THR A O 1
ATOM 5157 N N . MET A 1 245 ? 16.457 16.354 27.394 1.00 8.12 272 MET A N 1
ATOM 5158 C CA . MET A 1 245 ? 15.116 15.845 27.620 1.00 7.99 272 MET A CA 1
ATOM 5159 C C . MET A 1 245 ? 14.149 16.331 26.543 1.00 7.88 272 MET A C 1
ATOM 5160 O O . MET A 1 245 ? 13.359 15.551 26.020 1.00 8.00 272 MET A O 1
ATOM 5182 N N . ASP A 1 246 ? 14.204 17.627 26.197 1.00 8.26 273 ASP A N 1
ATOM 5183 C CA . ASP A 1 246 ? 13.306 18.129 25.180 1.00 8.23 273 ASP A CA 1
ATOM 5184 C C . ASP A 1 246 ? 13.510 17.390 23.849 1.00 8.34 273 ASP A C 1
ATOM 5185 O O A ASP A 1 246 ? 12.521 17.065 23.141 0.62 7.51 273 ASP A O 1
ATOM 5186 O O B ASP A 1 246 ? 12.528 17.173 23.147 0.38 12.11 273 ASP A O 1
ATOM 5195 N N A GLU A 1 247 ? 14.755 17.123 23.490 0.62 8.44 274 GLU A N 1
ATOM 5196 N N B GLU A 1 247 ? 14.767 17.161 23.487 0.38 8.90 274 GLU A N 1
ATOM 5197 C CA A GLU A 1 247 ? 15.091 16.449 22.231 0.62 8.58 274 GLU A CA 1
ATOM 5198 C CA B GLU A 1 247 ? 14.941 16.432 22.226 0.38 8.13 274 GLU A CA 1
ATOM 5199 C C A GLU A 1 247 ? 14.569 14.994 22.212 0.62 7.97 274 GLU A C 1
ATOM 5200 C C B GLU A 1 247 ? 14.324 15.037 22.275 0.38 7.71 274 GLU A C 1
ATOM 5201 O O A GLU A 1 247 ? 14.005 14.536 21.241 0.62 8.04 274 GLU A O 1
ATOM 5202 O O B GLU A 1 247 ? 13.730 14.598 21.304 0.38 8.65 274 GLU A O 1
ATOM 5222 N N A ARG A 1 248 ? 14.815 14.291 23.328 0.62 6.96 275 ARG A N 1
ATOM 5223 N N B ARG A 1 248 ? 14.490 14.303 23.374 0.38 7.54 275 ARG A N 1
ATOM 5224 C CA A ARG A 1 248 ? 14.245 12.958 23.429 0.62 7.57 275 ARG A CA 1
ATOM 5225 C CA B ARG A 1 248 ? 13.961 12.950 23.521 0.38 6.87 275 ARG A CA 1
ATOM 5226 C C A ARG A 1 248 ? 12.713 13.007 23.391 0.62 7.01 275 ARG A C 1
ATOM 5227 C C B ARG A 1 248 ? 12.445 12.939 23.498 0.38 7.07 275 ARG A C 1
ATOM 5228 O O A ARG A 1 248 ? 12.065 12.188 22.694 0.62 7.00 275 ARG A O 1
ATOM 5229 O O B ARG A 1 248 ? 11.754 12.088 22.918 0.38 7.33 275 ARG A O 1
ATOM 5259 N N A ASN A 1 249 ? 12.103 13.932 24.138 0.62 7.21 276 ASN A N 1
ATOM 5260 N N B ASN A 1 249 ? 11.850 13.950 24.136 0.38 6.53 276 ASN A N 1
ATOM 5261 C CA A ASN A 1 249 ? 10.648 14.075 24.143 0.62 6.73 276 ASN A CA 1
ATOM 5262 C CA B ASN A 1 249 ? 10.400 14.084 24.157 0.38 7.49 276 ASN A CA 1
ATOM 5263 C C A ASN A 1 249 ? 10.146 14.278 22.712 0.62 7.67 276 ASN A C 1
ATOM 5264 C C B ASN A 1 249 ? 9.882 14.330 22.738 0.38 6.42 276 ASN A C 1
ATOM 5265 O O A ASN A 1 249 ? 9.186 13.640 22.302 0.62 7.54 276 ASN A O 1
ATOM 5266 O O B ASN A 1 249 ? 8.887 13.749 22.318 0.38 6.61 276 ASN A O 1
ATOM 5287 N N A ARG A 1 250 ? 10.754 15.210 21.992 0.62 7.53 277 ARG A N 1
ATOM 5288 N N B ARG A 1 250 ? 10.537 15.195 21.985 0.38 8.03 277 ARG A N 1
ATOM 5289 C CA A ARG A 1 250 ? 10.289 15.517 20.653 0.62 7.62 277 ARG A CA 1
ATOM 5290 C CA B ARG A 1 250 ? 10.073 15.523 20.635 0.38 8.63 277 ARG A CA 1
ATOM 5291 C C A ARG A 1 250 ? 10.373 14.290 19.745 0.62 7.85 277 ARG A C 1
ATOM 5292 C C B ARG A 1 250 ? 10.119 14.294 19.734 0.38 7.21 277 ARG A C 1
ATOM 5293 O O A ARG A 1 250 ? 9.503 14.150 18.882 0.62 8.02 277 ARG A O 1
ATOM 5294 O O B ARG A 1 250 ? 9.224 14.029 18.934 0.38 6.98 277 ARG A O 1
ATOM 5324 N N A GLN A 1 251 ? 11.441 13.489 19.866 0.62 8.11 278 GLN A N 1
ATOM 5325 N N B GLN A 1 251 ? 11.214 13.513 19.838 0.38 7.05 278 GLN A N 1
ATOM 5326 C CA A GLN A 1 251 ? 11.501 12.330 18.994 0.62 7.59 278 GLN A CA 1
ATOM 5327 C CA B GLN A 1 251 ? 11.260 12.313 18.997 0.38 7.95 278 GLN A CA 1
ATOM 5328 C C A GLN A 1 251 ? 10.331 11.365 19.216 0.62 7.33 278 GLN A C 1
ATOM 5329 C C B GLN A 1 251 ? 10.118 11.360 19.338 0.38 7.53 278 GLN A C 1
ATOM 5330 O O A GLN A 1 251 ? 9.769 10.820 18.283 0.62 7.48 278 GLN A O 1
ATOM 5331 O O B GLN A 1 251 ? 9.476 10.789 18.463 0.38 7.09 278 GLN A O 1
ATOM 5358 N N A ILE A 1 252 ? 10.006 11.164 20.507 0.62 7.92 279 ILE A N 1
ATOM 5359 N N B ILE A 1 252 ? 9.820 11.133 20.634 0.38 6.60 279 ILE A N 1
ATOM 5360 C CA A ILE A 1 252 ? 8.873 10.320 20.869 0.62 7.30 279 ILE A CA 1
ATOM 5361 C CA B ILE A 1 252 ? 8.667 10.288 20.960 0.38 7.53 279 ILE A CA 1
ATOM 5362 C C A ILE A 1 252 ? 7.590 10.945 20.329 0.62 7.61 279 ILE A C 1
ATOM 5363 C C B ILE A 1 252 ? 7.337 10.834 20.444 0.38 6.50 279 ILE A C 1
ATOM 5364 O O A ILE A 1 252 ? 6.764 10.268 19.741 0.62 8.14 279 ILE A O 1
ATOM 5365 O O B ILE A 1 252 ? 6.523 10.113 19.881 0.38 6.11 279 ILE A O 1
ATOM 5396 N N A ALA A 1 253 ? 7.429 12.275 20.514 0.62 7.46 280 ALA A N 1
ATOM 5397 N N B ALA A 1 253 ? 7.115 12.137 20.619 0.38 6.35 280 ALA A N 1
ATOM 5398 C CA A ALA A 1 253 ? 6.232 12.931 19.995 0.62 8.74 280 ALA A CA 1
ATOM 5399 C CA B ALA A 1 253 ? 5.933 12.805 20.112 0.38 6.33 280 ALA A CA 1
ATOM 5400 C C A ALA A 1 253 ? 6.170 12.789 18.468 0.62 7.57 280 ALA A C 1
ATOM 5401 C C B ALA A 1 253 ? 5.778 12.642 18.601 0.38 5.57 280 ALA A C 1
ATOM 5402 O O A ALA A 1 253 ? 5.035 12.650 17.985 0.62 10.70 280 ALA A O 1
ATOM 5403 O O B ALA A 1 253 ? 4.688 12.478 18.098 0.38 7.90 280 ALA A O 1
ATOM 5416 N N A GLU A 1 254 ? 7.258 12.803 17.742 0.62 7.85 281 GLU A N 1
ATOM 5417 N N B GLU A 1 254 ? 6.899 12.775 17.899 0.38 5.89 281 GLU A N 1
ATOM 5418 C CA A GLU A 1 254 ? 7.249 12.665 16.299 0.62 7.83 281 GLU A CA 1
ATOM 5419 C CA B GLU A 1 254 ? 6.852 12.658 16.434 0.38 5.80 281 GLU A CA 1
ATOM 5420 C C A GLU A 1 254 ? 6.962 11.252 15.857 0.62 7.30 281 GLU A C 1
ATOM 5421 C C B GLU A 1 254 ? 6.609 11.217 15.982 0.38 5.80 281 GLU A C 1
ATOM 5422 O O A GLU A 1 254 ? 6.286 11.125 14.835 0.62 7.91 281 GLU A O 1
ATOM 5423 O O B GLU A 1 254 ? 5.987 10.915 14.954 0.38 5.65 281 GLU A O 1
ATOM 5446 N N A ILE A 1 255 ? 7.421 10.257 16.582 0.62 6.59 282 ILE A N 1
ATOM 5447 N N B ILE A 1 255 ? 7.124 10.232 16.719 0.38 7.13 282 ILE A N 1
ATOM 5448 C CA A ILE A 1 255 ? 7.004 8.877 16.333 0.62 7.55 282 ILE A CA 1
ATOM 5449 C CA B ILE A 1 255 ? 6.765 8.842 16.405 0.38 6.40 282 ILE A CA 1
ATOM 5450 C C A ILE A 1 255 ? 5.480 8.821 16.479 0.62 7.03 282 ILE A C 1
ATOM 5451 C C B ILE A 1 255 ? 5.259 8.664 16.616 0.38 6.16 282 ILE A C 1
ATOM 5452 O O A ILE A 1 255 ? 4.769 8.215 15.658 0.62 6.66 282 ILE A O 1
ATOM 5453 O O B ILE A 1 255 ? 4.527 8.040 15.837 0.38 7.75 282 ILE A O 1
ATOM 5484 N N A GLY A 1 256 ? 4.963 9.421 17.539 0.62 8.00 283 GLY A N 1
ATOM 5485 N N B GLY A 1 256 ? 4.767 9.237 17.713 0.38 6.11 283 GLY A N 1
ATOM 5486 C CA A GLY A 1 256 ? 3.512 9.437 17.777 0.62 7.50 283 GLY A CA 1
ATOM 5487 C CA B GLY A 1 256 ? 3.315 9.201 17.980 0.38 7.83 283 GLY A CA 1
ATOM 5488 C C A GLY A 1 256 ? 2.783 10.144 16.629 0.62 7.61 283 GLY A C 1
ATOM 5489 C C B GLY A 1 256 ? 2.541 9.875 16.852 0.38 7.50 283 GLY A C 1
ATOM 5490 O O A GLY A 1 256 ? 1.762 9.657 16.167 0.62 8.52 283 GLY A O 1
ATOM 5491 O O B GLY A 1 256 ? 1.539 9.342 16.343 0.38 6.51 283 GLY A O 1
ATOM 5498 N N A ALA A 1 257 ? 3.302 11.282 16.163 0.62 7.36 284 ALA A N 1
ATOM 5499 N N B ALA A 1 257 ? 2.981 11.049 16.385 0.38 6.58 284 ALA A N 1
ATOM 5500 C CA A ALA A 1 257 ? 2.623 11.991 15.067 0.62 8.40 284 ALA A CA 1
ATOM 5501 C CA B ALA A 1 257 ? 2.279 11.693 15.273 0.38 6.83 284 ALA A CA 1
ATOM 5502 C C A ALA A 1 257 ? 2.487 11.048 13.856 0.62 8.00 284 ALA A C 1
ATOM 5503 C C B ALA A 1 257 ? 2.245 10.778 14.047 0.38 6.71 284 ALA A C 1
ATOM 5504 O O A ALA A 1 257 ? 1.433 11.001 13.191 0.62 8.94 284 ALA A O 1
ATOM 5505 O O B ALA A 1 257 ? 1.239 10.808 13.322 0.38 8.51 284 ALA A O 1
ATOM 5518 N N A SER A 1 258 ? 3.534 10.317 13.587 0.62 7.26 285 SER A N 1
ATOM 5519 N N B SER A 1 258 ? 3.312 10.060 13.767 0.38 7.37 285 SER A N 1
ATOM 5520 C CA A SER A 1 258 ? 3.576 9.389 12.472 0.62 8.00 285 SER A CA 1
ATOM 5521 C CA B SER A 1 258 ? 3.329 9.262 12.532 0.38 7.76 285 SER A CA 1
ATOM 5522 C C A SER A 1 258 ? 2.635 8.224 12.627 0.62 7.77 285 SER A C 1
ATOM 5523 C C B SER A 1 258 ? 2.390 8.087 12.653 0.38 6.58 285 SER A C 1
ATOM 5524 O O A SER A 1 258 ? 1.876 7.896 11.693 0.62 8.22 285 SER A O 1
ATOM 5525 O O B SER A 1 258 ? 1.634 7.761 11.726 0.38 6.81 285 SER A O 1
ATOM 5538 N N A LEU A 1 259 ? 2.613 7.579 13.802 0.62 8.24 286 LEU A N 1
ATOM 5539 N N B LEU A 1 259 ? 2.421 7.418 13.818 0.38 5.99 286 LEU A N 1
ATOM 5540 C CA A LEU A 1 259 ? 1.730 6.427 13.955 0.62 8.16 286 LEU A CA 1
ATOM 5541 C CA B LEU A 1 259 ? 1.549 6.248 13.950 0.38 6.77 286 LEU A CA 1
ATOM 5542 C C A LEU A 1 259 ? 0.277 6.858 13.921 0.62 9.12 286 LEU A C 1
ATOM 5543 C C B LEU A 1 259 ? 0.105 6.661 13.941 0.38 5.73 286 LEU A C 1
ATOM 5544 O O A LEU A 1 259 ? -0.589 6.066 13.486 0.62 9.91 286 LEU A O 1
ATOM 5545 O O B LEU A 1 259 ? -0.780 5.944 13.468 0.38 6.83 286 LEU A O 1
ATOM 5576 N N A ILE A 1 260 ? -0.060 8.056 14.387 0.62 8.43 287 ILE A N 1
ATOM 5577 N N B ILE A 1 260 ? -0.194 7.845 14.468 0.38 6.79 287 ILE A N 1
ATOM 5578 C CA A ILE A 1 260 ? -1.423 8.614 14.258 0.62 8.46 287 ILE A CA 1
ATOM 5579 C CA B ILE A 1 260 ? -1.583 8.333 14.394 0.38 7.28 287 ILE A CA 1
ATOM 5580 C C A ILE A 1 260 ? -1.742 8.871 12.780 0.62 9.40 287 ILE A C 1
ATOM 5581 C C B ILE A 1 260 ? -1.920 8.688 12.948 0.38 8.13 287 ILE A C 1
ATOM 5582 O O A ILE A 1 260 ? -2.808 8.483 12.293 0.62 11.59 287 ILE A O 1
ATOM 5583 O O B ILE A 1 260 ? -3.016 8.368 12.462 0.38 7.88 287 ILE A O 1
ATOM 5607 N N A LYS A 1 261 ? -0.816 9.522 12.081 0.62 9.64 288 LYS A N 1
ATOM 5608 N N B LYS A 1 261 ? -1.024 9.324 12.193 0.38 7.60 288 LYS A N 1
ATOM 5609 C CA A LYS A 1 261 ? -1.101 9.838 10.677 0.62 10.30 288 LYS A CA 1
ATOM 5610 C CA B LYS A 1 261 ? -1.269 9.694 10.813 0.38 9.14 288 LYS A CA 1
ATOM 5611 C C A LYS A 1 261 ? -1.403 8.598 9.869 0.62 12.09 288 LYS A C 1
ATOM 5612 C C B LYS A 1 261 ? -1.621 8.478 9.981 0.38 7.66 288 LYS A C 1
ATOM 5613 O O A LYS A 1 261 ? -2.255 8.629 8.962 0.62 12.37 288 LYS A O 1
ATOM 5614 O O B LYS A 1 261 ? -2.537 8.518 9.140 0.38 9.51 288 LYS A O 1
ATOM 5635 N N A HIS A 1 262 ? -0.686 7.496 10.156 0.62 11.28 289 HIS A N 1
ATOM 5636 N N B HIS A 1 262 ? -0.867 7.375 10.184 0.38 7.21 289 HIS A N 1
ATOM 5637 C CA A HIS A 1 262 ? -0.812 6.273 9.399 0.62 10.34 289 HIS A CA 1
ATOM 5638 C CA B HIS A 1 262 ? -1.032 6.171 9.377 0.38 8.86 289 HIS A CA 1
ATOM 5639 C C A HIS A 1 262 ? -1.701 5.214 10.042 0.62 10.05 289 HIS A C 1
ATOM 5640 C C B HIS A 1 262 ? -1.926 5.113 10.019 0.38 8.98 289 HIS A C 1
ATOM 5641 O O A HIS A 1 262 ? -1.723 4.074 9.555 0.62 12.04 289 HIS A O 1
ATOM 5642 O O B HIS A 1 262 ? -1.958 3.943 9.619 0.38 10.49 289 HIS A O 1
ATOM 5663 N N A TRP A 1 263 ? -2.451 5.610 11.054 0.62 11.26 290 TRP A N 1
ATOM 5664 N N B TRP A 1 263 ? -2.708 5.519 11.015 0.38 7.82 290 TRP A N 1
ATOM 5665 C CA A TRP A 1 263 ? -3.344 4.711 11.763 0.62 12.31 290 TRP A CA 1
ATOM 5666 C CA B TRP A 1 263 ? -3.575 4.557 11.692 0.38 7.65 290 TRP A CA 1
ATOM 5667 C C A TRP A 1 263 ? -4.220 3.883 10.834 0.62 13.69 290 TRP A C 1
ATOM 5668 C C B TRP A 1 263 ? -4.596 3.933 10.747 0.38 8.54 290 TRP A C 1
ATOM 5669 O O A TRP A 1 263 ? -4.322 2.666 11.018 0.62 23.27 290 TRP A O 1
ATOM 5670 O O B TRP A 1 263 ? -4.853 2.742 10.928 0.38 8.07 290 TRP A O 1
#

Radius of gyration: 17.19 Å; Cα contacts (8 Å, |Δi|>4): 787; chains: 1; bounding box: 38×35×52 Å

Foldseek 3Di:
DVVLVVLQVVLCVVQVFDKWKFKAFLVPRHTPDIDQQADKFFQFLQCLLLLLLVVQLCVVVVNFDQADFDADAPVLADPAAVPQVVCNPGGDGLLRLSLCCFQVVGQSSSVSSCVSQPHQVRSQVVLVVVPLPQAGADDGPPPSQATPPPDSHNIHGNSSSQVSVSCLQDDDSGDPVSNVSSQVSQQNRNPLCLALVLQADPQKGKRKGKRDGPQGKIWMWIFMDHNHHGGIIMIMIIGRGPDDPNSVSNSRNVSSNVVVVVD

InterPro domains:
  IPR000871 Beta-lactamase, class-A [PR00118] (30-54)
  IPR000871 Beta-lactamase, class-A [PR00118] (62-79)
  IPR000871 Beta-lactamase, class-A [PR00118] (104-129)
  IPR000871 Beta-lactamase, class-A [PR00118] (140-164)
  IPR000871 Beta-lactamase, class-A [PR00118] (166-191)
  IPR000871 Beta-lactamase, class-A [PR00118] (202-217)
  IPR000871 Beta-lactamase, class-A [PR00118] (219-234)
  IPR000871 Beta-lactamase, class-A [PTHR35333] (26-284)
  IPR012338 Beta-lactamase/transpeptidase-like [G3DSA:3.40.710.10] (25-286)
  IPR012338 Beta-lactamase/transpeptidase-like [SSF56601] (29-285)
  IPR023650 Beta-lactamase, class-A active site [PS00146] (64-79)
  IPR045155 Beta-lactamase class A, catalytic domain [PF13354] (32-286)
  IPR058200 Beta-lactamase TEM-12-like [NF000531] (1-286)

CATH classification: 3.40.710.10

Secondary structure (DSSP, 8-state):
-HHHHHHHHHHHHHHTSEEEEEEEETTT--EEEEESTTS-EE-GGGHHHHHHHHHHHHHHTTS--TT-EE---GGG--S--TTGGG-TTT-EEHHHHHHHHHHS--HHHHHHHHHHHTSHHHHHHHHHHTT-SS------TTGGG---TT--TTEE-HHHHHHHHHHHHHSTTS-HHHHHHHHHHHH--SS-TTTGGGGPPTT-EEEEEEEE-STT-EEEEEEEESTT---EEEEEEEES----HHHHHHHHHHHHHHHHHT-

Sequence (263 aa):
HHPPEETTLLVVKKVVKKDDAAEEDDQQLLGGAARRVVGGYYIIEELLDDLNSGGKKIILLEESSFFRRPPEERFPMMMSTFKVLLLCGGAAVVLLSSRRVVDDAAGGQQEEQQLLGGRRRRIIHYSSQQNNDDLVEYSPVTEKKHLTDDGMTVRRELCSAAAIITTMMSDNTAANLLLLTTTTIIGGGGPPKKEELLTTAAFFLLHHNNMMGGDDHHVTRLDRWEPELNEEAIPNDERDTTTPAAMATTTLRKKLLLLTTGGEELLLLTTLLAASSRRQQQQLLIIDDWMEEAADDKKVVAAGGPPLLRRSSAALPAGWFFIIADKSGAGERGSSRGIIAALGPPDDGGKKPPSSRRIIVVVIYTTGSQATMDEERRNNRRQQIIAAEEIIGGAASSLLIIKKHHWW

GO terms:
  GO:0005515 protein binding (F, IPI)

Nearest PDB structures (foldseek):
  1nym-assembly1_A  TM=1.003E+00  e=2.795E-51  Escherichia coli
  1jwv-assembly1_A  TM=1.003E+00  e=4.974E-51  Escherichia coli
  7qor-assembly6_FFF  TM=1.001E+00  e=2.802E-50  Escherichia coli
  1jvj-assembly1_A  TM=1.002E+00  e=3.960E-50  Escherichia coli
  4zj3-assembly1_A  TM=9.944E-01  e=1.055E-49  Escherichia coli